Protein AF-0000000077734186 (afdb_homodimer)

Sequence (498 aa):
PVAAALTLLALVSLADAVARWREEGRIAVWLRVPILQSGFAAAAASQGFAFHHAERGSSTLTLWLGEGPSRLPGYASHQLGVAGAVLDESTGKVLVVQDRNRTINAWKFPGGLSNPGEDIGDTAVREVFEETGIKSEFKSILSVRQQHKHPGAFGKSDMYIVCRLEPSSFTISFCQQECLRCEWMDLDELARTKHATPITSNVAKLLLYGYREGFEKIDITMREFPAVYTGLFYKLYHRELPASYRNITPVAAALTLLALVSLADAVARWREEGRIAVWLRVPILQSGFAAAAASQGFAFHHAERGSSTLTLWLGEGPSRLPGYASHQLGVAGAVLDESTGKVLVVQDRNRTINAWKFPGGLSNPGEDIGDTAVREVFEETGIKSEFKSILSVRQQHKHPGAFGKSDMYIVCRLEPSSFTISFCQQECLRCEWMDLDELARTKHATPITSNVAKLLLYGYREGFEKIDITMREFPAVYTGLFYKLYHRELPASYRNIT

Structure (mmCIF, N/CA/C/O backbone):
data_AF-0000000077734186-model_v1
#
loop_
_entity.id
_entity.type
_entity.pdbx_description
1 polymer 'Nucleoside diphosphate-linked moiety X motif 6'
#
loop_
_atom_site.group_PDB
_atom_site.id
_atom_site.type_symbol
_atom_site.label_atom_id
_atom_site.label_alt_id
_atom_site.label_comp_id
_atom_site.label_asym_id
_atom_site.label_entity_id
_atom_site.label_seq_id
_atom_site.pdbx_PDB_ins_code
_atom_site.Cartn_x
_atom_site.Cartn_y
_atom_site.Cartn_z
_atom_site.occupancy
_atom_site.B_iso_or_equiv
_atom_site.auth_seq_id
_atom_site.auth_comp_id
_atom_site.auth_asym_id
_atom_site.auth_atom_id
_atom_site.pdbx_PDB_model_num
ATOM 1 N N . PRO A 1 1 ? 16.219 11.547 17 1 29.78 1 PRO A N 1
ATOM 2 C CA . PRO A 1 1 ? 15.234 12.555 16.578 1 29.78 1 PRO A CA 1
ATOM 3 C C . PRO A 1 1 ? 14.961 13.594 17.672 1 29.78 1 PRO A C 1
ATOM 5 O O . PRO A 1 1 ? 14.625 13.227 18.797 1 29.78 1 PRO A O 1
ATOM 8 N N . VAL A 1 2 ? 15.742 14.734 17.672 1 32.25 2 VAL A N 1
ATOM 9 C CA . VAL A 1 2 ? 15.617 15.82 18.641 1 32.25 2 VAL A CA 1
ATOM 10 C C . VAL A 1 2 ? 14.172 16.297 18.703 1 32.25 2 VAL A C 1
ATOM 12 O O . VAL A 1 2 ? 13.664 16.875 17.734 1 32.25 2 VAL A O 1
ATOM 15 N N . ALA A 1 3 ? 13.266 15.562 19.203 1 36.88 3 ALA A N 1
ATOM 16 C CA . ALA A 1 3 ? 12.016 16.188 19.641 1 36.88 3 ALA A CA 1
ATOM 17 C C . ALA A 1 3 ? 12.289 17.406 20.5 1 36.88 3 ALA A C 1
ATOM 19 O O . ALA A 1 3 ? 12.562 17.297 21.703 1 36.88 3 ALA A O 1
ATOM 20 N N . ALA A 1 4 ? 12.953 18.438 20.156 1 39.75 4 ALA A N 1
ATOM 21 C CA . ALA A 1 4 ? 13.117 19.609 21 1 39.75 4 ALA A CA 1
ATOM 22 C C . ALA A 1 4 ? 11.766 20.188 21.422 1 39.75 4 ALA A C 1
ATOM 24 O O . ALA A 1 4 ? 10.914 20.469 20.562 1 39.75 4 ALA A O 1
ATOM 25 N N . ALA A 1 5 ? 11.312 19.906 22.594 1 38.06 5 ALA A N 1
ATOM 26 C CA . ALA A 1 5 ? 10.156 20.422 23.312 1 38.06 5 ALA A CA 1
ATOM 27 C C . ALA A 1 5 ? 10.023 21.922 23.125 1 38.06 5 ALA A C 1
ATOM 29 O O . ALA A 1 5 ? 11.016 22.656 23.156 1 38.06 5 ALA A O 1
ATOM 30 N N . LEU A 1 6 ? 8.828 22.344 22.656 1 44.34 6 LEU A N 1
ATOM 31 C CA . LEU A 1 6 ? 8.258 23.688 22.562 1 44.34 6 LEU A CA 1
ATOM 32 C C . LEU A 1 6 ? 8.617 24.516 23.797 1 44.34 6 LEU A C 1
ATOM 34 O O . LEU A 1 6 ? 8.648 25.75 23.734 1 44.34 6 LEU A O 1
ATOM 38 N N . THR A 1 7 ? 8.688 23.828 24.859 1 39.03 7 THR A N 1
ATOM 39 C CA . THR A 1 7 ? 8.742 24.672 26.047 1 39.03 7 THR A CA 1
ATOM 40 C C . THR A 1 7 ? 9.961 25.578 26 1 39.03 7 THR A C 1
ATOM 42 O O . THR A 1 7 ? 9.883 26.75 26.406 1 39.03 7 THR A O 1
ATOM 45 N N . LEU A 1 8 ? 10.984 25 25.688 1 41.22 8 LEU A N 1
ATOM 46 C CA . LEU A 1 8 ? 12.234 25.734 25.859 1 41.22 8 LEU A CA 1
ATOM 47 C C . LEU A 1 8 ? 12.383 26.812 24.797 1 41.22 8 LEU A C 1
ATOM 49 O O . LEU A 1 8 ? 13.281 27.656 24.875 1 41.22 8 LEU A O 1
ATOM 53 N N . LEU A 1 9 ? 11.508 26.797 23.781 1 48.62 9 LEU A N 1
ATOM 54 C CA . LEU A 1 9 ? 11.656 27.781 22.719 1 48.62 9 LEU A CA 1
ATOM 55 C C . LEU A 1 9 ? 11.234 29.172 23.203 1 48.62 9 LEU A C 1
ATOM 57 O O . LEU A 1 9 ? 11.328 30.156 22.453 1 48.62 9 LEU A O 1
ATOM 61 N N . ALA A 1 10 ? 10.484 29.25 24.312 1 48.59 10 ALA A N 1
ATOM 62 C CA . ALA A 1 10 ? 9.977 30.516 24.812 1 48.59 10 ALA A CA 1
ATOM 63 C C . ALA A 1 10 ? 11.086 31.562 24.859 1 48.59 10 ALA A C 1
ATOM 65 O O . ALA A 1 10 ? 10.852 32.75 24.609 1 48.59 10 ALA A O 1
ATOM 66 N N . LEU A 1 11 ? 12.336 31.141 25.359 1 50.38 11 LEU A N 1
ATOM 67 C CA . LEU A 1 11 ? 13.281 32.219 25.656 1 50.38 11 LEU A CA 1
ATOM 68 C C . LEU A 1 11 ? 14.133 32.531 24.438 1 50.38 11 LEU A C 1
ATOM 70 O O . LEU A 1 11 ? 14.539 33.688 24.25 1 50.38 11 LEU A O 1
ATOM 74 N N . VAL A 1 12 ? 14.383 31.688 23.531 1 61.34 12 VAL A N 1
ATOM 75 C CA . VAL A 1 12 ? 15.219 31.875 22.344 1 61.34 12 VAL A CA 1
ATOM 76 C C . VAL A 1 12 ? 14.336 31.953 21.094 1 61.34 12 VAL A C 1
ATOM 78 O O . VAL A 1 12 ? 13.422 31.141 20.938 1 61.34 12 VAL A O 1
ATOM 81 N N . SER A 1 13 ? 14.477 33.156 20.438 1 84.69 13 SER A N 1
ATOM 82 C CA . SER A 1 13 ? 13.742 33.25 19.172 1 84.69 13 SER A CA 1
ATOM 83 C C . SER A 1 13 ? 13.992 32 18.312 1 84.69 13 SER A C 1
ATOM 85 O O . SER A 1 13 ? 15.039 31.359 18.438 1 84.69 13 SER A O 1
ATOM 87 N N . LEU A 1 14 ? 13.062 31.531 17.703 1 90.19 14 LEU A N 1
ATOM 88 C CA . LEU A 1 14 ? 13.195 30.391 16.797 1 90.19 14 LEU A CA 1
ATOM 89 C C . LEU A 1 14 ? 14.352 30.609 15.82 1 90.19 14 LEU A C 1
ATOM 91 O O . LEU A 1 14 ? 15.07 29.672 15.484 1 90.19 14 LEU A O 1
ATOM 95 N N . ALA A 1 15 ? 14.562 31.859 15.461 1 91.56 15 ALA A N 1
ATOM 96 C CA . ALA A 1 15 ? 15.68 32.188 14.578 1 91.56 15 ALA A CA 1
ATOM 97 C C . ALA A 1 15 ? 17.016 31.859 15.242 1 91.56 15 ALA A C 1
ATOM 99 O O . ALA A 1 15 ? 17.906 31.297 14.617 1 91.56 15 ALA A O 1
ATOM 100 N N . ASP A 1 16 ? 17.109 32.219 16.469 1 92.94 16 ASP A N 1
ATOM 101 C CA . ASP A 1 16 ? 18.328 31.953 17.219 1 92.94 16 ASP A CA 1
ATOM 102 C C . ASP A 1 16 ? 18.547 30.453 17.406 1 92.94 16 ASP A C 1
ATOM 104 O O . ASP A 1 16 ? 19.672 29.969 17.344 1 92.94 16 ASP A O 1
ATOM 108 N N . ALA A 1 17 ? 17.484 29.828 17.672 1 92.56 17 ALA A N 1
ATOM 109 C CA . ALA A 1 17 ? 17.578 28.375 17.844 1 92.56 17 ALA A CA 1
ATOM 110 C C . ALA A 1 17 ? 18.078 27.703 16.578 1 92.56 17 ALA A C 1
ATOM 112 O O . ALA A 1 17 ? 18.953 26.844 16.641 1 92.56 17 ALA A O 1
ATOM 113 N N . VAL A 1 18 ? 17.594 28.078 15.453 1 93.44 18 VAL A N 1
ATOM 114 C CA . VAL A 1 18 ? 17.969 27.5 14.172 1 93.44 18 VAL A CA 1
ATOM 115 C C . VAL A 1 18 ? 19.453 27.75 13.914 1 93.44 18 VAL A C 1
ATOM 117 O O . VAL A 1 18 ? 20.172 26.859 13.469 1 93.44 18 VAL A O 1
ATOM 120 N N . ALA A 1 19 ? 19.828 28.969 14.227 1 93.12 19 ALA A N 1
ATOM 121 C CA . ALA A 1 19 ? 21.25 29.312 14.062 1 93.12 19 ALA A CA 1
ATOM 122 C C . ALA A 1 19 ? 22.125 28.422 14.93 1 93.12 19 ALA A C 1
ATOM 124 O O . ALA A 1 19 ? 23.172 27.938 14.484 1 93.12 19 ALA A O 1
ATOM 125 N N . ARG A 1 20 ? 21.719 28.219 16.094 1 93.69 20 ARG A N 1
ATOM 126 C CA . ARG A 1 20 ? 22.469 27.375 17.016 1 93.69 20 ARG A CA 1
ATOM 127 C C . ARG A 1 20 ? 22.531 25.938 16.516 1 93.69 20 ARG A C 1
ATOM 129 O O . ARG A 1 20 ? 23.594 25.297 16.594 1 93.69 20 ARG A O 1
ATOM 136 N N . TRP A 1 21 ? 21.391 25.438 16.062 1 93.94 21 TRP A N 1
ATOM 137 C CA . TRP A 1 21 ? 21.359 24.078 15.539 1 93.94 21 TRP A CA 1
ATOM 138 C C . TRP A 1 21 ? 22.312 23.922 14.352 1 93.94 21 TRP A C 1
ATOM 140 O O . TRP A 1 21 ? 22.984 22.891 14.227 1 93.94 21 TRP A O 1
ATOM 150 N N . ARG A 1 22 ? 22.359 24.875 13.531 1 92.44 22 ARG A N 1
ATOM 151 C CA . ARG A 1 22 ? 23.266 24.875 12.398 1 92.44 22 ARG A CA 1
ATOM 152 C C . ARG A 1 22 ? 24.719 24.844 12.867 1 92.44 22 ARG A C 1
ATOM 154 O O . ARG A 1 22 ? 25.531 24.078 12.336 1 92.44 22 ARG A O 1
ATOM 161 N N . GLU A 1 23 ? 25 25.594 13.836 1 94.31 23 GLU A N 1
ATOM 162 C CA . GLU A 1 23 ? 26.359 25.656 14.375 1 94.31 23 GLU A CA 1
ATOM 163 C C . GLU A 1 23 ? 26.766 24.328 15.008 1 94.31 23 GLU A C 1
ATOM 165 O O . GLU A 1 23 ? 27.938 23.922 14.938 1 94.31 23 GLU A O 1
ATOM 170 N N . GLU A 1 24 ? 25.812 23.703 15.586 1 95.44 24 GLU A N 1
ATOM 171 C CA . GLU A 1 24 ? 26.047 22.438 16.25 1 95.44 24 GLU A CA 1
ATOM 172 C C . GLU A 1 24 ? 26.203 21.297 15.227 1 95.44 24 GLU A C 1
ATOM 174 O O . GLU A 1 24 ? 26.516 20.172 15.594 1 95.44 24 GLU A O 1
ATOM 179 N N . GLY A 1 25 ? 25.875 21.594 14.008 1 93.94 25 GLY A N 1
ATOM 180 C CA . GLY A 1 25 ? 26.062 20.625 12.945 1 93.94 25 GLY A CA 1
ATOM 181 C C . GLY A 1 25 ? 24.875 19.703 12.758 1 93.94 25 GLY A C 1
ATOM 182 O O . GLY A 1 25 ? 25.016 18.594 12.234 1 93.94 25 GLY A O 1
ATOM 183 N N . ARG A 1 26 ? 23.781 20.141 13.336 1 94.5 26 ARG A N 1
ATOM 184 C CA . ARG A 1 26 ? 22.578 19.375 13.086 1 94.5 26 ARG A CA 1
ATOM 185 C C . ARG A 1 26 ? 22.219 19.375 11.609 1 94.5 26 ARG A C 1
ATOM 187 O O . ARG A 1 26 ? 22.359 20.406 10.93 1 94.5 26 ARG A O 1
ATOM 194 N N . ILE A 1 27 ? 21.719 18.219 11.086 1 94.31 27 ILE A N 1
ATOM 195 C CA . ILE A 1 27 ? 21.453 18.109 9.656 1 94.31 27 ILE A CA 1
ATOM 196 C C . ILE A 1 27 ? 19.969 18.281 9.383 1 94.31 27 ILE A C 1
ATOM 198 O O . ILE A 1 27 ? 19.562 18.531 8.25 1 94.31 27 ILE A O 1
ATOM 202 N N . ALA A 1 28 ? 19.172 18.094 10.484 1 96.38 28 ALA A N 1
ATOM 203 C CA . ALA A 1 28 ? 17.734 18.297 10.352 1 96.38 28 ALA A CA 1
ATOM 204 C C . ALA A 1 28 ? 17.094 18.625 11.695 1 96.38 28 ALA A C 1
ATOM 206 O O . ALA A 1 28 ? 17.641 18.281 12.75 1 96.38 28 ALA A O 1
ATOM 207 N N . VAL A 1 29 ? 16 19.312 11.602 1 96.12 29 VAL A N 1
ATOM 208 C CA . VAL A 1 29 ? 15.242 19.641 12.805 1 96.12 29 VAL A CA 1
ATOM 209 C C . VAL A 1 29 ? 13.781 19.25 12.625 1 96.12 29 VAL A C 1
ATOM 211 O O . VAL A 1 29 ? 13.188 19.516 11.578 1 96.12 29 VAL A O 1
ATOM 214 N N . TRP A 1 30 ? 13.242 18.578 13.602 1 96.12 30 TRP A N 1
ATOM 215 C CA . TRP A 1 30 ? 11.836 18.188 13.648 1 96.12 30 TRP A CA 1
ATOM 216 C C . TRP A 1 30 ? 11.109 18.938 14.766 1 96.12 30 TRP A C 1
ATOM 218 O O . TRP A 1 30 ? 11.594 19.016 15.898 1 96.12 30 TRP A O 1
ATOM 228 N N . LEU A 1 31 ? 9.93 19.531 14.422 1 96 31 LEU A N 1
ATOM 229 C CA . LEU A 1 31 ? 9.117 20.234 15.398 1 96 31 LEU A CA 1
ATOM 230 C C . LEU A 1 31 ? 7.703 19.672 15.453 1 96 31 LEU A C 1
ATOM 232 O O . LEU A 1 31 ? 7.027 19.594 14.43 1 96 31 LEU A O 1
ATOM 236 N N . ARG A 1 32 ? 7.297 19.219 16.531 1 97 32 ARG A N 1
ATOM 237 C CA . ARG A 1 32 ? 5.902 18.844 16.734 1 97 32 ARG A CA 1
ATOM 238 C C . ARG A 1 32 ? 5.102 19.984 17.359 1 97 32 ARG A C 1
ATOM 240 O O . ARG A 1 32 ? 5.461 20.5 18.422 1 97 32 ARG A O 1
ATOM 247 N N . VAL A 1 33 ? 3.994 20.375 16.734 1 97 33 VAL A N 1
ATOM 248 C CA . VAL A 1 33 ? 3.223 21.547 17.141 1 97 33 VAL A CA 1
ATOM 249 C C . VAL A 1 33 ? 1.771 21.156 17.391 1 97 33 VAL A C 1
ATOM 251 O O . VAL A 1 33 ? 1.056 20.766 16.469 1 97 33 VAL A O 1
ATOM 254 N N . PRO A 1 34 ? 1.308 21.312 18.688 1 97.5 34 PRO A N 1
ATOM 255 C CA . PRO A 1 34 ? -0.12 21.078 18.922 1 97.5 34 PRO A CA 1
ATOM 256 C C . PRO A 1 34 ? -1.008 22.047 18.141 1 97.5 34 PRO A C 1
ATOM 258 O O . PRO A 1 34 ? -0.642 23.203 17.938 1 97.5 34 PRO A O 1
ATOM 261 N N . ILE A 1 35 ? -2.146 21.5 17.766 1 97.5 35 ILE A N 1
ATOM 262 C CA . ILE A 1 35 ? -2.996 22.25 16.859 1 97.5 35 ILE A CA 1
ATOM 263 C C . ILE A 1 35 ? -3.379 23.594 17.484 1 97.5 35 ILE A C 1
ATOM 265 O O . ILE A 1 35 ? -3.477 24.609 16.781 1 97.5 35 ILE A O 1
ATOM 269 N N . LEU A 1 36 ? -3.561 23.688 18.812 1 96.06 36 LEU A N 1
ATOM 270 C CA . LEU A 1 36 ? -3.938 24.922 19.484 1 96.06 36 LEU A CA 1
ATOM 271 C C . LEU A 1 36 ? -2.766 25.906 19.516 1 96.06 36 LEU A C 1
ATOM 273 O O . LEU A 1 36 ? -2.949 27.094 19.781 1 96.06 36 LEU A O 1
ATOM 277 N N . GLN A 1 37 ? -1.583 25.469 19.188 1 95.81 37 GLN A N 1
ATOM 278 C CA . GLN A 1 37 ? -0.387 26.297 19.141 1 95.81 37 GLN A CA 1
ATOM 279 C C . GLN A 1 37 ? 0.095 26.484 17.703 1 95.81 37 GLN A C 1
ATOM 281 O O . GLN A 1 37 ? 1.284 26.703 17.469 1 95.81 37 GLN A O 1
ATOM 286 N N . SER A 1 38 ? -0.775 26.391 16.766 1 95.56 38 SER A N 1
ATOM 287 C CA . SER A 1 38 ? -0.427 26.406 15.344 1 95.56 38 SER A CA 1
ATOM 288 C C . SER A 1 38 ? 0.164 27.75 14.945 1 95.56 38 SER A C 1
ATOM 290 O O . SER A 1 38 ? 0.782 27.875 13.883 1 95.56 38 SER A O 1
ATOM 292 N N . GLY A 1 39 ? -0.081 28.734 15.727 1 92.69 39 GLY A N 1
ATOM 293 C CA . GLY A 1 39 ? 0.626 29.984 15.484 1 92.69 39 GLY A CA 1
ATOM 294 C C . GLY A 1 39 ? 2.131 29.797 15.398 1 92.69 39 GLY A C 1
ATOM 295 O O . GLY A 1 39 ? 2.801 30.516 14.648 1 92.69 39 GLY A O 1
ATOM 296 N N . PHE A 1 40 ? 2.619 28.859 16.109 1 93.94 40 PHE A N 1
ATOM 297 C CA . PHE A 1 40 ? 4.043 28.562 16.109 1 93.94 40 PHE A CA 1
ATOM 298 C C . PHE A 1 40 ? 4.48 28 14.766 1 93.94 40 PHE A C 1
ATOM 300 O O . PHE A 1 40 ? 5.621 28.188 14.344 1 93.94 40 PHE A O 1
ATOM 307 N N . ALA A 1 41 ? 3.58 27.312 14.125 1 95.69 41 ALA A N 1
ATOM 308 C CA . ALA A 1 41 ? 3.896 26.75 12.805 1 95.69 41 ALA A CA 1
ATOM 309 C C . ALA A 1 41 ? 4.16 27.859 11.797 1 95.69 41 ALA A C 1
ATOM 311 O O . ALA A 1 41 ? 5.043 27.734 10.938 1 95.69 41 ALA A O 1
ATOM 312 N N . ALA A 1 42 ? 3.369 28.922 11.914 1 93.88 42 ALA A N 1
ATOM 313 C CA . ALA A 1 42 ? 3.59 30.078 11.039 1 93.88 42 ALA A CA 1
ATOM 314 C C . ALA A 1 42 ? 4.969 30.688 11.273 1 93.88 42 ALA A C 1
ATOM 316 O O . ALA A 1 42 ? 5.676 31.016 10.328 1 93.88 42 ALA A O 1
ATOM 317 N N . ALA A 1 43 ? 5.332 30.828 12.516 1 93.44 43 ALA A N 1
ATOM 318 C CA . ALA A 1 43 ? 6.645 31.359 12.875 1 93.44 43 ALA A CA 1
ATOM 319 C C . ALA A 1 43 ? 7.762 30.469 12.367 1 93.44 43 ALA A C 1
ATOM 321 O O . ALA A 1 43 ? 8.766 30.938 11.828 1 93.44 43 ALA A O 1
ATOM 322 N N . ALA A 1 44 ? 7.582 29.219 12.555 1 96.25 44 ALA A N 1
ATOM 323 C CA . ALA A 1 44 ? 8.57 28.25 12.094 1 96.25 44 ALA A CA 1
ATOM 324 C C . ALA A 1 44 ? 8.727 28.297 10.578 1 96.25 44 ALA A C 1
ATOM 326 O O . ALA A 1 44 ? 9.844 28.234 10.062 1 96.25 44 ALA A O 1
ATOM 327 N N . ALA A 1 45 ? 7.613 28.453 9.93 1 96.38 45 ALA A N 1
ATOM 328 C CA . ALA A 1 45 ? 7.633 28.531 8.469 1 96.38 45 ALA A CA 1
ATOM 329 C C . ALA A 1 45 ? 8.477 29.719 7.996 1 96.38 45 ALA A C 1
ATOM 331 O O . ALA A 1 45 ? 9.164 29.625 6.977 1 96.38 45 ALA A O 1
ATOM 332 N N . SER A 1 46 ? 8.398 30.75 8.734 1 94.44 46 SER A N 1
ATOM 333 C CA . SER A 1 46 ? 9.18 31.953 8.398 1 94.44 46 SER A CA 1
ATOM 334 C C . SER A 1 46 ? 10.672 31.688 8.523 1 94.44 46 SER A C 1
ATOM 336 O O . SER A 1 46 ? 11.492 32.438 8.008 1 94.44 46 SER A O 1
ATOM 338 N N . GLN A 1 47 ? 11.062 30.625 9.273 1 94.44 47 GLN A N 1
ATOM 339 C CA . GLN A 1 47 ? 12.469 30.25 9.414 1 94.44 47 GLN A CA 1
ATOM 340 C C . GLN A 1 47 ? 12.836 29.125 8.445 1 94.44 47 GLN A C 1
ATOM 342 O O . GLN A 1 47 ? 13.938 28.578 8.516 1 94.44 47 GLN A O 1
ATOM 347 N N . GLY A 1 48 ? 11.859 28.688 7.629 1 95.12 48 GLY A N 1
ATOM 348 C CA . GLY A 1 48 ? 12.18 27.734 6.59 1 95.12 48 GLY A CA 1
ATOM 349 C C . GLY A 1 48 ? 11.578 26.359 6.832 1 95.12 48 GLY A C 1
ATOM 350 O O . GLY A 1 48 ? 11.734 25.453 6.016 1 95.12 48 GLY A O 1
ATOM 351 N N . PHE A 1 49 ? 10.836 26.234 7.93 1 97.19 49 PHE A N 1
ATOM 352 C CA . PHE A 1 49 ? 10.188 24.953 8.195 1 97.19 49 PHE A CA 1
ATOM 353 C C . PHE A 1 49 ? 9.023 24.719 7.238 1 97.19 49 PHE A C 1
ATOM 355 O O . PHE A 1 49 ? 8.398 25.688 6.773 1 97.19 49 PHE A O 1
ATOM 362 N N . ALA A 1 50 ? 8.727 23.453 6.949 1 97.75 50 ALA A N 1
ATOM 363 C CA . ALA A 1 50 ? 7.555 23.031 6.191 1 97.75 50 ALA A CA 1
ATOM 364 C C . ALA A 1 50 ? 6.828 21.891 6.891 1 97.75 50 ALA A C 1
ATOM 366 O O . ALA A 1 50 ? 7.422 21.172 7.699 1 97.75 50 ALA A O 1
ATOM 367 N N . PHE A 1 51 ? 5.547 21.75 6.598 1 98.31 51 PHE A N 1
ATOM 368 C CA . PHE A 1 51 ? 4.832 20.609 7.145 1 98.31 51 PHE A CA 1
ATOM 369 C C . PHE A 1 51 ? 5.414 19.297 6.617 1 98.31 51 PHE A C 1
ATOM 371 O O . PHE A 1 51 ? 5.621 19.141 5.414 1 98.31 51 PHE A O 1
ATOM 378 N N . HIS A 1 52 ? 5.738 18.422 7.516 1 97.62 52 HIS A N 1
ATOM 379 C CA . HIS A 1 52 ? 5.957 17.031 7.137 1 97.62 52 HIS A CA 1
ATOM 380 C C . HIS A 1 52 ? 4.641 16.266 7.074 1 97.62 52 HIS A C 1
ATOM 382 O O . HIS A 1 52 ? 4.367 15.57 6.09 1 97.62 52 HIS A O 1
ATOM 388 N N . HIS A 1 53 ? 3.871 16.375 8.086 1 97.94 53 HIS A N 1
ATOM 389 C CA . HIS A 1 53 ? 2.539 15.789 8.172 1 97.94 53 HIS A CA 1
ATOM 390 C C . HIS A 1 53 ? 1.748 16.391 9.328 1 97.94 53 HIS A C 1
ATOM 392 O O . HIS A 1 53 ? 2.297 17.141 10.133 1 97.94 53 HIS A O 1
ATOM 398 N N . ALA A 1 54 ? 0.442 16.125 9.359 1 98.12 54 ALA A N 1
ATOM 399 C CA . ALA A 1 54 ? -0.418 16.484 10.477 1 98.12 54 ALA A CA 1
ATOM 400 C C . ALA A 1 54 ? -1.491 15.43 10.711 1 98.12 54 ALA A C 1
ATOM 402 O O . ALA A 1 54 ? -1.921 14.758 9.766 1 98.12 54 ALA A O 1
ATOM 403 N N . GLU A 1 55 ? -1.839 15.266 11.945 1 95.25 55 GLU A N 1
ATOM 404 C CA . GLU A 1 55 ? -2.887 14.32 12.32 1 95.25 55 GLU A CA 1
ATOM 405 C C . GLU A 1 55 ? -3.658 14.805 13.547 1 95.25 55 GLU A C 1
ATOM 407 O O . GLU A 1 55 ? -3.088 14.953 14.625 1 95.25 55 GLU A O 1
ATOM 412 N N . ARG A 1 56 ? -4.926 15.016 13.359 1 94.12 56 ARG A N 1
ATOM 413 C CA . ARG A 1 56 ? -5.918 15.367 14.375 1 94.12 56 ARG A CA 1
ATOM 414 C C . ARG A 1 56 ? -5.461 16.562 15.195 1 94.12 56 ARG A C 1
ATOM 416 O O . ARG A 1 56 ? -5.59 17.703 14.758 1 94.12 56 ARG A O 1
ATOM 423 N N . GLY A 1 57 ? -4.574 16.422 16.188 1 96.88 57 GLY A N 1
ATOM 424 C CA . GLY A 1 57 ? -4.344 17.484 17.156 1 96.88 57 GLY A CA 1
ATOM 425 C C . GLY A 1 57 ? -2.947 18.078 17.078 1 96.88 57 GLY A C 1
ATOM 426 O O . GLY A 1 57 ? -2.592 18.969 17.844 1 96.88 57 GLY A O 1
ATOM 427 N N . SER A 1 58 ? -2.199 17.594 16.078 1 97.88 58 SER A N 1
ATOM 428 C CA . SER A 1 58 ? -0.84 18.125 16.016 1 97.88 58 SER A CA 1
ATOM 429 C C . SER A 1 58 ? -0.278 18.031 14.594 1 97.88 58 SER A C 1
ATOM 431 O O . SER A 1 58 ? -0.811 17.312 13.75 1 97.88 58 SER A O 1
ATOM 433 N N . SER A 1 59 ? 0.635 18.828 14.383 1 98.12 59 SER A N 1
ATOM 434 C CA . SER A 1 59 ? 1.406 18.797 13.148 1 98.12 59 SER A CA 1
ATOM 435 C C . SER A 1 59 ? 2.896 18.625 13.43 1 98.12 59 SER A C 1
ATOM 437 O O . SER A 1 59 ? 3.361 18.922 14.531 1 98.12 59 SER A O 1
ATOM 439 N N . THR A 1 60 ? 3.578 18.062 12.484 1 98.06 60 THR A N 1
ATOM 440 C CA . THR A 1 60 ? 5.031 17.938 12.508 1 98.06 60 THR A CA 1
ATOM 441 C C . THR A 1 60 ? 5.664 18.734 11.375 1 98.06 60 THR A C 1
ATOM 443 O O . THR A 1 60 ? 5.281 18.578 10.211 1 98.06 60 THR A O 1
ATOM 446 N N . LEU A 1 61 ? 6.586 19.594 11.719 1 97.94 61 LEU A N 1
ATOM 447 C CA . LEU A 1 61 ? 7.34 20.391 10.758 1 97.94 61 LEU A CA 1
ATOM 448 C C . LEU A 1 61 ? 8.797 19.938 10.703 1 97.94 61 LEU A C 1
ATOM 450 O O . LEU A 1 61 ? 9.32 19.391 11.68 1 97.94 61 LEU A O 1
ATOM 454 N N . THR A 1 62 ? 9.406 20.156 9.539 1 97.62 62 THR A N 1
ATOM 455 C CA . THR A 1 62 ? 10.812 19.781 9.398 1 97.62 62 THR A CA 1
ATOM 456 C C . THR A 1 62 ? 11.602 20.906 8.734 1 97.62 62 THR A C 1
ATOM 458 O O . THR A 1 62 ? 11.039 21.719 7.992 1 97.62 62 THR A O 1
ATOM 461 N N . LEU A 1 63 ? 12.828 20.969 9.07 1 96.69 63 LEU A N 1
ATOM 462 C CA . LEU A 1 63 ? 13.812 21.844 8.453 1 96.69 63 LEU A CA 1
ATOM 463 C C . LEU A 1 63 ? 15.094 21.078 8.141 1 96.69 63 LEU A C 1
ATOM 465 O O . LEU A 1 63 ? 15.719 20.516 9.039 1 96.69 63 LEU A O 1
ATOM 469 N N . TRP A 1 64 ? 15.414 20.984 6.867 1 96.38 64 TRP A N 1
ATOM 470 C CA . TRP A 1 64 ? 16.672 20.375 6.445 1 96.38 64 TRP A CA 1
ATOM 471 C C . TRP A 1 64 ? 17.812 21.391 6.527 1 96.38 64 TRP A C 1
ATOM 473 O O . TRP A 1 64 ? 17.719 22.484 5.973 1 96.38 64 TRP A O 1
ATOM 483 N N . LEU A 1 65 ? 18.844 21.078 7.238 1 95.06 65 LEU A N 1
ATOM 484 C CA . LEU A 1 65 ? 19.969 21.984 7.457 1 95.06 65 LEU A CA 1
ATOM 485 C C . LEU A 1 65 ? 21.219 21.469 6.75 1 95.06 65 LEU A C 1
ATOM 487 O O . LEU A 1 65 ? 22.234 22.172 6.699 1 95.06 65 LEU A O 1
ATOM 491 N N . GLY A 1 66 ? 21.125 20.281 6.238 1 91.56 66 GLY A N 1
ATOM 492 C CA . GLY A 1 66 ? 22.266 19.703 5.547 1 91.56 66 GLY A CA 1
ATOM 493 C C . GLY A 1 66 ? 22.469 20.281 4.16 1 91.56 66 GLY A C 1
ATOM 494 O O . GLY A 1 66 ? 21.688 21.109 3.703 1 91.56 66 GLY A O 1
ATOM 495 N N . GLU A 1 67 ? 23.547 19.844 3.562 1 90.19 67 GLU A N 1
ATOM 496 C CA . GLU A 1 67 ? 23.859 20.297 2.207 1 90.19 67 GLU A CA 1
ATOM 497 C C . GLU A 1 67 ? 23 19.578 1.175 1 90.19 67 GLU A C 1
ATOM 499 O O . GLU A 1 67 ? 22.672 18.391 1.337 1 90.19 67 GLU A O 1
ATOM 504 N N . GLY A 1 68 ? 22.625 20.297 0.168 1 89.06 68 GLY A N 1
ATOM 505 C CA . GLY A 1 68 ? 21.891 19.672 -0.92 1 89.06 68 GLY A CA 1
ATOM 506 C C . GLY A 1 68 ? 20.422 19.469 -0.609 1 89.06 68 GLY A C 1
ATOM 507 O O . GLY A 1 68 ? 19.906 20.047 0.342 1 89.06 68 GLY A O 1
ATOM 508 N N . PRO A 1 69 ? 19.812 18.719 -1.453 1 89 69 PRO A N 1
ATOM 509 C CA . PRO A 1 69 ? 18.375 18.469 -1.247 1 89 69 PRO A CA 1
ATOM 510 C C . PRO A 1 69 ? 18.109 17.625 -0.001 1 89 69 PRO A C 1
ATOM 512 O O . PRO A 1 69 ? 18.953 16.844 0.418 1 89 69 PRO A O 1
ATOM 515 N N . SER A 1 70 ? 16.906 17.906 0.557 1 90.88 70 SER A N 1
ATOM 516 C CA . SER A 1 70 ? 16.531 17.188 1.767 1 90.88 70 SER A CA 1
ATOM 517 C C . SER A 1 70 ? 16.562 15.68 1.55 1 90.88 70 SER A C 1
ATOM 519 O O . SER A 1 70 ? 16.156 15.188 0.496 1 90.88 70 SER A O 1
ATOM 521 N N . ARG A 1 71 ? 17 14.953 2.525 1 87.19 71 ARG A N 1
ATOM 522 C CA . ARG A 1 71 ? 17.047 13.5 2.506 1 87.19 71 ARG A CA 1
ATOM 523 C C . ARG A 1 71 ? 16.109 12.906 3.555 1 87.19 71 ARG A C 1
ATOM 525 O O . ARG A 1 71 ? 16.203 11.727 3.887 1 87.19 71 ARG A O 1
ATOM 532 N N . LEU A 1 72 ? 15.227 13.781 4.047 1 91.19 72 LEU A N 1
ATOM 533 C CA . LEU A 1 72 ? 14.266 13.312 5.043 1 91.19 72 LEU A CA 1
ATOM 534 C C . LEU A 1 72 ? 13.242 12.375 4.41 1 91.19 72 LEU A C 1
ATOM 536 O O . LEU A 1 72 ? 12.789 12.609 3.287 1 91.19 72 LEU A O 1
ATOM 540 N N . PRO A 1 73 ? 12.953 11.305 5.09 1 90.62 73 PRO A N 1
ATOM 541 C CA . PRO A 1 73 ? 11.906 10.422 4.559 1 90.62 73 PRO A CA 1
ATOM 542 C C . PRO A 1 73 ? 10.547 11.109 4.469 1 90.62 73 PRO A C 1
ATOM 544 O O . PRO A 1 73 ? 10.227 11.969 5.297 1 90.62 73 PRO A O 1
ATOM 547 N N . GLY A 1 74 ? 9.828 10.742 3.49 1 92.56 74 GLY A N 1
ATOM 548 C CA . GLY A 1 74 ? 8.469 11.258 3.365 1 92.56 74 GLY A CA 1
ATOM 549 C C . GLY A 1 74 ? 7.496 10.594 4.32 1 92.56 74 GLY A C 1
ATOM 550 O O . GLY A 1 74 ? 7.891 9.773 5.148 1 92.56 74 GLY A O 1
ATOM 551 N N . TYR A 1 75 ? 6.254 11.109 4.34 1 95.25 75 TYR A N 1
ATOM 552 C CA . TYR A 1 75 ? 5.145 10.523 5.082 1 95.25 75 TYR A CA 1
ATOM 553 C C . TYR A 1 75 ? 4.434 9.461 4.254 1 95.25 75 TYR A C 1
ATOM 555 O O . TYR A 1 75 ? 4.941 9.031 3.219 1 95.25 75 TYR A O 1
ATOM 563 N N . ALA A 1 76 ? 3.32 8.922 4.75 1 96.69 76 ALA A N 1
ATOM 564 C CA . ALA A 1 76 ? 2.553 7.906 4.031 1 96.69 76 ALA A CA 1
ATOM 565 C C . ALA A 1 76 ? 2.285 8.344 2.592 1 96.69 76 ALA A C 1
ATOM 567 O O . ALA A 1 76 ? 1.99 9.508 2.334 1 96.69 76 ALA A O 1
ATOM 568 N N . SER A 1 77 ? 2.381 7.379 1.658 1 97.12 77 SER A N 1
ATOM 569 C CA . SER A 1 77 ? 2.305 7.691 0.235 1 97.12 77 SER A CA 1
ATOM 570 C C . SER A 1 77 ? 1.054 7.086 -0.397 1 97.12 77 SER A C 1
ATOM 572 O O . SER A 1 77 ? 0.667 7.465 -1.504 1 97.12 77 SER A O 1
ATOM 574 N N . HIS A 1 78 ? 0.445 6.125 0.281 1 98.06 78 HIS A N 1
ATOM 575 C CA . HIS A 1 78 ? -0.667 5.391 -0.312 1 98.06 78 HIS A CA 1
ATOM 576 C C . HIS A 1 78 ? -1.818 5.242 0.677 1 98.06 78 HIS A C 1
ATOM 578 O O . HIS A 1 78 ? -1.593 5.043 1.873 1 98.06 78 HIS A O 1
ATOM 584 N N . GLN A 1 79 ? -3 5.398 0.195 1 97.69 79 GLN A N 1
ATOM 585 C CA . GLN A 1 79 ? -4.129 4.805 0.902 1 97.69 79 GLN A CA 1
ATOM 586 C C . GLN A 1 79 ? -4.371 3.369 0.446 1 97.69 79 GLN A C 1
ATOM 588 O O . GLN A 1 79 ? -3.947 2.98 -0.644 1 97.69 79 GLN A O 1
ATOM 593 N N . LEU A 1 80 ? -5.016 2.574 1.256 1 98.12 80 LEU A N 1
ATOM 594 C CA . LEU A 1 80 ? -5.246 1.168 0.945 1 98.12 80 LEU A CA 1
ATOM 595 C C . LEU A 1 80 ? -6.73 0.825 1.051 1 98.12 80 LEU A C 1
ATOM 597 O O . LEU A 1 80 ? -7.316 0.916 2.131 1 98.12 80 LEU A O 1
ATOM 601 N N . GLY A 1 81 ? -7.324 0.495 -0.107 1 98.06 81 GLY A N 1
ATOM 602 C CA . GLY A 1 81 ? -8.625 -0.159 -0.148 1 98.06 81 GLY A CA 1
ATOM 603 C C . GLY A 1 81 ? -8.531 -1.665 -0.298 1 98.06 81 GLY A C 1
ATOM 604 O O . GLY A 1 81 ? -7.617 -2.172 -0.957 1 98.06 81 GLY A O 1
ATOM 605 N N . VAL A 1 82 ? -9.453 -2.344 0.303 1 98.81 82 VAL A N 1
ATOM 606 C CA . VAL A 1 82 ? -9.469 -3.803 0.242 1 98.81 82 VAL A CA 1
ATOM 607 C C . VAL A 1 82 ? -10.883 -4.289 -0.052 1 98.81 82 VAL A C 1
ATOM 609 O O . VAL A 1 82 ? -11.859 -3.73 0.459 1 98.81 82 VAL A O 1
ATOM 612 N N . ALA A 1 83 ? -11 -5.25 -0.889 1 98.81 83 ALA A N 1
ATOM 613 C CA . ALA A 1 83 ? -12.273 -5.898 -1.183 1 98.81 83 ALA A CA 1
ATOM 614 C C . ALA A 1 83 ? -12.195 -7.398 -0.923 1 98.81 83 ALA A C 1
ATOM 616 O O . ALA A 1 83 ? -11.109 -7.973 -0.877 1 98.81 83 ALA A O 1
ATOM 617 N N . GLY A 1 84 ? -13.359 -7.961 -0.706 1 98.94 84 GLY A N 1
ATOM 618 C CA . GLY A 1 84 ? -13.469 -9.398 -0.524 1 98.94 84 GLY A CA 1
ATOM 619 C C . GLY A 1 84 ? -14.289 -10.078 -1.605 1 98.94 84 GLY A C 1
ATOM 620 O O . GLY A 1 84 ? -15.492 -9.836 -1.727 1 98.94 84 GLY A O 1
ATOM 621 N N . ALA A 1 85 ? -13.664 -10.875 -2.402 1 98.94 85 ALA A N 1
ATOM 622 C CA . ALA A 1 85 ? -14.375 -11.797 -3.283 1 98.94 85 ALA A CA 1
ATOM 623 C C . ALA A 1 85 ? -14.82 -13.047 -2.525 1 98.94 85 ALA A C 1
ATOM 625 O O . ALA A 1 85 ? -14.039 -13.992 -2.363 1 98.94 85 ALA A O 1
ATOM 626 N N . VAL A 1 86 ? -16.031 -13.016 -2.08 1 98.94 86 VAL A N 1
ATOM 627 C CA . VAL A 1 86 ? -16.578 -14.102 -1.285 1 98.94 86 VAL A CA 1
ATOM 628 C C . VAL A 1 86 ? -17.25 -15.125 -2.203 1 98.94 86 VAL A C 1
ATOM 630 O O . VAL A 1 86 ? -18.312 -14.867 -2.764 1 98.94 86 VAL A O 1
ATOM 633 N N . LEU A 1 87 ? -16.641 -16.266 -2.295 1 98.88 87 LEU A N 1
ATOM 634 C CA . LEU A 1 87 ? -17.141 -17.297 -3.184 1 98.88 87 LEU A CA 1
ATOM 635 C C . LEU A 1 87 ? -17.734 -18.469 -2.385 1 98.88 87 LEU A C 1
ATOM 637 O O . LEU A 1 87 ? -17.047 -19.047 -1.536 1 98.88 87 LEU A O 1
ATOM 641 N N . ASP A 1 88 ? -18.969 -18.719 -2.547 1 98.69 88 ASP A N 1
ATOM 642 C CA . ASP A 1 88 ? -19.562 -19.969 -2.086 1 98.69 88 ASP A CA 1
ATOM 643 C C . ASP A 1 88 ? -19.219 -21.125 -3.033 1 98.69 88 ASP A C 1
ATOM 645 O O . ASP A 1 88 ? -19.875 -21.312 -4.051 1 98.69 88 ASP A O 1
ATOM 649 N N . GLU A 1 89 ? -18.281 -21.891 -2.633 1 97.75 89 GLU A N 1
ATOM 650 C CA . GLU A 1 89 ? -17.734 -22.922 -3.514 1 97.75 89 GLU A CA 1
ATOM 651 C C . GLU A 1 89 ? -18.766 -24.016 -3.789 1 97.75 89 GLU A C 1
ATOM 653 O O . GLU A 1 89 ? -18.688 -24.719 -4.801 1 97.75 89 GLU A O 1
ATOM 658 N N . SER A 1 90 ? -19.672 -24.188 -2.918 1 97.75 90 SER A N 1
ATOM 659 C CA . SER A 1 90 ? -20.672 -25.25 -3.076 1 97.75 90 SER A CA 1
ATOM 660 C C . SER A 1 90 ? -21.672 -24.906 -4.176 1 97.75 90 SER A C 1
ATOM 662 O O . SER A 1 90 ? -22.188 -25.797 -4.848 1 97.75 90 SER A O 1
ATOM 664 N N . THR A 1 91 ? -21.922 -23.609 -4.418 1 98.06 91 THR A N 1
ATOM 665 C CA . THR A 1 91 ? -22.938 -23.219 -5.387 1 98.06 91 THR A CA 1
ATOM 666 C C . THR A 1 91 ? -22.297 -22.562 -6.605 1 98.06 91 THR A C 1
ATOM 668 O O . THR A 1 91 ? -22.938 -22.422 -7.652 1 98.06 91 THR A O 1
ATOM 671 N N . GLY A 1 92 ? -21.062 -22.062 -6.449 1 98.38 92 GLY A N 1
ATOM 672 C CA . GLY A 1 92 ? -20.406 -21.328 -7.52 1 98.38 92 GLY A CA 1
ATOM 673 C C . GLY A 1 92 ? -20.844 -19.875 -7.609 1 98.38 92 GLY A C 1
ATOM 674 O O . GLY A 1 92 ? -20.625 -19.219 -8.625 1 98.38 92 GLY A O 1
ATOM 675 N N . LYS A 1 93 ? -21.484 -19.422 -6.582 1 98.88 93 LYS A N 1
ATOM 676 C CA . LYS A 1 93 ? -21.953 -18.031 -6.574 1 98.88 93 LYS A CA 1
ATOM 677 C C . LYS A 1 93 ? -21 -17.141 -5.777 1 98.88 93 LYS A C 1
ATOM 679 O O . LYS A 1 93 ? -20.359 -17.594 -4.824 1 98.88 93 LYS A O 1
ATOM 684 N N . VAL A 1 94 ? -20.938 -15.852 -6.145 1 98.94 94 VAL A N 1
ATOM 685 C CA . VAL A 1 94 ? -20.031 -14.883 -5.527 1 98.94 94 VAL A CA 1
ATOM 686 C C . VAL A 1 94 ? -20.828 -13.656 -5.082 1 98.94 94 VAL A C 1
ATOM 688 O O . VAL A 1 94 ? -21.781 -13.258 -5.746 1 98.94 94 VAL A O 1
ATOM 691 N N . LEU A 1 95 ? -20.406 -13.148 -3.977 1 98.88 95 LEU A N 1
ATOM 692 C CA . LEU A 1 95 ? -21.094 -12 -3.391 1 98.88 95 LEU A CA 1
ATOM 693 C C . LEU A 1 95 ? -20.688 -10.711 -4.094 1 98.88 95 LEU A C 1
ATOM 695 O O . LEU A 1 95 ? -19.5 -10.406 -4.211 1 98.88 95 LEU A O 1
ATOM 699 N N . VAL A 1 96 ? -21.688 -9.922 -4.598 1 98.62 96 VAL A N 1
ATOM 700 C CA . VAL A 1 96 ? -21.406 -8.664 -5.277 1 98.62 96 VAL A CA 1
ATOM 701 C C . VAL A 1 96 ? -22.375 -7.582 -4.781 1 98.62 96 VAL A C 1
ATOM 703 O O . VAL A 1 96 ? -23.438 -7.895 -4.238 1 98.62 96 VAL A O 1
ATOM 706 N N . VAL A 1 97 ? -21.922 -6.352 -4.938 1 97.69 97 VAL A N 1
ATOM 707 C CA . VAL A 1 97 ? -22.719 -5.215 -4.504 1 97.69 97 VAL A CA 1
ATOM 708 C C . VAL A 1 97 ? -22.719 -4.141 -5.59 1 97.69 97 VAL A C 1
ATOM 710 O O . VAL A 1 97 ? -21.875 -4.156 -6.492 1 97.69 97 VAL A O 1
ATOM 713 N N . GLN A 1 98 ? -23.672 -3.318 -5.594 1 95.62 98 GLN A N 1
ATOM 714 C CA . GLN A 1 98 ? -23.719 -2.051 -6.312 1 95.62 98 GLN A CA 1
ATOM 715 C C . GLN A 1 98 ? -23.766 -0.871 -5.344 1 95.62 98 GLN A C 1
ATOM 717 O O . GLN A 1 98 ? -24.594 -0.851 -4.426 1 95.62 98 GLN A O 1
ATOM 722 N N . ASP A 1 99 ? -22.828 0.044 -5.59 1 89.19 99 ASP A N 1
ATOM 723 C CA . ASP A 1 99 ? -22.766 1.211 -4.715 1 89.19 99 ASP A CA 1
ATOM 724 C C . ASP A 1 99 ? -23.938 2.156 -4.969 1 89.19 99 ASP A C 1
ATOM 726 O O . ASP A 1 99 ? -24.344 2.34 -6.113 1 89.19 99 ASP A O 1
ATOM 730 N N . ARG A 1 100 ? -24.359 2.826 -3.967 1 83.69 100 ARG A N 1
ATOM 731 C CA . ARG A 1 100 ? -25.438 3.789 -4.094 1 83.69 100 ARG A CA 1
ATOM 732 C C . ARG A 1 100 ? -24.938 5.113 -4.66 1 83.69 100 ARG A C 1
ATOM 734 O O . ARG A 1 100 ? -25.672 5.809 -5.367 1 83.69 100 ARG A O 1
ATOM 741 N N . ASN A 1 101 ? -23.766 5.656 -4.398 1 69.12 101 ASN A N 1
ATOM 742 C CA . ASN A 1 101 ? -23.297 7.016 -4.648 1 69.12 101 ASN A CA 1
ATOM 743 C C . ASN A 1 101 ? -22.297 7.062 -5.801 1 69.12 101 ASN A C 1
ATOM 745 O O . ASN A 1 101 ? -21.906 8.141 -6.254 1 69.12 101 ASN A O 1
ATOM 749 N N . ARG A 1 102 ? -21.719 6.148 -6.117 1 62.12 102 ARG A N 1
ATOM 750 C CA . ARG A 1 102 ? -20.562 6.285 -6.996 1 62.12 102 ARG A CA 1
ATOM 751 C C . ARG A 1 102 ? -20.922 5.93 -8.438 1 62.12 102 ARG A C 1
ATOM 753 O O . ARG A 1 102 ? -21.453 6.762 -9.172 1 62.12 102 ARG A O 1
ATOM 760 N N . THR A 1 103 ? -20.484 4.684 -8.844 1 57 103 THR A N 1
ATOM 761 C CA . THR A 1 103 ? -20.422 4.211 -10.219 1 57 103 THR A CA 1
ATOM 762 C C . THR A 1 103 ? -21.828 3.867 -10.734 1 57 103 THR A C 1
ATOM 764 O O . THR A 1 103 ? -22.719 3.527 -9.945 1 57 103 THR A O 1
ATOM 767 N N . ILE A 1 104 ? -21.922 4.16 -12.109 1 63.38 104 ILE A N 1
ATOM 768 C CA . ILE A 1 104 ? -23.016 3.658 -12.93 1 63.38 104 ILE A CA 1
ATOM 769 C C . ILE A 1 104 ? -23.344 2.217 -12.539 1 63.38 104 ILE A C 1
ATOM 771 O O . ILE A 1 104 ? -22.438 1.434 -12.234 1 63.38 104 ILE A O 1
ATOM 775 N N . ASN A 1 105 ? -24.391 1.828 -11.992 1 77.31 105 ASN A N 1
ATOM 776 C CA . ASN A 1 105 ? -25.031 0.546 -11.711 1 77.31 105 ASN A CA 1
ATOM 777 C C . ASN A 1 105 ? -24.125 -0.624 -12.094 1 77.31 105 ASN A C 1
ATOM 779 O O . ASN A 1 105 ? -24.562 -1.556 -12.773 1 77.31 105 ASN A O 1
ATOM 783 N N . ALA A 1 106 ? -22.75 -0.518 -11.625 1 92.81 106 ALA A N 1
ATOM 784 C CA . ALA A 1 106 ? -21.844 -1.617 -11.922 1 92.81 106 ALA A CA 1
ATOM 785 C C . ALA A 1 106 ? -21.594 -2.475 -10.688 1 92.81 106 ALA A C 1
ATOM 787 O O . ALA A 1 106 ? -21.453 -1.952 -9.578 1 92.81 106 ALA A O 1
ATOM 788 N N . TRP A 1 107 ? -21.469 -3.744 -10.922 1 96.69 107 TRP A N 1
ATOM 789 C CA . TRP A 1 107 ? -21.188 -4.691 -9.852 1 96.69 107 TRP A CA 1
ATOM 790 C C . TRP A 1 107 ? -19.719 -4.629 -9.43 1 96.69 107 TRP A C 1
ATOM 792 O O . TRP A 1 107 ? -18.828 -4.496 -10.266 1 96.69 107 TRP A O 1
ATOM 802 N N . LYS A 1 108 ? -19.531 -4.711 -8.195 1 97.25 108 LYS A N 1
ATOM 803 C CA . LYS A 1 108 ? -18.188 -4.809 -7.625 1 97.25 108 LYS A CA 1
ATOM 804 C C . LYS A 1 108 ? -18.172 -5.734 -6.41 1 97.25 108 LYS A C 1
ATOM 806 O O . LYS A 1 108 ? -19.219 -6.102 -5.887 1 97.25 108 LYS A O 1
ATOM 811 N N . PHE A 1 109 ? -17 -6.137 -6.012 1 98.62 109 PHE A N 1
ATOM 812 C CA . PHE A 1 109 ? -16.875 -6.844 -4.742 1 98.62 109 PHE A CA 1
ATOM 813 C C . PHE A 1 109 ? -17.031 -5.883 -3.57 1 98.62 109 PHE A C 1
ATOM 815 O O . PHE A 1 109 ? -16.625 -4.723 -3.648 1 98.62 109 PHE A O 1
ATOM 822 N N . PRO A 1 110 ? -17.734 -6.328 -2.479 1 98.56 110 PRO A N 1
ATOM 823 C CA . PRO A 1 110 ? -17.797 -5.477 -1.29 1 98.56 110 PRO A CA 1
ATOM 824 C C . PRO A 1 110 ? -16.422 -5.141 -0.729 1 98.56 110 PRO A C 1
ATOM 826 O O . PRO A 1 110 ? -15.531 -6 -0.697 1 98.56 110 PRO A O 1
ATOM 829 N N . GLY A 1 111 ? -16.172 -3.963 -0.347 1 97.69 111 GLY A N 1
ATOM 830 C CA . GLY A 1 111 ? -14.883 -3.527 0.156 1 97.69 111 GLY A CA 1
ATOM 831 C C . GLY A 1 111 ? -14.891 -2.094 0.651 1 97.69 111 GLY A C 1
ATOM 832 O O . GLY A 1 111 ? -15.938 -1.452 0.702 1 97.69 111 GLY A O 1
ATOM 833 N N . GLY A 1 112 ? -13.75 -1.598 1.069 1 96.62 112 GLY A N 1
ATOM 834 C CA . GLY A 1 112 ? -13.57 -0.252 1.59 1 96.62 112 GLY A CA 1
ATOM 835 C C . GLY A 1 112 ? -12.141 0.036 2.01 1 96.62 112 GLY A C 1
ATOM 836 O O . GLY A 1 112 ? -11.234 -0.756 1.737 1 96.62 112 GLY A O 1
ATOM 837 N N . LEU A 1 113 ? -11.961 1.131 2.619 1 96.94 113 LEU A N 1
ATOM 838 C CA . LEU A 1 113 ? -10.633 1.557 3.049 1 96.94 113 LEU A CA 1
ATOM 839 C C . LEU A 1 113 ? -10.211 0.819 4.316 1 96.94 113 LEU A C 1
ATOM 841 O O . LEU A 1 113 ? -11.039 0.549 5.188 1 96.94 113 LEU A O 1
ATOM 845 N N . SER A 1 114 ? -8.938 0.496 4.375 1 97.75 114 SER A N 1
ATOM 846 C CA . SER A 1 114 ? -8.391 -0.122 5.578 1 97.75 114 SER A CA 1
ATOM 847 C C . SER A 1 114 ? -8.344 0.869 6.738 1 97.75 114 SER A C 1
ATOM 849 O O . SER A 1 114 ? -8.047 2.051 6.539 1 97.75 11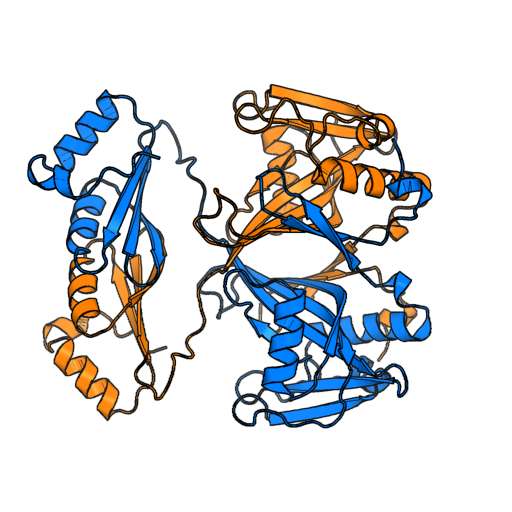4 SER A O 1
ATOM 851 N N . ASN A 1 115 ? -8.633 0.413 7.973 1 95.62 115 ASN A N 1
ATOM 852 C CA . ASN A 1 115 ? -8.391 1.205 9.172 1 95.62 115 ASN A CA 1
ATOM 853 C C . ASN A 1 115 ? -6.91 1.229 9.547 1 95.62 115 ASN A C 1
ATOM 855 O O . ASN A 1 115 ? -6.152 0.343 9.148 1 95.62 115 ASN A O 1
ATOM 859 N N . PRO A 1 116 ? -6.512 2.301 10.273 1 93.19 116 PRO A N 1
ATOM 860 C CA . PRO A 1 116 ? -5.117 2.322 10.727 1 93.19 116 PRO A CA 1
ATOM 861 C C . PRO A 1 116 ? -4.727 1.053 11.484 1 93.19 116 PRO A C 1
ATOM 863 O O . PRO A 1 116 ? -5.414 0.646 12.422 1 93.19 116 PRO A O 1
ATOM 866 N N . GLY A 1 117 ? -3.598 0.42 11.023 1 95.56 117 GLY A N 1
ATOM 867 C CA . GLY A 1 117 ? -3.066 -0.743 11.719 1 95.56 117 GLY A CA 1
ATOM 868 C C . GLY A 1 117 ? -3.836 -2.016 11.422 1 95.56 117 GLY A C 1
ATOM 869 O O . GLY A 1 117 ? -3.645 -3.033 12.094 1 95.56 117 GLY A O 1
ATOM 870 N N . GLU A 1 118 ? -4.691 -1.991 10.469 1 97.56 118 GLU A N 1
ATOM 871 C CA . GLU A 1 118 ? -5.516 -3.15 10.141 1 97.56 118 GLU A CA 1
ATOM 872 C C . GLU A 1 118 ? -4.844 -4.035 9.102 1 97.56 118 GLU A C 1
ATOM 874 O O . GLU A 1 118 ? -4.324 -3.535 8.102 1 97.56 118 GLU A O 1
ATOM 879 N N . ASP A 1 119 ? -4.863 -5.359 9.336 1 98 119 ASP A N 1
ATOM 880 C CA . ASP A 1 119 ? -4.355 -6.297 8.336 1 98 119 ASP A CA 1
ATOM 881 C C . ASP A 1 119 ? -5.262 -6.344 7.113 1 98 119 ASP A C 1
ATOM 883 O O . ASP A 1 119 ? -6.48 -6.207 7.23 1 98 119 ASP A O 1
ATOM 887 N N . ILE A 1 120 ? -4.664 -6.605 5.953 1 98.69 120 ILE A N 1
ATOM 888 C CA . ILE A 1 120 ? -5.379 -6.66 4.68 1 98.69 120 ILE A CA 1
ATOM 889 C C . ILE A 1 120 ? -6.555 -7.625 4.793 1 98.69 120 ILE A C 1
ATOM 891 O O . ILE A 1 120 ? -7.688 -7.277 4.449 1 98.69 120 ILE A O 1
ATOM 895 N N . GLY A 1 121 ? -6.285 -8.828 5.293 1 98.75 121 GLY A N 1
ATOM 896 C CA . GLY A 1 121 ? -7.344 -9.812 5.43 1 98.75 121 GLY A CA 1
ATOM 897 C C . GLY A 1 121 ? -8.461 -9.367 6.352 1 98.75 121 GLY A C 1
ATOM 898 O O . GLY A 1 121 ? -9.641 -9.578 6.059 1 98.75 121 GLY A O 1
ATOM 899 N N . ASP A 1 122 ? -8.109 -8.75 7.461 1 98.69 122 ASP A N 1
ATOM 900 C CA . ASP A 1 122 ? -9.094 -8.258 8.422 1 98.69 122 ASP A CA 1
ATOM 901 C C . ASP A 1 122 ? -9.961 -7.16 7.809 1 98.69 122 ASP A C 1
ATOM 903 O O . ASP A 1 122 ? -11.164 -7.086 8.078 1 98.69 122 ASP A O 1
ATOM 907 N N . THR A 1 123 ? -9.336 -6.312 7.043 1 98.75 123 THR A N 1
ATOM 908 C CA . THR A 1 123 ? -10.094 -5.266 6.363 1 98.75 123 THR A CA 1
ATOM 909 C C . THR A 1 123 ? -11.156 -5.875 5.449 1 98.75 123 THR A C 1
ATOM 911 O O . THR A 1 123 ? -12.312 -5.457 5.477 1 98.75 123 THR A O 1
ATOM 914 N N . ALA A 1 124 ? -10.758 -6.875 4.637 1 98.88 124 ALA A N 1
ATOM 915 C CA . ALA A 1 124 ? -11.688 -7.516 3.711 1 98.88 124 ALA A CA 1
ATOM 916 C C . ALA A 1 124 ? -12.867 -8.133 4.457 1 98.88 124 ALA A C 1
ATOM 918 O O . ALA A 1 124 ? -14.031 -7.887 4.109 1 98.88 124 ALA A O 1
ATOM 919 N N . VAL A 1 125 ? -12.531 -8.852 5.484 1 98.94 125 VAL A N 1
ATOM 920 C CA . VAL A 1 125 ? -13.547 -9.555 6.254 1 98.94 125 VAL A CA 1
ATOM 921 C C . VAL A 1 125 ? -14.492 -8.539 6.906 1 98.94 125 VAL A C 1
ATOM 923 O O . VAL A 1 125 ? -15.711 -8.703 6.859 1 98.94 125 VAL A O 1
ATOM 926 N N . ARG A 1 126 ? -13.953 -7.5 7.504 1 98.75 126 ARG A N 1
ATOM 927 C CA . ARG A 1 126 ? -14.758 -6.48 8.172 1 98.75 126 ARG A CA 1
ATOM 928 C C . ARG A 1 126 ? -15.68 -5.777 7.176 1 98.75 126 ARG A C 1
ATOM 930 O O . ARG A 1 126 ? -16.875 -5.625 7.434 1 98.75 126 ARG A O 1
ATOM 937 N N . GLU A 1 127 ? -15.164 -5.336 6.051 1 98.44 127 GLU A N 1
ATOM 938 C CA . GLU A 1 127 ? -15.938 -4.59 5.059 1 98.44 127 GLU A CA 1
ATOM 939 C C . GLU A 1 127 ? -17.062 -5.449 4.477 1 98.44 127 GLU A C 1
ATOM 941 O O . GLU A 1 127 ? -18.172 -4.953 4.238 1 98.44 127 GLU A O 1
ATOM 946 N N . VAL A 1 128 ? -16.766 -6.727 4.223 1 98.81 128 VAL A N 1
ATOM 947 C CA . VAL A 1 128 ? -17.781 -7.633 3.717 1 98.81 128 VAL A CA 1
ATOM 948 C C . VAL A 1 128 ? -18.922 -7.738 4.727 1 98.81 128 VAL A C 1
ATOM 950 O O . VAL A 1 128 ? -20.094 -7.625 4.359 1 98.81 128 VAL A O 1
ATOM 953 N N . PHE A 1 129 ? -18.562 -7.883 5.93 1 98.81 129 PHE A N 1
ATOM 954 C CA . PHE A 1 129 ? -19.578 -7.992 6.961 1 98.81 129 PHE A CA 1
ATOM 955 C C . PHE A 1 129 ? -20.375 -6.691 7.082 1 98.81 129 PHE A C 1
ATOM 957 O O . PHE A 1 129 ? -21.609 -6.711 7.129 1 98.81 129 PHE A O 1
ATOM 964 N N . GLU A 1 130 ? -19.688 -5.578 7.164 1 97.69 130 GLU A N 1
ATOM 965 C CA . GLU A 1 130 ? -20.328 -4.273 7.328 1 97.69 130 GLU A CA 1
ATOM 966 C C . GLU A 1 130 ? -21.281 -3.982 6.18 1 97.69 130 GLU A C 1
ATOM 968 O O . GLU A 1 130 ? -22.391 -3.475 6.398 1 97.69 130 GLU A O 1
ATOM 973 N N . GLU A 1 131 ? -20.891 -4.32 4.941 1 97.56 131 GLU A N 1
ATOM 974 C CA . GLU A 1 131 ? -21.672 -3.924 3.77 1 97.56 131 GLU A CA 1
ATOM 975 C C . GLU A 1 131 ? -22.766 -4.945 3.461 1 97.56 131 GLU A C 1
ATOM 977 O O . GLU A 1 131 ? -23.797 -4.598 2.896 1 97.56 131 GLU A O 1
ATOM 982 N N . THR A 1 132 ? -22.578 -6.223 3.832 1 98.56 132 THR A N 1
ATOM 983 C CA . THR A 1 132 ? -23.469 -7.242 3.281 1 98.56 132 THR A CA 1
ATOM 984 C C . THR A 1 132 ? -24.062 -8.086 4.395 1 98.56 132 THR A C 1
ATOM 986 O O . THR A 1 132 ? -25.031 -8.812 4.172 1 98.56 132 THR A O 1
ATOM 989 N N . GLY A 1 133 ? -23.484 -8.078 5.617 1 98.5 133 GLY A N 1
ATOM 990 C CA . GLY A 1 133 ? -23.906 -8.922 6.727 1 98.5 133 GLY A CA 1
ATOM 991 C C . GLY A 1 133 ? -23.312 -10.312 6.672 1 98.5 133 GLY A C 1
ATOM 992 O O . GLY A 1 133 ? -23.562 -11.133 7.566 1 98.5 133 GLY A O 1
ATOM 993 N N . ILE A 1 134 ? -22.531 -10.656 5.703 1 98.81 134 ILE A N 1
ATOM 994 C CA . ILE A 1 134 ? -22 -12 5.504 1 98.81 134 ILE A CA 1
ATOM 995 C C . ILE A 1 134 ? -20.734 -12.188 6.32 1 98.81 134 ILE A C 1
ATOM 997 O O . ILE A 1 134 ? -19.812 -11.367 6.246 1 98.81 134 ILE A O 1
ATOM 1001 N N . LYS A 1 135 ? -20.688 -13.172 7.109 1 98.81 135 LYS A N 1
ATOM 1002 C CA . LYS A 1 135 ? -19.469 -13.586 7.797 1 98.81 135 LYS A CA 1
ATOM 1003 C C . LYS A 1 135 ? -18.562 -14.422 6.883 1 98.81 135 LYS A C 1
ATOM 1005 O O . LYS A 1 135 ? -19.062 -15.258 6.125 1 98.81 135 LYS A O 1
ATOM 1010 N N . SER A 1 136 ? -17.281 -14.164 6.922 1 98.88 136 SER A N 1
ATOM 1011 C CA . SER A 1 136 ? -16.344 -14.844 6.031 1 98.88 136 SER A CA 1
ATOM 1012 C C . SER A 1 136 ? -14.953 -14.938 6.66 1 98.88 136 SER A C 1
ATOM 1014 O O . SER A 1 136 ? -14.703 -14.352 7.715 1 98.88 136 SER A O 1
ATOM 1016 N N . GLU A 1 137 ? -14.125 -15.719 6.023 1 98.81 137 GLU A N 1
ATOM 1017 C CA . GLU A 1 137 ? -12.742 -15.898 6.461 1 98.81 137 GLU A CA 1
ATOM 1018 C C . GLU A 1 137 ? -11.766 -15.648 5.316 1 98.81 137 GLU A C 1
ATOM 1020 O O . GLU A 1 137 ? -12.016 -16.031 4.176 1 98.81 137 GLU A O 1
ATOM 1025 N N . PHE A 1 138 ? -10.664 -15.031 5.676 1 98.88 138 PHE A N 1
ATOM 1026 C CA . PHE A 1 138 ? -9.617 -14.719 4.711 1 98.88 138 PHE A CA 1
ATOM 1027 C C . PHE A 1 138 ? -8.906 -15.984 4.25 1 98.88 138 PHE A C 1
ATOM 1029 O O . PHE A 1 138 ? -8.555 -16.844 5.066 1 98.88 138 PHE A O 1
ATOM 1036 N N . LYS A 1 139 ? -8.641 -16.094 2.92 1 98.75 139 LYS A N 1
ATOM 1037 C CA . LYS A 1 139 ? -7.91 -17.234 2.381 1 98.75 139 LYS A CA 1
ATOM 1038 C C . LYS A 1 139 ? -6.625 -16.797 1.69 1 98.75 139 LYS A C 1
ATOM 1040 O O . LYS A 1 139 ? -5.566 -17.391 1.878 1 98.75 139 LYS A O 1
ATOM 1045 N N . SER A 1 140 ? -6.715 -15.75 0.859 1 98.81 140 SER A N 1
ATOM 1046 C CA . SER A 1 140 ? -5.57 -15.305 0.071 1 98.81 140 SER A CA 1
ATOM 1047 C C . SER A 1 140 ? -5.82 -13.938 -0.544 1 98.81 140 SER A C 1
ATOM 1049 O O . SER A 1 140 ? -6.922 -13.391 -0.44 1 98.81 140 SER A O 1
ATOM 1051 N N . ILE A 1 141 ? -4.758 -13.352 -1.11 1 98.81 141 ILE A N 1
ATOM 1052 C CA . ILE A 1 141 ? -4.883 -12.203 -2.004 1 98.81 141 ILE A CA 1
ATOM 1053 C C . ILE A 1 141 ? -5 -12.688 -3.449 1 98.81 141 ILE A C 1
ATOM 1055 O O . ILE A 1 141 ? -4.316 -13.633 -3.854 1 98.81 141 ILE A O 1
ATOM 1059 N N . LEU A 1 142 ? -5.891 -12.039 -4.168 1 98.88 142 LEU A N 1
ATOM 1060 C CA . LEU A 1 142 ? -6.074 -12.375 -5.574 1 98.88 142 LEU A CA 1
ATOM 1061 C C . LEU A 1 142 ? -5.371 -11.367 -6.473 1 98.88 142 LEU A C 1
ATOM 1063 O O . LEU A 1 142 ? -4.789 -11.742 -7.496 1 98.88 142 LEU A O 1
ATOM 1067 N N . SER A 1 143 ? -5.418 -10.125 -6.066 1 98.81 143 SER A N 1
ATOM 1068 C CA . SER A 1 143 ? -4.879 -9.094 -6.945 1 98.81 143 SER A CA 1
ATOM 1069 C C . SER A 1 143 ? -4.52 -7.832 -6.168 1 98.81 143 SER A C 1
ATOM 1071 O O . SER A 1 143 ? -5.031 -7.613 -5.066 1 98.81 143 SER A O 1
ATOM 1073 N N . VAL A 1 144 ? -3.613 -7.09 -6.672 1 98.75 144 VAL A N 1
ATOM 1074 C CA . VAL A 1 144 ? -3.213 -5.766 -6.211 1 98.75 144 VAL A CA 1
ATOM 1075 C C . VAL A 1 144 ? -3.309 -4.766 -7.359 1 98.75 144 VAL A C 1
ATOM 1077 O O . VAL A 1 144 ? -2.758 -4.996 -8.438 1 98.75 144 VAL A O 1
ATOM 1080 N N . ARG A 1 145 ? -4.023 -3.684 -7.18 1 98.31 145 ARG A N 1
ATOM 1081 C CA . ARG A 1 145 ? -4.109 -2.611 -8.164 1 98.31 145 ARG A CA 1
ATOM 1082 C C . ARG A 1 145 ? -3.494 -1.323 -7.625 1 98.31 145 ARG A C 1
ATOM 1084 O O . ARG A 1 145 ? -3.744 -0.938 -6.484 1 98.31 145 ARG A O 1
ATOM 1091 N N . GLN A 1 146 ? -2.617 -0.717 -8.352 1 98.06 146 GLN A N 1
ATOM 1092 C CA . GLN A 1 146 ? -2.084 0.606 -8.047 1 98.06 146 GLN A CA 1
ATOM 1093 C C . GLN A 1 146 ? -2.633 1.656 -9.008 1 98.06 146 GLN A C 1
ATOM 1095 O O . GLN A 1 146 ? -2.715 1.418 -10.219 1 98.06 146 GLN A O 1
ATOM 1100 N N . GLN A 1 147 ? -3.072 2.729 -8.492 1 96.38 147 GLN A N 1
ATOM 1101 C CA . GLN A 1 147 ? -3.52 3.887 -9.258 1 96.38 147 GLN A CA 1
ATOM 1102 C C . GLN A 1 147 ? -3.018 5.188 -8.641 1 96.38 147 GLN A C 1
ATOM 1104 O O . GLN A 1 147 ? -3.023 5.34 -7.414 1 96.38 147 GLN A O 1
ATOM 1109 N N . HIS A 1 148 ? -2.566 6.078 -9.477 1 95.69 148 HIS A N 1
ATOM 1110 C CA . HIS A 1 148 ? -2.164 7.406 -9.023 1 95.69 148 HIS A CA 1
ATOM 1111 C C . HIS A 1 148 ? -3.223 8.445 -9.367 1 95.69 148 HIS A C 1
ATOM 1113 O O . HIS A 1 148 ? -4.035 8.242 -10.273 1 95.69 148 HIS A O 1
ATOM 1119 N N . LYS A 1 149 ? -3.295 9.609 -8.547 1 91.56 149 LYS A N 1
ATOM 1120 C CA . LYS A 1 149 ? -4.176 10.75 -8.773 1 91.56 149 LYS A CA 1
ATOM 1121 C C . LYS A 1 149 ? -5.645 10.344 -8.648 1 91.56 149 LYS A C 1
ATOM 1123 O O . LYS A 1 149 ? -6.492 10.828 -9.398 1 91.56 149 LYS A O 1
ATOM 1128 N N . HIS A 1 150 ? -5.883 9.336 -7.859 1 89.25 150 HIS A N 1
ATOM 1129 C CA . HIS A 1 150 ? -7.262 9.008 -7.516 1 89.25 150 HIS A CA 1
ATOM 1130 C C . HIS A 1 150 ? -7.938 10.18 -6.801 1 89.25 150 HIS A C 1
ATOM 1132 O O . HIS A 1 150 ? -7.414 10.695 -5.812 1 89.25 150 HIS A O 1
ATOM 1138 N N . PRO A 1 15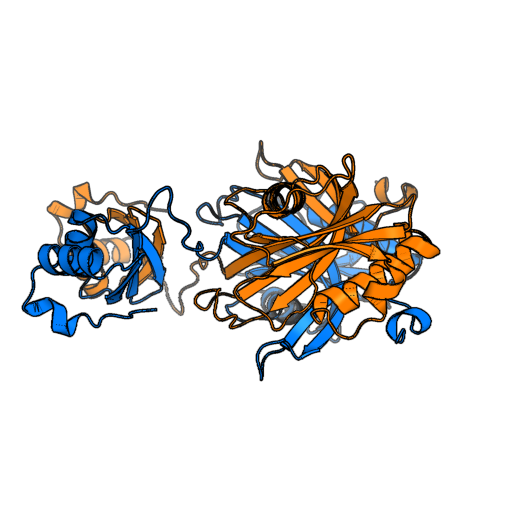1 ? -9.039 10.688 -7.27 1 83.38 151 PRO A N 1
ATOM 1139 C CA . PRO A 1 151 ? -9.672 11.867 -6.68 1 83.38 151 PRO A CA 1
ATOM 1140 C C . PRO A 1 151 ? -9.938 11.711 -5.184 1 83.38 151 PRO A C 1
ATOM 1142 O O . PRO A 1 151 ? -9.867 12.688 -4.434 1 83.38 151 PRO A O 1
ATOM 1145 N N . GLY A 1 152 ? -10.148 10.547 -4.656 1 86.81 152 GLY A N 1
ATOM 1146 C CA . GLY A 1 152 ? -10.445 10.32 -3.25 1 86.81 152 GLY A CA 1
ATOM 1147 C C . GLY A 1 152 ? -9.211 10.031 -2.418 1 86.81 152 GLY A C 1
ATOM 1148 O O . GLY A 1 152 ? -9.312 9.75 -1.224 1 86.81 152 GLY A O 1
ATOM 1149 N N . ALA A 1 153 ? -8.039 10.312 -2.979 1 91.69 153 ALA A N 1
ATOM 1150 C CA . ALA A 1 153 ? -6.824 9.938 -2.264 1 91.69 153 ALA A CA 1
ATOM 1151 C C . ALA A 1 153 ? -6 11.172 -1.901 1 91.69 153 ALA A C 1
ATOM 1153 O O . ALA A 1 153 ? -4.836 11.055 -1.507 1 91.69 153 ALA A O 1
ATOM 1154 N N . PHE A 1 154 ? -6.551 12.414 -2.146 1 93.88 154 PHE A N 1
ATOM 1155 C CA . PHE A 1 154 ? -5.973 13.68 -1.697 1 93.88 154 PHE A CA 1
ATOM 1156 C C . PHE A 1 154 ? -4.543 13.828 -2.203 1 93.88 154 PHE A C 1
ATOM 1158 O O . PHE A 1 154 ? -3.646 14.203 -1.444 1 93.88 154 PHE A O 1
ATOM 1165 N N . GLY A 1 155 ? -4.332 13.391 -3.406 1 93.5 155 GLY A N 1
ATOM 1166 C CA . GLY A 1 155 ? -3.035 13.562 -4.047 1 93.5 155 GLY A CA 1
ATOM 1167 C C . GLY A 1 155 ? -2.1 12.391 -3.816 1 93.5 155 GLY A C 1
ATOM 1168 O O . GLY A 1 155 ? -1.006 12.344 -4.383 1 93.5 155 GLY A O 1
ATOM 1169 N N . LYS A 1 156 ? -2.484 11.477 -2.977 1 96.75 156 LYS A N 1
ATOM 1170 C CA . LYS A 1 156 ? -1.693 10.273 -2.711 1 96.75 156 LYS A CA 1
ATOM 1171 C C . LYS A 1 156 ? -2.078 9.141 -3.656 1 96.75 156 LYS A C 1
ATOM 1173 O O . LYS A 1 156 ? -3.041 9.258 -4.418 1 96.75 156 LYS A O 1
ATOM 1178 N N . SER A 1 157 ? -1.266 8.156 -3.693 1 97.5 157 SER A N 1
ATOM 1179 C CA . SER A 1 157 ? -1.566 6.988 -4.516 1 97.5 157 SER A CA 1
ATOM 1180 C C . SER A 1 157 ? -2.555 6.059 -3.82 1 97.5 157 SER A C 1
ATOM 1182 O O . SER A 1 157 ? -2.736 6.137 -2.604 1 97.5 157 SER A O 1
ATOM 1184 N N . ASP A 1 158 ? -3.205 5.273 -4.664 1 97 158 ASP A N 1
ATOM 1185 C CA . ASP A 1 158 ? -4.238 4.355 -4.191 1 97 158 ASP A CA 1
ATOM 1186 C C . ASP A 1 158 ? -3.877 2.91 -4.52 1 97 158 ASP A C 1
ATOM 1188 O O . ASP A 1 158 ? -3.537 2.594 -5.66 1 97 158 ASP A O 1
ATOM 1192 N N . MET A 1 159 ? -3.848 2.08 -3.498 1 98.12 159 MET A N 1
ATOM 1193 C CA . MET A 1 159 ? -3.756 0.633 -3.67 1 98.12 159 MET A CA 1
ATOM 1194 C C . MET A 1 159 ? -5.098 -0.035 -3.377 1 98.12 159 MET A C 1
ATOM 1196 O O . MET A 1 159 ? -5.793 0.346 -2.434 1 98.12 159 MET A O 1
ATOM 1200 N N . TYR A 1 160 ? -5.445 -0.92 -4.207 1 98.25 160 TYR A N 1
ATOM 1201 C CA . TYR A 1 160 ? -6.676 -1.688 -4.047 1 98.25 160 TYR A CA 1
ATOM 1202 C C . TYR A 1 160 ? -6.395 -3.186 -4.109 1 98.25 160 TYR A C 1
ATOM 1204 O O . TYR A 1 160 ? -5.973 -3.701 -5.148 1 98.25 160 TYR A O 1
ATOM 1212 N N . ILE A 1 161 ? -6.605 -3.916 -2.955 1 98.88 161 ILE A N 1
ATOM 1213 C CA . ILE A 1 161 ? -6.305 -5.344 -2.877 1 98.88 161 ILE A CA 1
ATOM 1214 C C . ILE A 1 161 ? -7.602 -6.141 -2.799 1 98.88 161 ILE A C 1
ATOM 1216 O O . ILE A 1 161 ? -8.477 -5.836 -1.988 1 98.88 161 ILE A O 1
ATOM 1220 N N . VAL A 1 162 ? -7.746 -7.109 -3.693 1 98.94 162 VAL A N 1
ATOM 1221 C CA . VAL A 1 162 ? -8.891 -8.016 -3.629 1 98.94 162 VAL A CA 1
ATOM 1222 C C . VAL A 1 162 ? -8.469 -9.336 -2.982 1 98.94 162 VAL A C 1
ATOM 1224 O O . VAL A 1 162 ? -7.504 -9.961 -3.418 1 98.94 162 VAL A O 1
ATOM 1227 N N . CYS A 1 163 ? -9.195 -9.727 -1.964 1 98.94 163 CYS A N 1
ATOM 1228 C CA . CYS A 1 163 ? -8.938 -10.969 -1.239 1 98.94 163 CYS A CA 1
ATOM 1229 C C . CYS A 1 163 ? -9.93 -12.055 -1.639 1 98.94 163 CYS A C 1
ATOM 1231 O O . CYS A 1 163 ? -11.078 -11.758 -1.963 1 98.94 163 CYS A O 1
ATOM 1233 N N . ARG A 1 164 ? -9.461 -13.273 -1.622 1 98.94 164 ARG A N 1
ATOM 1234 C CA . ARG A 1 164 ? -10.383 -14.406 -1.661 1 98.94 164 ARG A CA 1
ATOM 1235 C C . ARG A 1 164 ? -10.883 -14.758 -0.263 1 98.94 164 ARG A C 1
ATOM 1237 O O . ARG A 1 164 ? -10.086 -14.961 0.655 1 98.94 164 ARG A O 1
ATOM 1244 N N . LEU A 1 165 ? -12.164 -14.758 -0.104 1 98.94 165 LEU A N 1
ATOM 1245 C CA . LEU A 1 165 ? -12.773 -15.094 1.181 1 98.94 165 LEU A CA 1
ATOM 1246 C C . LEU A 1 165 ? -13.703 -16.297 1.05 1 98.94 165 LEU A C 1
ATOM 1248 O O . LEU A 1 165 ? -14.289 -16.516 -0.012 1 98.94 165 LEU A O 1
ATOM 1252 N N . GLU A 1 166 ? -13.797 -17.031 2.111 1 98.88 166 GLU A N 1
ATOM 1253 C CA . GLU A 1 166 ? -14.734 -18.141 2.236 1 98.88 166 GLU A CA 1
ATOM 1254 C C . GLU A 1 166 ? -15.875 -17.781 3.195 1 98.88 166 GLU A C 1
ATOM 1256 O O . GLU A 1 166 ? -15.633 -17.438 4.355 1 98.88 166 GLU A O 1
ATOM 1261 N N . PRO A 1 167 ? -17.109 -17.891 2.727 1 98.81 167 PRO A N 1
ATOM 1262 C CA . PRO A 1 167 ? -18.234 -17.547 3.594 1 98.81 167 PRO A CA 1
ATOM 1263 C C . PRO A 1 167 ? -18.547 -18.609 4.641 1 98.81 167 PRO A C 1
ATOM 1265 O O . PRO A 1 167 ? -18.359 -19.797 4.383 1 98.81 167 PRO A O 1
ATOM 1268 N N . SER A 1 168 ? -19.016 -18.141 5.785 1 98.62 168 SER A N 1
ATOM 1269 C CA . SER A 1 168 ? -19.547 -19.031 6.812 1 98.62 168 SER A CA 1
ATOM 1270 C C . SER A 1 168 ? -21.016 -18.734 7.109 1 98.62 168 SER A C 1
ATOM 1272 O O . SER A 1 168 ? -21.641 -19.422 7.918 1 98.62 168 SER A O 1
ATOM 1274 N N . SER A 1 169 ? -21.547 -17.703 6.559 1 98.5 169 SER A N 1
ATOM 1275 C CA . SER A 1 169 ? -22.969 -17.391 6.535 1 98.5 169 SER A CA 1
ATOM 1276 C C . SER A 1 169 ? -23.422 -16.984 5.137 1 98.5 169 SER A C 1
ATOM 1278 O O . SER A 1 169 ? -22.609 -16.625 4.293 1 98.5 169 SER A O 1
ATOM 1280 N N . PHE A 1 170 ? -24.797 -17.016 4.93 1 98.12 170 PHE A N 1
ATOM 1281 C CA . PHE A 1 170 ? -25.188 -16.906 3.531 1 98.12 170 PHE A CA 1
ATOM 1282 C C . PHE A 1 170 ? -26.391 -15.977 3.387 1 98.12 170 PHE A C 1
ATOM 1284 O O . PHE A 1 170 ? -26.797 -15.641 2.271 1 98.12 170 PHE A O 1
ATOM 1291 N N . THR A 1 171 ? -26.938 -15.523 4.457 1 98.19 171 THR A N 1
ATOM 1292 C CA . THR A 1 171 ? -28.078 -14.617 4.406 1 98.19 171 THR A CA 1
ATOM 1293 C C . THR A 1 171 ? -27.609 -13.164 4.305 1 98.19 171 THR A C 1
ATOM 1295 O O . THR A 1 171 ? -26.969 -12.648 5.219 1 98.19 171 THR A O 1
ATOM 1298 N N . ILE A 1 172 ? -28.031 -12.5 3.332 1 98.19 172 ILE A N 1
ATOM 1299 C CA . ILE A 1 172 ? -27.609 -11.125 3.07 1 98.19 172 ILE A CA 1
ATOM 1300 C C . ILE A 1 172 ? -28.438 -10.164 3.93 1 98.19 172 ILE A C 1
ATOM 1302 O O . ILE A 1 172 ? -29.656 -10.273 4 1 98.19 172 ILE A O 1
ATOM 1306 N N . SER A 1 173 ? -27.891 -9.32 4.566 1 97.25 173 SER A N 1
ATOM 1307 C CA . SER A 1 173 ? -28.406 -8.125 5.223 1 97.25 173 SER A CA 1
ATOM 1308 C C . SER A 1 173 ? -27.531 -6.91 4.949 1 97.25 173 SER A C 1
ATOM 1310 O O . SER A 1 173 ? -26.688 -6.551 5.77 1 97.25 173 SER A O 1
ATOM 1312 N N . PHE A 1 174 ? -27.812 -6.277 3.793 1 93.44 174 PHE A N 1
ATOM 1313 C CA . PHE A 1 174 ? -26.828 -5.301 3.334 1 93.44 174 PHE A CA 1
ATOM 1314 C C . PHE A 1 174 ? -27.188 -3.902 3.824 1 93.44 174 PHE A C 1
ATOM 1316 O O . PHE A 1 174 ? -28.359 -3.613 4.105 1 93.44 174 PHE A O 1
ATOM 1323 N N . CYS A 1 175 ? -26.281 -3.09 3.979 1 91.5 175 CYS A N 1
ATOM 1324 C CA . CYS A 1 175 ? -26.406 -1.71 4.434 1 91.5 175 CYS A CA 1
ATOM 1325 C C . CYS A 1 175 ? -27.016 -0.834 3.352 1 91.5 175 CYS A C 1
ATOM 1327 O O . CYS A 1 175 ? -26.344 -0.468 2.383 1 91.5 175 CYS A O 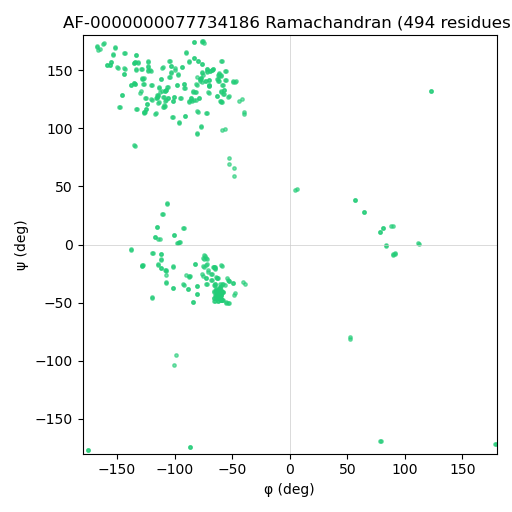1
ATOM 1329 N N . GLN A 1 176 ? -28.094 -0.361 3.521 1 90 176 GLN A N 1
ATOM 1330 C CA . GLN A 1 176 ? -28.859 0.378 2.516 1 90 176 GLN A CA 1
ATOM 1331 C C . GLN A 1 176 ? -28.281 1.781 2.322 1 90 176 GLN A C 1
ATOM 1333 O O . GLN A 1 176 ? -28.562 2.434 1.313 1 90 176 GLN A O 1
ATOM 1338 N N . GLN A 1 177 ? -27.547 2.225 3.229 1 85.31 177 GLN A N 1
ATOM 1339 C CA . GLN A 1 177 ? -26.953 3.547 3.105 1 85.31 177 GLN A CA 1
ATOM 1340 C C . GLN A 1 177 ? -25.781 3.527 2.125 1 85.31 177 GLN A C 1
ATOM 1342 O O . GLN A 1 177 ? -25.5 4.531 1.468 1 85.31 177 GLN A O 1
ATOM 1347 N N . GLU A 1 178 ? -25.172 2.35 1.982 1 87.81 178 GLU A N 1
ATOM 1348 C CA . GLU A 1 178 ? -23.953 2.252 1.181 1 87.81 178 GLU A CA 1
ATOM 1349 C C . GLU A 1 178 ? -24.219 1.536 -0.141 1 87.81 178 GLU A C 1
ATOM 1351 O O . GLU A 1 178 ? -23.562 1.819 -1.148 1 87.81 178 GLU A O 1
ATOM 1356 N N . CYS A 1 179 ? -25.172 0.59 -0.039 1 91.94 179 CYS A N 1
ATOM 1357 C CA . CYS A 1 179 ? -25.344 -0.289 -1.188 1 91.94 179 CYS A CA 1
ATOM 1358 C C . CYS A 1 179 ? -26.766 -0.179 -1.736 1 91.94 179 CYS A C 1
ATOM 1360 O O . CYS A 1 179 ? -27.734 -0.144 -0.971 1 91.94 179 CYS A O 1
ATOM 1362 N N . LEU A 1 180 ? -26.828 -0.131 -3.027 1 93.12 180 LEU A N 1
ATOM 1363 C CA . LEU A 1 180 ? -28.109 -0.158 -3.721 1 93.12 180 LEU A CA 1
ATOM 1364 C C . LEU A 1 180 ? -28.641 -1.584 -3.828 1 93.12 180 LEU A C 1
ATOM 1366 O O . LEU A 1 180 ? -29.844 -1.816 -3.684 1 93.12 180 LEU A O 1
ATOM 1370 N N . ARG A 1 181 ? -27.719 -2.482 -4.152 1 95.12 181 ARG A N 1
ATOM 1371 C CA . ARG A 1 181 ? -28.031 -3.895 -4.32 1 95.12 181 ARG A CA 1
ATOM 1372 C C . ARG A 1 181 ? -26.906 -4.777 -3.797 1 95.12 181 ARG A C 1
ATOM 1374 O O . ARG A 1 181 ? -25.75 -4.352 -3.742 1 95.12 181 ARG A O 1
ATOM 1381 N N . CYS A 1 182 ? -27.266 -5.883 -3.391 1 97.19 182 CYS A N 1
ATOM 1382 C CA . CYS A 1 182 ? -26.359 -6.938 -2.965 1 97.19 182 CYS A CA 1
ATOM 1383 C C . CYS A 1 182 ? -26.906 -8.312 -3.312 1 97.19 182 CYS A C 1
ATOM 1385 O O . CYS A 1 182 ? -28.062 -8.625 -2.994 1 97.19 182 CYS A O 1
ATOM 1387 N N . GLU A 1 183 ? -26.094 -9.133 -3.98 1 97.56 183 GLU A N 1
ATOM 1388 C CA . GLU A 1 183 ? -26.609 -10.422 -4.426 1 97.56 183 GLU A CA 1
ATOM 1389 C C . GLU A 1 183 ? -25.5 -11.477 -4.461 1 97.56 183 GLU A C 1
ATOM 1391 O O . GLU A 1 183 ? -24.312 -11.141 -4.539 1 97.56 183 GLU A O 1
ATOM 1396 N N . TRP A 1 184 ? -26.016 -12.703 -4.258 1 98.75 184 TRP A N 1
ATOM 1397 C CA . TRP A 1 184 ? -25.219 -13.828 -4.711 1 98.75 184 TRP A CA 1
ATOM 1398 C C . TRP A 1 184 ? -25.359 -14.039 -6.215 1 98.75 184 TRP A C 1
ATOM 1400 O O . TRP A 1 184 ? -26.453 -14.359 -6.699 1 98.75 184 TRP A O 1
ATOM 1410 N N . MET A 1 185 ? -24.312 -13.836 -6.922 1 98.69 185 MET A N 1
ATOM 1411 C CA . MET A 1 185 ? -24.328 -13.945 -8.375 1 98.69 185 MET A CA 1
ATOM 1412 C C . MET A 1 185 ? -23.516 -15.141 -8.844 1 98.69 185 MET A C 1
ATOM 1414 O O . MET A 1 185 ? -22.469 -15.445 -8.273 1 98.69 185 MET A O 1
ATOM 1418 N N . ASP A 1 186 ? -24.016 -15.805 -9.898 1 98.81 186 ASP A N 1
ATOM 1419 C CA . ASP A 1 186 ? -23.203 -16.859 -10.5 1 98.81 186 ASP A CA 1
ATOM 1420 C C . ASP A 1 186 ? -21.859 -16.312 -10.961 1 98.81 186 ASP A C 1
ATOM 1422 O O . ASP A 1 186 ? -21.797 -15.289 -11.648 1 98.81 186 ASP A O 1
ATOM 1426 N N . LEU A 1 187 ? -20.812 -16.984 -10.555 1 98.69 187 LEU A N 1
ATOM 1427 C CA . LEU A 1 187 ? -19.469 -16.516 -10.867 1 98.69 187 LEU A CA 1
ATOM 1428 C C . LEU A 1 187 ? -19.266 -16.422 -12.375 1 98.69 187 LEU A C 1
ATOM 1430 O O . LEU A 1 187 ? -18.656 -15.469 -12.867 1 98.69 187 LEU A O 1
ATOM 1434 N N . ASP A 1 188 ? -19.781 -17.391 -13.102 1 98.25 188 ASP A N 1
ATOM 1435 C CA . ASP A 1 188 ? -19.703 -17.359 -14.555 1 98.25 188 ASP A CA 1
ATOM 1436 C C . ASP A 1 188 ? -20.406 -16.141 -15.133 1 98.25 188 ASP A C 1
ATOM 1438 O O . ASP A 1 188 ? -19.906 -15.508 -16.062 1 98.25 188 ASP A O 1
ATOM 1442 N N . GLU A 1 189 ? -21.5 -15.836 -14.594 1 98.25 189 GLU A N 1
ATOM 1443 C CA . GLU A 1 189 ? -22.25 -14.656 -15.023 1 98.25 189 GLU A CA 1
ATOM 1444 C C . GLU A 1 189 ? -21.469 -13.375 -14.758 1 98.25 189 GLU A C 1
ATOM 1446 O O . GLU A 1 189 ? -21.391 -12.5 -15.625 1 98.25 189 GLU A O 1
ATOM 1451 N N . LEU A 1 190 ? -20.875 -13.281 -13.586 1 98.31 190 LEU A N 1
ATOM 1452 C CA . LEU A 1 190 ? -20.094 -12.094 -13.258 1 98.31 190 LEU A CA 1
ATOM 1453 C C . LEU A 1 190 ? -18.906 -11.945 -14.203 1 98.31 190 LEU A C 1
ATOM 1455 O O . LEU A 1 190 ? -18.578 -10.836 -14.625 1 98.31 190 LEU A O 1
ATOM 1459 N N . ALA A 1 191 ? -18.281 -13.039 -14.539 1 98 191 ALA A N 1
ATOM 1460 C CA . ALA A 1 191 ? -17.109 -13.016 -15.398 1 98 191 ALA A CA 1
ATOM 1461 C C . ALA A 1 191 ? -17.469 -12.555 -16.812 1 98 191 ALA A C 1
ATOM 1463 O O . ALA A 1 191 ? -16.609 -12.039 -17.531 1 98 191 ALA A O 1
ATOM 1464 N N . ARG A 1 192 ? -18.703 -12.641 -17.125 1 97.31 192 ARG A N 1
ATOM 1465 C CA . ARG A 1 192 ? -19.125 -12.375 -18.5 1 97.31 192 ARG A CA 1
ATOM 1466 C C . ARG A 1 192 ? -19.859 -11.047 -18.609 1 97.31 192 ARG A C 1
ATOM 1468 O O . ARG A 1 192 ? -19.922 -10.453 -19.688 1 97.31 192 ARG A O 1
ATOM 1475 N N . THR A 1 193 ? -20.375 -10.617 -17.594 1 95.5 193 THR A N 1
ATOM 1476 C CA . THR A 1 193 ? -21.266 -9.461 -17.641 1 95.5 193 THR A CA 1
ATOM 1477 C C . THR A 1 193 ? -20.484 -8.203 -18.031 1 95.5 193 THR A C 1
ATOM 1479 O O . THR A 1 193 ? -19.312 -8.07 -17.688 1 95.5 193 THR A O 1
ATOM 1482 N N . LYS A 1 194 ? -21.141 -7.316 -18.641 1 92.56 194 LYS A N 1
ATOM 1483 C CA . LYS A 1 194 ? -20.562 -6.02 -18.969 1 92.56 194 LYS A CA 1
ATOM 1484 C C . LYS A 1 194 ? -20.906 -4.973 -17.922 1 92.56 194 LYS A C 1
ATOM 1486 O O . LYS A 1 194 ? -20.484 -3.818 -18.016 1 92.56 194 LYS A O 1
ATOM 1491 N N . HIS A 1 195 ? -21.594 -5.367 -16.906 1 93.75 195 HIS A N 1
ATOM 1492 C CA . HIS A 1 195 ? -22.078 -4.453 -15.883 1 93.75 195 HIS A CA 1
ATOM 1493 C C . HIS A 1 195 ? -21.281 -4.59 -14.594 1 93.75 195 HIS A C 1
ATOM 1495 O O . HIS A 1 195 ? -21.844 -4.629 -13.5 1 93.75 195 HIS A O 1
ATOM 1501 N N . ALA A 1 196 ? -20 -4.836 -14.688 1 94.75 196 ALA A N 1
ATOM 1502 C CA . ALA A 1 196 ? -19.062 -4.871 -13.555 1 94.75 196 ALA A CA 1
ATOM 1503 C C . ALA A 1 196 ? -17.922 -3.891 -13.758 1 94.75 196 ALA A C 1
ATOM 1505 O O . ALA A 1 196 ? -17.578 -3.539 -14.891 1 94.75 196 ALA A O 1
ATOM 1506 N N . THR A 1 197 ? -17.391 -3.365 -12.695 1 93.75 197 THR A N 1
ATOM 1507 C CA . THR A 1 197 ? -16.219 -2.51 -12.82 1 93.75 197 THR A CA 1
ATOM 1508 C C . THR A 1 197 ? -15.062 -3.268 -13.477 1 93.75 197 THR A C 1
ATOM 1510 O O . THR A 1 197 ? -15.008 -4.5 -13.414 1 93.75 197 THR A O 1
ATOM 1513 N N . PRO A 1 198 ? -14.117 -2.594 -14.062 1 93.31 198 PRO A N 1
ATOM 1514 C CA . PRO A 1 198 ? -13 -3.268 -14.734 1 93.31 198 PRO A CA 1
ATOM 1515 C C . PRO A 1 198 ? -12.219 -4.191 -13.805 1 93.31 198 PRO A C 1
ATOM 1517 O O . PRO A 1 198 ? -11.844 -5.297 -14.195 1 93.31 198 PRO A O 1
ATOM 1520 N N . ILE A 1 199 ? -11.969 -3.799 -12.609 1 95.62 199 ILE A N 1
ATOM 1521 C CA . ILE A 1 199 ? -11.234 -4.621 -11.656 1 95.62 199 ILE A CA 1
ATOM 1522 C C . ILE A 1 199 ? -12.047 -5.867 -11.32 1 95.62 199 ILE A C 1
ATOM 1524 O O . ILE A 1 199 ? -11.516 -6.98 -11.312 1 95.62 199 ILE A O 1
ATOM 1528 N N . THR A 1 200 ? -13.312 -5.645 -11.062 1 97.12 200 THR A N 1
ATOM 1529 C CA . THR A 1 200 ? -14.18 -6.77 -10.734 1 97.12 200 THR A CA 1
ATOM 1530 C C . THR A 1 200 ? -14.227 -7.773 -11.875 1 97.12 200 THR A C 1
ATOM 1532 O O . THR A 1 200 ? -14.156 -8.984 -11.656 1 97.12 200 THR A O 1
ATOM 1535 N N . SER A 1 201 ? -14.336 -7.277 -13.047 1 96.44 201 SER A N 1
ATOM 1536 C CA . SER A 1 201 ? -14.383 -8.141 -14.219 1 96.44 201 SER A CA 1
ATOM 1537 C C . SER A 1 201 ? -13.109 -8.984 -14.336 1 96.44 201 SER A C 1
ATOM 1539 O O . SER A 1 201 ? -13.18 -10.195 -14.523 1 96.44 201 SER A O 1
ATOM 1541 N N . ASN A 1 202 ? -11.984 -8.383 -14.188 1 96.94 202 ASN A N 1
ATOM 1542 C CA . ASN A 1 202 ? -10.719 -9.094 -14.289 1 96.94 202 ASN A CA 1
ATOM 1543 C C . ASN A 1 202 ? -10.562 -10.125 -13.172 1 96.94 202 ASN A C 1
ATOM 1545 O O . ASN A 1 202 ? -10.18 -11.266 -13.43 1 96.94 202 ASN A O 1
ATOM 1549 N N . VAL A 1 203 ? -10.906 -9.727 -11.992 1 98.31 203 VAL A N 1
ATOM 1550 C CA . VAL A 1 203 ? -10.719 -10.602 -10.844 1 98.31 203 VAL A CA 1
ATOM 1551 C C . VAL A 1 203 ? -11.734 -11.742 -10.883 1 98.31 203 VAL A C 1
ATOM 1553 O O . VAL A 1 203 ? -11.438 -12.867 -10.477 1 98.31 203 VAL A O 1
ATOM 1556 N N . ALA A 1 204 ? -12.945 -11.438 -11.398 1 98.75 204 ALA A N 1
ATOM 1557 C CA . ALA A 1 204 ? -13.938 -12.492 -11.562 1 98.75 204 ALA A CA 1
ATOM 1558 C C . ALA A 1 204 ? -13.422 -13.594 -12.492 1 98.75 204 ALA A C 1
ATOM 1560 O O . ALA A 1 204 ? -13.609 -14.781 -12.219 1 98.75 204 ALA A O 1
ATOM 1561 N N . LYS A 1 205 ? -12.812 -13.219 -13.57 1 98.62 205 LYS A N 1
ATOM 1562 C CA . LYS A 1 205 ? -12.227 -14.188 -14.492 1 98.62 205 LYS A CA 1
ATOM 1563 C C . LYS A 1 205 ? -11.117 -14.992 -13.82 1 98.62 205 LYS A C 1
ATOM 1565 O O . LYS A 1 205 ? -11.016 -16.203 -14.008 1 98.62 205 LYS A O 1
ATOM 1570 N N . LEU A 1 206 ? -10.297 -14.297 -13.062 1 98.62 206 LEU A N 1
ATOM 1571 C CA . LEU A 1 206 ? -9.25 -14.969 -12.305 1 98.62 206 LEU A CA 1
ATOM 1572 C C . LEU A 1 206 ? -9.844 -15.961 -11.312 1 98.62 206 LEU A C 1
ATOM 1574 O O . LEU A 1 206 ? -9.383 -17.109 -11.227 1 98.62 206 LEU A O 1
ATOM 1578 N N . LEU A 1 207 ? -10.844 -15.5 -10.586 1 98.75 207 LEU A N 1
ATOM 1579 C CA . LEU A 1 207 ? -11.516 -16.328 -9.602 1 98.75 207 LEU A CA 1
ATOM 1580 C C . LEU A 1 207 ? -12.164 -17.547 -10.258 1 98.75 207 LEU A C 1
ATOM 1582 O O . LEU A 1 207 ? -12.117 -18.656 -9.719 1 98.75 207 LEU A O 1
ATOM 1586 N N . LEU A 1 208 ? -12.727 -17.297 -11.422 1 98.75 208 LEU A N 1
ATOM 1587 C CA . LEU A 1 208 ? -13.32 -18.406 -12.18 1 98.75 208 LEU A CA 1
ATOM 1588 C C . LEU A 1 208 ? -12.266 -19.438 -12.547 1 98.75 208 LEU A C 1
ATOM 1590 O O . LEU A 1 208 ? -12.508 -20.641 -12.43 1 98.75 208 LEU A O 1
ATOM 1594 N N . TYR A 1 209 ? -11.172 -19 -13 1 98.62 209 TYR A N 1
ATOM 1595 C CA . TYR A 1 209 ? -10.055 -19.891 -13.297 1 98.62 209 TYR A CA 1
ATOM 1596 C C . TYR A 1 209 ? -9.68 -20.719 -12.078 1 98.62 209 TYR A C 1
ATOM 1598 O O . TYR A 1 209 ? -9.562 -21.938 -12.164 1 98.62 209 TYR A O 1
ATOM 1606 N N . GLY A 1 210 ? -9.516 -20.047 -10.961 1 98.56 210 GLY A N 1
ATOM 1607 C CA . GLY A 1 210 ? -9.203 -20.766 -9.734 1 98.56 210 GLY A CA 1
ATOM 1608 C C . GLY A 1 210 ? -10.273 -21.766 -9.328 1 98.56 210 GLY A C 1
ATOM 1609 O O . GLY A 1 210 ? -9.969 -22.875 -8.906 1 98.56 210 GLY A O 1
ATOM 1610 N N . TYR A 1 211 ? -11.492 -21.328 -9.461 1 98.62 211 TYR A N 1
ATOM 1611 C CA . TYR A 1 211 ? -12.633 -22.156 -9.094 1 98.62 211 TYR A CA 1
ATOM 1612 C C . TYR A 1 211 ? -12.672 -23.438 -9.93 1 98.62 211 TYR A C 1
ATOM 1614 O O . TYR A 1 211 ? -12.953 -24.516 -9.414 1 98.62 211 TYR A O 1
ATOM 1622 N N . ARG A 1 212 ? -12.328 -23.359 -11.18 1 98.25 212 ARG A N 1
ATOM 1623 C CA . ARG A 1 212 ? -12.438 -24.469 -12.109 1 98.25 212 ARG A CA 1
ATOM 1624 C C . ARG A 1 212 ? -11.18 -25.328 -12.094 1 98.25 212 ARG A C 1
ATOM 1626 O O . ARG A 1 212 ? -11.25 -26.547 -12.219 1 98.25 212 ARG A O 1
ATOM 1633 N N . GLU A 1 213 ? -10.016 -24.719 -11.977 1 98.06 213 GLU A N 1
ATOM 1634 C CA . GLU A 1 213 ? -8.766 -25.422 -12.195 1 98.06 213 GLU A CA 1
ATOM 1635 C C . GLU A 1 213 ? -7.977 -25.578 -10.898 1 98.06 213 GLU A C 1
ATOM 1637 O O . GLU A 1 213 ? -6.996 -26.312 -10.836 1 98.06 213 GLU A O 1
ATOM 1642 N N . GLY A 1 214 ? -8.336 -24.891 -9.883 1 98.19 214 GLY A N 1
ATOM 1643 C CA . GLY A 1 214 ? -7.656 -24.953 -8.602 1 98.19 214 GLY A CA 1
ATOM 1644 C C . GLY A 1 214 ? -7.148 -23.609 -8.125 1 98.19 214 GLY A C 1
ATOM 1645 O O . GLY A 1 214 ? -6.438 -22.906 -8.852 1 98.19 214 GLY A O 1
ATOM 1646 N N . PHE A 1 215 ? -7.438 -23.297 -6.844 1 98.44 215 PHE A N 1
ATOM 1647 C CA . PHE A 1 215 ? -7.094 -21.984 -6.305 1 98.44 215 PHE A CA 1
ATOM 1648 C C . PHE A 1 215 ? -5.59 -21.844 -6.125 1 98.44 215 PHE A C 1
ATOM 1650 O O . PHE A 1 215 ? -5.066 -20.734 -6.031 1 98.44 215 PHE A O 1
ATOM 1657 N N . GLU A 1 216 ? -4.84 -22.953 -6.016 1 96.88 216 GLU A N 1
ATOM 1658 C CA . GLU A 1 216 ? -3.383 -22.906 -5.91 1 96.88 216 GLU A CA 1
ATOM 1659 C C . GLU A 1 216 ? -2.758 -22.234 -7.125 1 96.88 216 GLU A C 1
ATOM 1661 O O . GLU A 1 216 ? -1.612 -21.781 -7.07 1 96.88 216 GLU A O 1
ATOM 1666 N N . LYS A 1 217 ? -3.523 -22.141 -8.195 1 97.25 217 LYS A N 1
ATOM 1667 C CA . LYS A 1 217 ? -3.016 -21.547 -9.422 1 97.25 217 LYS A CA 1
ATOM 1668 C C . LYS A 1 217 ? -3.113 -20.016 -9.375 1 97.25 217 LYS A C 1
ATOM 1670 O O . LYS A 1 217 ? -2.457 -19.328 -10.148 1 97.25 217 LYS A O 1
ATOM 1675 N N . ILE A 1 218 ? -3.926 -19.5 -8.438 1 98.25 218 ILE A N 1
ATOM 1676 C CA . ILE A 1 218 ? -4.172 -18.062 -8.531 1 98.25 218 ILE A CA 1
ATOM 1677 C C . ILE A 1 218 ? -3.889 -17.422 -7.176 1 98.25 218 ILE A C 1
ATOM 1679 O O . ILE A 1 218 ? -3.654 -16.203 -7.102 1 98.25 218 ILE A O 1
ATOM 1683 N N . ASP A 1 219 ? -3.852 -18.172 -6.062 1 98.69 219 ASP A N 1
ATOM 1684 C CA . ASP A 1 219 ? -3.758 -17.625 -4.707 1 98.69 219 ASP A CA 1
ATOM 1685 C C . ASP A 1 219 ? -2.377 -17.031 -4.449 1 98.69 219 ASP A C 1
ATOM 1687 O O . ASP A 1 219 ? -1.358 -17.656 -4.766 1 98.69 219 ASP A O 1
ATOM 1691 N N . ILE A 1 220 ? -2.346 -15.883 -3.961 1 98.62 220 ILE A N 1
ATOM 1692 C CA . ILE A 1 220 ? -1.169 -15.312 -3.309 1 98.62 220 ILE A CA 1
ATOM 1693 C C . ILE A 1 220 ? -1.281 -15.5 -1.797 1 98.62 220 ILE A C 1
ATOM 1695 O O . ILE A 1 220 ? -2.021 -14.766 -1.132 1 98.62 220 ILE A O 1
ATOM 1699 N N . THR A 1 221 ? -0.547 -16.406 -1.292 1 97.69 221 THR A N 1
ATOM 1700 C CA . THR A 1 221 ? -0.748 -16.891 0.069 1 97.69 221 THR A CA 1
ATOM 1701 C C . THR A 1 221 ? -0.06 -15.984 1.077 1 97.69 221 THR A C 1
ATOM 1703 O O . THR A 1 221 ? 0.804 -15.18 0.71 1 97.69 221 THR A O 1
ATOM 1706 N N . MET A 1 222 ? -0.509 -16.109 2.295 1 97.12 222 MET A N 1
ATOM 1707 C CA . MET A 1 222 ? 0.011 -15.281 3.379 1 97.12 222 MET A CA 1
ATOM 1708 C C . MET A 1 222 ? 0.77 -16.125 4.395 1 97.12 222 MET A C 1
ATOM 1710 O O . MET A 1 222 ? 0.323 -17.219 4.758 1 97.12 222 MET A O 1
ATOM 1714 N N . ARG A 1 223 ? 1.897 -15.641 4.785 1 95.12 223 ARG A N 1
ATOM 1715 C CA . ARG A 1 223 ? 2.627 -16.203 5.922 1 95.12 223 ARG A CA 1
ATOM 1716 C C . ARG A 1 223 ? 2.963 -15.109 6.938 1 95.12 223 ARG A C 1
ATOM 1718 O O . ARG A 1 223 ? 3.328 -13.992 6.566 1 95.12 223 ARG A O 1
ATOM 1725 N N . GLU A 1 224 ? 2.789 -15.492 8.195 1 94.38 224 GLU A N 1
ATOM 1726 C CA . GLU A 1 224 ? 3.152 -14.586 9.281 1 94.38 224 GLU A CA 1
ATOM 1727 C C . GLU A 1 224 ? 4.402 -15.07 10.008 1 94.38 224 GLU A C 1
ATOM 1729 O O . GLU A 1 224 ? 4.539 -16.266 10.289 1 94.38 224 GLU A O 1
ATOM 1734 N N . PHE A 1 225 ? 5.371 -14.188 10.234 1 91.44 225 PHE A N 1
ATOM 1735 C CA . PHE A 1 225 ? 6.559 -14.539 11.008 1 91.44 225 PHE A CA 1
ATOM 1736 C C . PHE A 1 225 ? 7.152 -13.297 11.664 1 91.44 225 PHE A C 1
ATOM 1738 O O . PHE A 1 225 ? 6.781 -12.172 11.336 1 91.44 225 PHE A O 1
ATOM 1745 N N . PRO A 1 226 ? 7.996 -13.477 12.633 1 88.31 226 PRO A N 1
ATOM 1746 C CA . PRO A 1 226 ? 8.531 -12.344 13.391 1 88.31 226 PRO A CA 1
ATOM 1747 C C . PRO A 1 226 ? 9.32 -11.367 12.523 1 88.31 226 PRO A C 1
ATOM 1749 O O . PRO A 1 226 ? 10.047 -11.789 11.625 1 88.31 226 PRO A O 1
ATOM 1752 N N . ALA A 1 227 ? 9.117 -10.109 12.844 1 87.94 227 ALA A N 1
ATOM 1753 C CA . ALA A 1 227 ? 9.875 -9.055 12.18 1 87.94 227 ALA A CA 1
ATOM 1754 C C . ALA A 1 227 ? 11.234 -8.859 12.836 1 87.94 227 ALA A C 1
ATOM 1756 O O . ALA A 1 227 ? 11.562 -9.547 13.812 1 87.94 227 ALA A O 1
ATOM 1757 N N . VAL A 1 228 ? 11.992 -7.977 12.141 1 80.12 228 VAL A N 1
ATOM 1758 C CA . VAL A 1 228 ? 13.312 -7.664 12.664 1 80.12 228 VAL A CA 1
ATOM 1759 C C . VAL A 1 228 ? 13.188 -6.949 14.008 1 80.12 228 VAL A C 1
ATOM 1761 O O . VAL A 1 228 ? 13.969 -7.195 14.93 1 80.12 228 VAL A O 1
ATOM 1764 N N . TYR A 1 229 ? 12.133 -6.156 14.094 1 78.81 229 TYR A N 1
ATOM 1765 C CA . TYR A 1 229 ? 11.883 -5.461 15.352 1 78.81 229 TYR A CA 1
ATOM 1766 C C . TYR A 1 229 ? 11.125 -6.355 16.328 1 78.81 229 TYR A C 1
ATOM 1768 O O . TYR A 1 229 ? 10.102 -6.941 15.969 1 78.81 229 TYR A O 1
ATOM 1776 N N . THR A 1 230 ? 11.609 -6.395 17.469 1 80.31 230 THR A N 1
ATOM 1777 C CA . THR A 1 230 ? 11.078 -7.305 18.484 1 80.31 230 THR A CA 1
ATOM 1778 C C . THR A 1 230 ? 9.602 -7.016 18.766 1 80.31 230 THR A C 1
ATOM 1780 O O . THR A 1 230 ? 9.211 -5.859 18.922 1 80.31 230 THR A O 1
ATOM 1783 N N . GLY A 1 231 ? 8.812 -8.055 18.766 1 83.25 231 GLY A N 1
ATOM 1784 C CA . GLY A 1 231 ? 7.406 -7.945 19.125 1 83.25 231 GLY A CA 1
ATOM 1785 C C . GLY A 1 231 ? 6.516 -7.641 17.922 1 83.25 231 GLY A C 1
ATOM 1786 O O . GLY A 1 231 ? 5.289 -7.621 18.047 1 83.25 231 GLY A O 1
ATOM 1787 N N . LEU A 1 232 ? 7.152 -7.367 16.859 1 87 232 LEU A N 1
ATOM 1788 C CA . LEU A 1 232 ? 6.391 -7.074 15.656 1 87 232 LEU A CA 1
ATOM 1789 C C . LEU A 1 232 ? 6.422 -8.258 14.695 1 87 232 LEU A C 1
ATOM 1791 O O . LEU A 1 232 ? 7.293 -9.125 14.797 1 87 232 LEU A O 1
ATOM 1795 N N . PHE A 1 233 ? 5.398 -8.289 13.781 1 90.62 233 PHE A N 1
ATOM 1796 C CA . PHE A 1 233 ? 5.285 -9.391 12.844 1 90.62 233 PHE A CA 1
ATOM 1797 C C . PHE A 1 233 ? 5.133 -8.875 11.414 1 90.62 233 PHE A C 1
ATOM 1799 O O . PHE A 1 233 ? 4.594 -7.785 11.203 1 90.62 233 PHE A O 1
ATOM 1806 N N . TYR A 1 234 ? 5.617 -9.711 10.539 1 93.12 234 TYR A N 1
ATOM 1807 C CA . TYR A 1 234 ? 5.391 -9.5 9.109 1 93.12 234 TYR A CA 1
ATOM 1808 C C . TYR A 1 234 ? 4.223 -10.352 8.617 1 93.12 234 TYR A C 1
ATOM 1810 O O . TYR A 1 234 ? 4.062 -11.5 9.031 1 93.12 234 TYR A O 1
ATOM 1818 N N . LYS A 1 235 ? 3.426 -9.773 7.824 1 96.81 235 LYS A N 1
ATOM 1819 C CA . LYS A 1 235 ? 2.586 -10.547 6.91 1 96.81 235 LYS A CA 1
ATOM 1820 C C . LYS A 1 235 ? 3.154 -10.531 5.492 1 96.81 235 LYS A C 1
ATOM 1822 O O . LYS A 1 235 ? 3.184 -9.484 4.84 1 96.81 235 LYS A O 1
ATOM 1827 N N . LEU A 1 236 ? 3.625 -11.648 5.117 1 98 236 LEU A N 1
ATOM 1828 C CA . LEU A 1 236 ? 4.27 -11.781 3.814 1 98 236 LEU A CA 1
ATOM 1829 C C . LEU A 1 236 ? 3.369 -12.531 2.836 1 98 236 LEU A C 1
ATOM 1831 O O . LEU A 1 236 ? 2.889 -13.625 3.143 1 98 236 LEU A O 1
ATOM 1835 N N . TYR A 1 237 ? 3.127 -11.898 1.678 1 98.75 237 TYR A N 1
ATOM 1836 C CA . TYR A 1 237 ? 2.264 -12.461 0.647 1 98.75 237 TYR A CA 1
ATOM 1837 C C . TYR A 1 237 ? 3.061 -12.805 -0.605 1 98.75 237 TYR A C 1
ATOM 1839 O O . TYR A 1 237 ? 3.734 -11.945 -1.177 1 98.75 237 TYR A O 1
ATOM 1847 N N . HIS A 1 238 ? 3.037 -14.008 -1.035 1 98.38 238 HIS A N 1
ATOM 1848 C CA . HIS A 1 238 ? 3.629 -14.469 -2.285 1 98.38 238 HIS A CA 1
ATOM 1849 C C . HIS A 1 238 ? 3.055 -15.82 -2.699 1 98.38 238 HIS A C 1
ATOM 1851 O O . HIS A 1 238 ? 2.223 -16.391 -1.989 1 98.38 238 HIS A O 1
ATOM 1857 N N . ARG A 1 239 ? 3.416 -16.266 -3.895 1 97.81 239 ARG A N 1
ATOM 1858 C CA . ARG A 1 239 ? 2.979 -17.578 -4.359 1 97.81 239 ARG A CA 1
ATOM 1859 C C . ARG A 1 239 ? 3.463 -18.672 -3.422 1 97.81 239 ARG A C 1
ATOM 1861 O O . ARG A 1 239 ? 4.562 -18.594 -2.869 1 97.81 239 ARG A O 1
ATOM 1868 N N . GLU A 1 240 ? 2.611 -19.656 -3.314 1 95.62 240 GLU A N 1
ATOM 1869 C CA . GLU A 1 240 ? 2.965 -20.75 -2.42 1 95.62 240 GLU A CA 1
ATOM 1870 C C . GLU A 1 240 ? 4.305 -21.375 -2.811 1 95.62 240 GLU A C 1
ATOM 1872 O O . GLU A 1 240 ? 4.555 -21.641 -3.988 1 95.62 240 GLU A O 1
ATOM 1877 N N . LEU A 1 241 ? 5.102 -21.547 -1.856 1 95.94 241 LEU A N 1
ATOM 1878 C CA . LEU A 1 241 ? 6.418 -22.156 -2.018 1 95.94 241 LEU A CA 1
ATOM 1879 C C . LEU A 1 241 ? 6.398 -23.625 -1.568 1 95.94 241 LEU A C 1
ATOM 1881 O O . LEU A 1 241 ? 6.02 -23.922 -0.434 1 95.94 241 LEU A O 1
ATOM 1885 N N . PRO A 1 242 ? 6.781 -24.531 -2.48 1 95.69 242 PRO A N 1
ATOM 1886 C CA . PRO A 1 242 ? 6.855 -25.938 -2.061 1 95.69 242 PRO A CA 1
ATOM 1887 C C . PRO A 1 242 ? 7.754 -26.141 -0.844 1 95.69 242 PRO A C 1
ATOM 1889 O O . PRO A 1 242 ? 8.758 -25.453 -0.691 1 95.69 242 PRO A O 1
ATOM 1892 N N . ALA A 1 243 ? 7.441 -27.109 -0.059 1 93.94 243 ALA A N 1
ATOM 1893 C CA . ALA A 1 243 ? 8.156 -27.391 1.182 1 93.94 243 ALA A CA 1
ATOM 1894 C C . ALA A 1 243 ? 9.641 -27.641 0.914 1 93.94 243 ALA A C 1
ATOM 1896 O O . ALA A 1 243 ? 10.492 -27.281 1.731 1 93.94 243 ALA A O 1
ATOM 1897 N N . SER A 1 244 ? 9.984 -28.234 -0.21 1 94.31 244 SER A N 1
ATOM 1898 C CA . SER A 1 244 ? 11.367 -28.547 -0.557 1 94.31 244 SER A CA 1
ATOM 1899 C C . SER A 1 244 ? 12.211 -27.281 -0.69 1 94.31 244 SER A C 1
ATOM 1901 O O . SER A 1 244 ? 13.414 -27.312 -0.438 1 94.31 244 SER A O 1
ATOM 1903 N N . TYR A 1 245 ? 11.578 -26.188 -1.069 1 95.25 245 TYR A N 1
ATOM 1904 C CA . TYR A 1 245 ? 12.281 -24.922 -1.195 1 95.25 245 TYR A CA 1
ATOM 1905 C C . TYR A 1 245 ? 12.195 -24.109 0.095 1 95.25 245 TYR A C 1
ATOM 1907 O O . TYR A 1 245 ? 13.148 -23.438 0.483 1 95.25 245 TYR A O 1
ATOM 1915 N N . ARG A 1 246 ? 11.102 -24.219 0.786 1 92.81 246 ARG A N 1
ATOM 1916 C CA . ARG A 1 246 ? 10.883 -23.484 2.029 1 92.81 246 ARG A CA 1
ATOM 1917 C C . ARG A 1 246 ? 11.875 -23.906 3.102 1 92.81 246 ARG A C 1
ATOM 1919 O O . ARG A 1 246 ? 12.281 -23.094 3.938 1 92.81 246 ARG A O 1
ATOM 1926 N N . ASN A 1 247 ? 12.336 -25.109 3.037 1 90.12 247 ASN A N 1
ATOM 1927 C CA . ASN A 1 247 ? 13.18 -25.688 4.086 1 90.12 247 ASN A CA 1
ATOM 1928 C C . ASN A 1 247 ? 14.656 -25.656 3.697 1 90.12 247 ASN A C 1
ATOM 1930 O O . ASN A 1 247 ? 15.484 -26.297 4.352 1 90.12 247 ASN A O 1
ATOM 1934 N N . ILE A 1 248 ? 14.891 -25.016 2.65 1 89.19 248 ILE A N 1
ATOM 1935 C CA . ILE A 1 248 ? 16.281 -24.906 2.23 1 89.19 248 ILE A CA 1
ATOM 1936 C C . ILE A 1 248 ? 17.094 -24.219 3.326 1 89.19 248 ILE A C 1
ATOM 1938 O O . ILE A 1 248 ? 16.672 -23.188 3.873 1 89.19 248 ILE A O 1
ATOM 1942 N N . THR A 1 249 ? 18.156 -24.891 3.818 1 82 249 THR A N 1
ATOM 1943 C CA . THR A 1 249 ? 19.109 -24.375 4.793 1 82 249 THR A CA 1
ATOM 1944 C C . THR A 1 249 ? 20.531 -24.516 4.273 1 82 249 THR A C 1
ATOM 1946 O O . THR A 1 249 ? 20.828 -25.391 3.463 1 82 249 THR A O 1
ATOM 1949 N N . PRO B 1 1 ? -17.188 19.141 -2.125 1 31.28 1 PRO B N 1
ATOM 1950 C CA . PRO B 1 1 ? -16.25 19.547 -1.078 1 31.28 1 PRO B CA 1
ATOM 1951 C C . PRO B 1 1 ? -16.078 21.062 -0.997 1 31.28 1 PRO B C 1
ATOM 1953 O O . PRO B 1 1 ? -15.75 21.703 -2 1 31.28 1 PRO B O 1
ATOM 1956 N N . VAL B 1 2 ? -16.969 21.75 -0.202 1 33.28 2 VAL B N 1
ATOM 1957 C CA . VAL B 1 2 ? -16.953 23.203 -0.031 1 33.28 2 VAL B CA 1
ATOM 1958 C C . VAL B 1 2 ? -15.547 23.656 0.38 1 33.28 2 VAL B C 1
ATOM 1960 O O . VAL B 1 2 ? -15.07 23.312 1.466 1 33.28 2 VAL B O 1
ATOM 1963 N N . ALA B 1 3 ? -14.555 23.688 -0.474 1 39.44 3 ALA B N 1
ATOM 1964 C CA . ALA B 1 3 ? -13.383 24.5 -0.219 1 39.44 3 ALA B CA 1
ATOM 1965 C C . ALA B 1 3 ? -13.781 25.922 0.195 1 39.44 3 ALA B C 1
ATOM 1967 O O . ALA B 1 3 ? -14.141 26.734 -0.651 1 39.44 3 ALA B O 1
ATOM 1968 N N . ALA B 1 4 ? -14.398 26.266 1.259 1 41.97 4 ALA B N 1
ATOM 1969 C CA . ALA B 1 4 ? -14.648 27.656 1.637 1 41.97 4 ALA B CA 1
ATOM 1970 C C . ALA B 1 4 ? -13.336 28.422 1.766 1 41.97 4 ALA B C 1
ATOM 1972 O O . ALA B 1 4 ? -12.445 28.031 2.521 1 41.97 4 ALA B O 1
ATOM 1973 N N . ALA B 1 5 ? -12.938 29.156 0.799 1 39.88 5 ALA B N 1
ATOM 1974 C CA . ALA B 1 5 ? -11.836 30.109 0.749 1 39.88 5 ALA B CA 1
ATOM 1975 C C . ALA B 1 5 ? -11.805 30.984 2.002 1 39.88 5 ALA B C 1
ATOM 1977 O O . ALA B 1 5 ? -12.852 31.453 2.463 1 39.88 5 ALA B O 1
ATOM 1978 N N . LEU B 1 6 ? -10.648 30.984 2.713 1 44.16 6 LEU B N 1
ATOM 1979 C CA . LEU B 1 6 ? -10.234 31.812 3.844 1 44.16 6 LEU B CA 1
ATOM 1980 C C . LEU B 1 6 ? -10.656 33.25 3.639 1 44.16 6 LEU B C 1
ATOM 1982 O O . LEU B 1 6 ? -10.75 34.031 4.602 1 44.16 6 LEU B O 1
ATOM 1986 N N . THR B 1 7 ? -10.664 33.625 2.41 1 39 7 THR B N 1
ATOM 1987 C CA . THR B 1 7 ? -10.773 35.062 2.287 1 39 7 THR B CA 1
ATOM 1988 C C . THR B 1 7 ? -12.031 35.594 2.979 1 39 7 THR B C 1
ATOM 1990 O O . THR B 1 7 ? -12.016 36.656 3.611 1 39 7 THR B O 1
ATOM 1993 N N . LEU B 1 8 ? -13.016 34.969 2.697 1 41.22 8 LEU B N 1
ATOM 1994 C CA . LEU B 1 8 ? -14.312 35.531 3.082 1 41.22 8 LEU B CA 1
ATOM 1995 C C . LEU B 1 8 ? -14.547 35.375 4.582 1 41.22 8 LEU B C 1
ATOM 1997 O O . LEU B 1 8 ? -15.531 35.875 5.113 1 41.22 8 LEU B O 1
ATOM 2001 N N . LEU B 1 9 ? -13.672 34.625 5.238 1 48.5 9 LEU B N 1
ATOM 2002 C CA . LEU B 1 9 ? -13.914 34.406 6.66 1 48.5 9 LEU B CA 1
ATOM 2003 C C . LEU B 1 9 ? -13.641 35.688 7.457 1 48.5 9 LEU B C 1
ATOM 2005 O O . LEU B 1 9 ? -13.805 35.688 8.68 1 48.5 9 LEU B O 1
ATOM 2009 N N . ALA B 1 10 ? -12.922 36.656 6.875 1 48.28 10 ALA B N 1
ATOM 2010 C CA . ALA B 1 10 ? -12.57 37.875 7.594 1 48.28 10 ALA B CA 1
ATOM 2011 C C . ALA B 1 10 ? -13.789 38.469 8.305 1 48.28 10 ALA B C 1
ATOM 2013 O O . ALA B 1 10 ? -13.672 39 9.406 1 48.28 10 ALA B O 1
ATOM 2014 N N . LEU B 1 11 ? -14.984 38.469 7.582 1 50.25 11 LEU B N 1
ATOM 2015 C CA . LEU B 1 11 ? -16.047 39.281 8.18 1 50.25 11 LEU B CA 1
ATOM 2016 C C . LEU B 1 11 ? -16.859 38.469 9.18 1 50.25 11 LEU B C 1
ATOM 2018 O O . LEU B 1 11 ? -17.359 39.031 10.164 1 50.25 11 LEU B O 1
ATOM 2022 N N . VAL B 1 12 ? -17 37.219 9.086 1 60.91 12 VAL B N 1
ATOM 2023 C CA . VAL B 1 12 ? -17.781 36.375 9.969 1 60.91 12 VAL B CA 1
ATOM 2024 C C . VAL B 1 12 ? -16.859 35.5 10.82 1 60.91 12 VAL B C 1
ATOM 2026 O O . VAL B 1 12 ? -15.891 34.938 10.312 1 60.91 12 VAL B O 1
ATOM 2029 N N . SER B 1 13 ? -17.047 35.75 12.195 1 84.38 13 SER B N 1
ATOM 2030 C CA . SER B 1 13 ? -16.281 34.844 13.062 1 84.38 13 SER B CA 1
ATOM 2031 C C . SER B 1 13 ? -16.406 33.406 12.633 1 84.38 13 SER B C 1
ATOM 2033 O O . SER B 1 13 ? -17.406 33 12.023 1 84.38 13 SER B O 1
ATOM 2035 N N . LEU B 1 14 ? -15.445 32.688 12.68 1 90.06 14 LEU B N 1
ATOM 2036 C CA . LEU B 1 14 ? -15.461 31.266 12.367 1 90.06 14 LEU B CA 1
ATOM 2037 C C . LEU B 1 14 ? -16.594 30.562 13.102 1 90.06 14 LEU B C 1
ATOM 2039 O O . LEU B 1 14 ? -17.234 29.656 12.555 1 90.06 14 LEU B O 1
ATOM 2043 N N . ALA B 1 15 ? -16.875 31.062 14.281 1 91.44 15 ALA B N 1
ATOM 2044 C CA . ALA B 1 15 ? -17.984 30.5 15.055 1 91.44 15 ALA B CA 1
ATOM 2045 C C . ALA B 1 15 ? -19.312 30.719 14.344 1 91.44 15 ALA B C 1
ATOM 2047 O O . ALA B 1 15 ? -20.141 29.812 14.258 1 91.44 15 ALA B O 1
ATOM 2048 N N . ASP B 1 16 ? -19.469 31.891 13.852 1 92.75 16 ASP B N 1
ATOM 2049 C CA . ASP B 1 16 ? -20.688 32.219 13.125 1 92.75 16 ASP B CA 1
ATOM 2050 C C . ASP B 1 16 ? -20.812 31.422 11.836 1 92.75 16 ASP B C 1
ATOM 2052 O O . ASP B 1 16 ? -21.891 30.984 11.461 1 92.75 16 ASP B O 1
ATOM 2056 N N . ALA B 1 17 ? -19.734 31.297 11.227 1 92.44 17 ALA B N 1
ATOM 2057 C CA . ALA B 1 17 ? -19.719 30.531 9.984 1 92.44 17 ALA B CA 1
ATOM 2058 C C . ALA B 1 17 ? -20.125 29.078 10.234 1 92.44 17 ALA B C 1
ATOM 2060 O O . ALA B 1 17 ? -20.938 28.531 9.5 1 92.44 17 ALA B O 1
ATOM 2061 N N . VAL B 1 18 ? -19.625 28.469 11.25 1 93.44 18 VAL B N 1
ATOM 2062 C CA . VAL B 1 18 ? -19.922 27.094 11.594 1 93.44 18 VAL B CA 1
ATOM 2063 C C . VAL B 1 18 ? -21.422 26.938 11.906 1 93.44 18 VAL B C 1
ATOM 2065 O O . VAL B 1 18 ? -22.062 25.984 11.461 1 93.44 18 VAL B O 1
ATOM 2068 N N . ALA B 1 19 ? -21.891 27.922 12.641 1 93.06 19 ALA B N 1
ATOM 2069 C CA . ALA B 1 19 ? -23.328 27.922 12.961 1 93.06 19 ALA B CA 1
ATOM 2070 C C . ALA B 1 19 ? -24.172 27.969 11.688 1 93.06 19 ALA B C 1
ATOM 2072 O O . ALA B 1 19 ? -25.156 27.25 11.562 1 93.06 19 ALA B O 1
ATOM 2073 N N . ARG B 1 20 ? -23.766 28.781 10.812 1 93.69 20 ARG B N 1
ATOM 2074 C CA . ARG B 1 20 ? -24.484 28.922 9.547 1 93.69 20 ARG B CA 1
ATOM 2075 C C . ARG B 1 20 ? -24.438 27.625 8.742 1 93.69 20 ARG B C 1
ATOM 2077 O O . ARG B 1 20 ? -25.438 27.219 8.164 1 93.69 20 ARG B O 1
ATOM 2084 N N . TRP B 1 21 ? -23.266 27.031 8.688 1 93.94 21 TRP B N 1
ATOM 2085 C CA . TRP B 1 21 ? -23.109 25.781 7.953 1 93.94 21 TRP B CA 1
ATOM 2086 C C . TRP B 1 21 ? -24 24.688 8.547 1 93.94 21 TRP B C 1
ATOM 2088 O O . TRP B 1 21 ? -24.609 23.906 7.812 1 93.94 21 TRP B O 1
ATOM 2098 N N . ARG B 1 22 ? -24.094 24.656 9.812 1 92.44 22 ARG B N 1
ATOM 2099 C CA . ARG B 1 22 ? -24.969 23.703 10.484 1 92.44 22 ARG B CA 1
ATOM 2100 C C . ARG B 1 22 ? -26.422 23.953 10.109 1 92.44 22 ARG B C 1
ATOM 2102 O O . ARG B 1 22 ? -27.156 23 9.828 1 92.44 22 ARG B O 1
ATOM 2109 N N . GLU B 1 23 ? -26.797 25.141 10.07 1 94.31 23 GLU B N 1
ATOM 2110 C CA . GLU B 1 23 ? -28.172 25.516 9.734 1 94.31 23 GLU B CA 1
ATOM 2111 C C . GLU B 1 23 ? -28.5 25.141 8.289 1 94.31 23 GLU B C 1
ATOM 2113 O O . GLU B 1 23 ? -29.625 24.766 7.984 1 94.31 23 GLU B O 1
ATOM 2118 N N . GLU B 1 24 ? -27.531 25.281 7.488 1 95.38 24 GLU B N 1
ATOM 2119 C CA . GLU B 1 24 ? -27.688 24.984 6.066 1 95.38 24 GLU B CA 1
ATOM 2120 C C . GLU B 1 24 ? -27.734 23.469 5.82 1 95.38 24 GLU B C 1
ATOM 2122 O O . GLU B 1 24 ? -27.969 23.031 4.699 1 95.38 24 GLU B O 1
ATOM 2127 N N . GLY B 1 25 ? -27.375 22.734 6.828 1 93.94 25 GLY B N 1
ATOM 2128 C CA . GLY B 1 25 ? -27.469 21.281 6.727 1 93.94 25 GLY B CA 1
ATOM 2129 C C . GLY B 1 25 ? -26.219 20.641 6.18 1 93.94 25 GLY B C 1
ATOM 2130 O O . GLY B 1 25 ? -26.25 19.531 5.641 1 93.94 25 GLY B O 1
ATOM 2131 N N . ARG B 1 26 ? -25.172 21.438 6.211 1 94.56 26 ARG B N 1
ATOM 2132 C CA . ARG B 1 26 ? -23.906 20.844 5.809 1 94.56 26 ARG B CA 1
ATOM 2133 C C . ARG B 1 26 ? -23.5 19.734 6.758 1 94.56 26 ARG B C 1
ATOM 2135 O O . ARG B 1 26 ? -23.688 19.828 7.973 1 94.56 26 ARG B O 1
ATOM 2142 N N . ILE B 1 27 ? -22.891 18.641 6.195 1 94.31 27 ILE B N 1
ATOM 2143 C CA . ILE B 1 27 ? -22.578 17.484 7.02 1 94.31 27 ILE B CA 1
ATOM 2144 C C . ILE B 1 27 ? -21.094 17.5 7.383 1 94.31 27 ILE B C 1
ATOM 2146 O O . ILE B 1 27 ? -20.672 16.797 8.312 1 94.31 27 ILE B O 1
ATOM 2150 N N . ALA B 1 28 ? -20.344 18.281 6.57 1 96.38 28 ALA B N 1
ATOM 2151 C CA . ALA B 1 28 ? -18.906 18.406 6.855 1 96.38 28 ALA B CA 1
ATOM 2152 C C . ALA B 1 28 ? -18.344 19.703 6.285 1 96.38 28 ALA B C 1
ATOM 2154 O O . ALA B 1 28 ? -18.906 20.266 5.34 1 96.38 28 ALA B O 1
ATOM 2155 N N . VAL B 1 29 ? -17.297 20.125 6.906 1 96.12 29 VAL B N 1
ATOM 2156 C CA . VAL B 1 29 ? 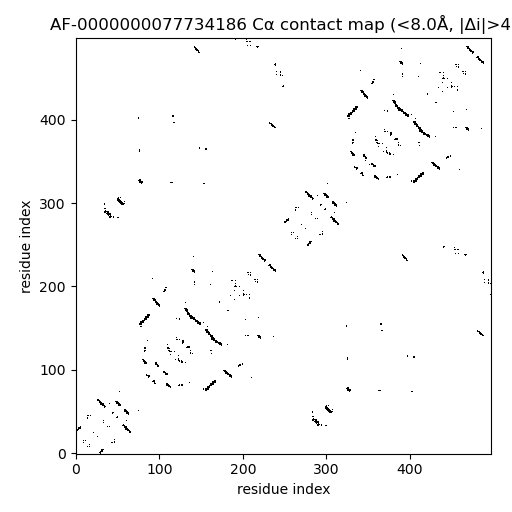-16.609 21.328 6.438 1 96.12 29 VAL B CA 1
ATOM 2157 C C . VAL B 1 29 ? -15.117 21.047 6.297 1 96.12 29 VAL B C 1
ATOM 2159 O O . VAL B 1 29 ? -14.508 20.422 7.18 1 96.12 29 VAL B O 1
ATOM 2162 N N . TRP B 1 30 ? -14.578 21.406 5.172 1 96.12 30 TRP B N 1
ATOM 2163 C CA . TRP B 1 30 ? -13.148 21.312 4.895 1 96.12 30 TRP B CA 1
ATOM 2164 C C . TRP B 1 30 ? -12.508 22.688 4.801 1 96.12 30 TRP B C 1
ATOM 2166 O O . TRP B 1 30 ? -13.039 23.578 4.129 1 96.12 30 TRP B O 1
ATOM 2176 N N . LEU B 1 31 ? -11.359 22.875 5.512 1 96 31 LEU B N 1
ATOM 2177 C CA . LEU B 1 31 ? -10.625 24.125 5.473 1 96 31 LEU B CA 1
ATOM 2178 C C . LEU B 1 31 ? -9.18 23.906 5.047 1 96 31 LEU B C 1
ATOM 2180 O O . LEU B 1 31 ? -8.469 23.109 5.648 1 96 31 LEU B O 1
ATOM 2184 N N . ARG B 1 32 ? -8.781 24.5 4.035 1 97 32 ARG B N 1
ATOM 2185 C CA . ARG B 1 32 ? -7.375 24.516 3.656 1 97 32 ARG B CA 1
ATOM 2186 C C . ARG B 1 32 ? -6.68 25.766 4.18 1 97 32 ARG B C 1
ATOM 2188 O O . ARG B 1 32 ? -7.105 26.875 3.895 1 97 32 ARG B O 1
ATOM 2195 N N . VAL B 1 33 ? -5.57 25.609 4.922 1 97 33 VAL B N 1
ATOM 2196 C CA . VAL B 1 33 ? -4.898 26.703 5.598 1 97 33 VAL B CA 1
ATOM 2197 C C . VAL B 1 33 ? -3.432 26.75 5.18 1 97 33 VAL B C 1
ATOM 2199 O O . VAL B 1 33 ? -2.66 25.844 5.492 1 97 33 VAL B O 1
ATOM 2202 N N . PRO B 1 34 ? -3.027 27.891 4.512 1 97.5 34 PRO B N 1
ATOM 2203 C CA . PRO B 1 34 ? -1.596 28.031 4.234 1 97.5 34 PRO B CA 1
ATOM 2204 C C . PRO B 1 34 ? -0.752 28.078 5.508 1 97.5 34 PRO B C 1
ATOM 2206 O O . PRO B 1 34 ? -1.192 28.625 6.523 1 97.5 34 PRO B O 1
ATOM 2209 N N . ILE B 1 35 ? 0.436 27.547 5.355 1 97.5 35 ILE B N 1
ATOM 2210 C CA . ILE B 1 35 ? 1.259 27.359 6.547 1 97.5 35 ILE B CA 1
ATOM 2211 C C . ILE B 1 35 ? 1.526 28.703 7.203 1 97.5 35 ILE B C 1
ATOM 2213 O O . ILE B 1 35 ? 1.576 28.812 8.43 1 97.5 35 ILE B O 1
ATOM 2217 N N . LEU B 1 36 ? 1.665 29.812 6.449 1 96.12 36 LEU B N 1
ATOM 2218 C CA . LEU B 1 36 ? 1.931 31.141 7.008 1 96.12 36 LEU B CA 1
ATOM 2219 C C . LEU B 1 36 ? 0.694 31.688 7.707 1 96.12 36 LEU B C 1
ATOM 2221 O O . LEU B 1 36 ? 0.786 32.656 8.469 1 96.12 36 LEU B O 1
ATOM 2225 N N . GLN B 1 37 ? -0.451 31.078 7.523 1 95.81 37 GLN B N 1
ATOM 2226 C CA . GLN B 1 37 ? -1.699 31.469 8.164 1 95.81 37 GLN B CA 1
ATOM 2227 C C . GLN B 1 37 ? -2.141 30.438 9.195 1 95.81 37 GLN B C 1
ATOM 2229 O O . GLN B 1 37 ? -3.332 30.312 9.484 1 95.81 37 GLN B O 1
ATOM 2234 N N . SER B 1 38 ? -1.237 29.719 9.75 1 95.62 38 SER B N 1
ATOM 2235 C CA . SER B 1 38 ? -1.537 28.609 10.641 1 95.62 38 SER B CA 1
ATOM 2236 C C . SER B 1 38 ? -2.203 29.094 11.93 1 95.62 38 SER B C 1
ATOM 2238 O O . SER B 1 38 ? -2.795 28.297 12.664 1 95.62 38 SER B O 1
ATOM 2240 N N . GLY B 1 39 ? -2.051 30.328 12.195 1 92.56 39 GLY B N 1
ATOM 2241 C CA . GLY B 1 39 ? -2.834 30.875 13.297 1 92.56 39 GLY B CA 1
ATOM 2242 C C . GLY B 1 39 ? -4.32 30.594 13.164 1 92.56 39 GLY B C 1
ATOM 2243 O O . GLY B 1 39 ? -5.012 30.422 14.164 1 92.56 39 GLY B O 1
ATOM 2244 N N . PHE B 1 40 ? -4.762 30.531 11.969 1 93.94 40 PHE B N 1
ATOM 2245 C CA . PHE B 1 40 ? -6.164 30.25 11.688 1 93.94 40 PHE B CA 1
ATOM 2246 C C . PHE B 1 40 ? -6.516 28.812 12.078 1 93.94 40 PHE B C 1
ATOM 2248 O O . PHE B 1 40 ? -7.652 28.531 12.461 1 93.94 40 PHE B O 1
ATOM 2255 N N . ALA B 1 41 ? -5.555 27.938 11.977 1 95.69 41 ALA B N 1
ATOM 2256 C CA . ALA B 1 41 ? -5.789 26.547 12.367 1 95.69 41 ALA B CA 1
ATOM 2257 C C . ALA B 1 41 ? -6.094 26.438 13.859 1 95.69 41 ALA B C 1
ATOM 2259 O O . ALA B 1 41 ? -6.938 25.641 14.266 1 95.69 41 ALA B O 1
ATOM 2260 N N . ALA B 1 42 ? -5.379 27.25 14.617 1 93.88 42 ALA B N 1
ATOM 2261 C CA . ALA B 1 42 ? -5.652 27.281 16.047 1 93.88 42 ALA B CA 1
ATOM 2262 C C . ALA B 1 42 ? -7.074 27.75 16.328 1 93.88 42 ALA B C 1
ATOM 2264 O O . ALA B 1 42 ? -7.773 27.172 17.172 1 93.88 42 ALA B O 1
ATOM 2265 N N . ALA B 1 43 ? -7.496 28.781 15.664 1 93.38 43 ALA B N 1
ATOM 2266 C CA . ALA B 1 43 ? -8.852 29.297 15.812 1 93.38 43 ALA B CA 1
ATOM 2267 C C . ALA B 1 43 ? -9.891 28.266 15.383 1 93.38 43 ALA B C 1
ATOM 2269 O O . ALA B 1 43 ? -10.898 28.078 16.062 1 93.38 43 ALA B O 1
ATOM 2270 N N . ALA B 1 44 ? -9.633 27.641 14.297 1 96.19 44 ALA B N 1
ATOM 2271 C CA . ALA B 1 44 ? -10.531 26.609 13.805 1 96.19 44 ALA B CA 1
ATOM 2272 C C . ALA B 1 44 ? -10.648 25.453 14.797 1 96.19 44 ALA B C 1
ATOM 2274 O O . ALA B 1 44 ? -11.734 24.922 15.031 1 96.19 44 ALA B O 1
ATOM 2275 N N . ALA B 1 45 ? -9.508 25.125 15.359 1 96.38 45 ALA B N 1
ATOM 2276 C CA . ALA B 1 45 ? -9.484 24.031 16.344 1 96.38 45 ALA B CA 1
ATOM 2277 C C . ALA B 1 45 ? -10.391 24.344 17.531 1 96.38 45 ALA B C 1
ATOM 2279 O O . ALA B 1 45 ? -11.031 23.453 18.078 1 96.38 45 ALA B O 1
ATOM 2280 N N . SER B 1 46 ? -10.414 25.578 17.875 1 94.31 46 SER B N 1
ATOM 2281 C CA . SER B 1 46 ? -11.258 26.016 18.984 1 94.31 46 SER B CA 1
ATOM 2282 C C . SER B 1 46 ? -12.742 25.828 18.656 1 94.31 46 SER B C 1
ATOM 2284 O O . SER B 1 46 ? -13.586 25.859 19.547 1 94.31 46 SER B O 1
ATOM 2286 N N . GLN B 1 47 ? -13.094 25.734 17.344 1 94.38 47 GLN B N 1
ATOM 2287 C CA . GLN B 1 47 ? -14.469 25.5 16.922 1 94.38 47 GLN B CA 1
ATOM 2288 C C . GLN B 1 47 ? -14.719 24.016 16.641 1 94.38 47 GLN B C 1
ATOM 2290 O O . GLN B 1 47 ? -15.781 23.641 16.141 1 94.38 47 GLN B O 1
ATOM 2295 N N . GLY B 1 48 ? -13.688 23.188 16.844 1 95.06 48 GLY B N 1
ATOM 2296 C CA . GLY B 1 48 ? -13.906 21.75 16.75 1 95.06 48 GLY B CA 1
ATOM 2297 C C . GLY B 1 48 ? -13.211 21.125 15.555 1 95.06 48 GLY B C 1
ATOM 2298 O O . GLY B 1 48 ? -13.273 19.922 15.359 1 95.06 48 GLY B O 1
ATOM 2299 N N . PHE B 1 49 ? -12.516 21.953 14.781 1 97.19 49 PHE B N 1
ATOM 2300 C CA . PHE B 1 49 ? -11.789 21.406 13.641 1 97.19 49 PHE B CA 1
ATOM 2301 C C . PHE B 1 49 ? -10.578 20.609 14.109 1 97.19 49 PHE B C 1
ATOM 2303 O O . PHE B 1 49 ? -10.008 20.875 15.164 1 97.19 49 PHE B O 1
ATOM 2310 N N . ALA B 1 50 ? -10.18 19.594 13.305 1 97.75 50 ALA B N 1
ATOM 2311 C CA . ALA B 1 50 ? -8.961 18.828 13.492 1 97.75 50 ALA B CA 1
ATOM 2312 C C . ALA B 1 50 ? -8.18 18.703 12.188 1 97.75 50 ALA B C 1
ATOM 2314 O O . ALA B 1 50 ? -8.75 18.844 11.102 1 97.75 50 ALA B O 1
ATOM 2315 N N . PHE B 1 51 ? -6.887 18.469 12.305 1 98.31 51 PHE B N 1
ATOM 2316 C CA . PHE B 1 51 ? -6.109 18.234 11.094 1 98.31 51 PHE B CA 1
ATOM 2317 C C . PHE B 1 51 ? -6.586 16.969 10.391 1 98.31 51 PHE B C 1
ATOM 2319 O O . PHE B 1 51 ? -6.742 15.922 11.023 1 98.31 51 PHE B O 1
ATOM 2326 N N . HIS B 1 52 ? -6.871 17.094 9.133 1 97.62 52 HIS B N 1
ATOM 2327 C CA . HIS B 1 52 ? -6.977 15.914 8.281 1 97.62 52 HIS B CA 1
ATOM 2328 C C . HIS B 1 52 ? -5.609 15.477 7.773 1 97.62 52 HIS B C 1
ATOM 2330 O O . HIS B 1 52 ? -5.258 14.297 7.859 1 97.62 52 HIS B O 1
ATOM 2336 N N . HIS B 1 53 ? -4.895 16.391 7.266 1 97.94 53 HIS B N 1
ATOM 2337 C CA . HIS B 1 53 ? -3.527 16.188 6.801 1 97.94 53 HIS B CA 1
ATOM 2338 C C . HIS B 1 53 ? -2.818 17.516 6.562 1 97.94 53 HIS B C 1
ATOM 2340 O O . HIS B 1 53 ? -3.445 18.578 6.621 1 97.94 53 HIS B O 1
ATOM 2346 N N . ALA B 1 54 ? -1.492 17.469 6.391 1 98.12 54 ALA B N 1
ATOM 2347 C CA . ALA B 1 54 ? -0.697 18.625 5.996 1 98.12 54 ALA B CA 1
ATOM 2348 C C . ALA B 1 54 ? 0.44 18.219 5.062 1 98.12 54 ALA B C 1
ATOM 2350 O O . ALA B 1 54 ? 0.95 17.094 5.148 1 98.12 54 ALA B O 1
ATOM 2351 N N . GLU B 1 55 ? 0.756 19.109 4.168 1 95.31 55 GLU B N 1
ATOM 2352 C CA . GLU B 1 55 ? 1.852 18.875 3.232 1 95.31 55 GLU B CA 1
ATOM 2353 C C . GLU B 1 55 ? 2.543 20.188 2.863 1 95.31 55 GLU B C 1
ATOM 2355 O O . GLU B 1 55 ? 1.924 21.078 2.277 1 95.31 55 GLU B O 1
ATOM 2360 N N . ARG B 1 56 ? 3.805 20.266 3.193 1 94.25 56 ARG B N 1
ATOM 2361 C CA . ARG B 1 56 ? 4.73 21.344 2.855 1 94.25 56 ARG B CA 1
ATOM 2362 C C . ARG B 1 56 ? 4.156 22.703 3.254 1 94.25 56 ARG B C 1
ATOM 2364 O O . ARG B 1 56 ? 4.199 23.078 4.426 1 94.25 56 ARG B O 1
ATOM 2371 N N . GLY B 1 57 ? 3.268 23.328 2.477 1 96.81 57 GLY B N 1
ATOM 2372 C CA . GLY B 1 57 ? 2.926 24.719 2.693 1 96.81 57 GLY B CA 1
ATOM 2373 C C . GLY B 1 57 ? 1.495 24.922 3.156 1 96.81 57 GLY B C 1
ATOM 2374 O O . GLY B 1 57 ? 1.052 26.047 3.348 1 96.81 57 GLY B O 1
ATOM 2375 N N . SER B 1 58 ? 0.823 23.781 3.389 1 97.88 58 SER B N 1
ATOM 2376 C CA . SER B 1 58 ? -0.569 23.969 3.787 1 97.88 58 SER B CA 1
ATOM 2377 C C . SER B 1 58 ? -1.075 22.781 4.598 1 97.88 58 SER B C 1
ATOM 2379 O O . SER B 1 58 ? -0.466 21.703 4.582 1 97.88 58 SER B O 1
ATOM 2381 N N . SER B 1 59 ? -2.039 23.047 5.32 1 98.12 59 SER B N 1
ATOM 2382 C CA . SER B 1 59 ? -2.764 22.016 6.051 1 98.12 59 SER B CA 1
ATOM 2383 C C . SER B 1 59 ? -4.246 22.016 5.695 1 98.12 59 SER B C 1
ATOM 2385 O O . SER B 1 59 ? -4.77 23.031 5.211 1 98.12 59 SER B O 1
ATOM 2387 N N . THR B 1 60 ? -4.863 20.891 5.824 1 98.06 60 THR B N 1
ATOM 2388 C CA . THR B 1 60 ? -6.301 20.734 5.656 1 98.06 60 THR B CA 1
ATOM 2389 C C . THR B 1 60 ? -6.953 20.297 6.969 1 98.06 60 THR B C 1
ATOM 2391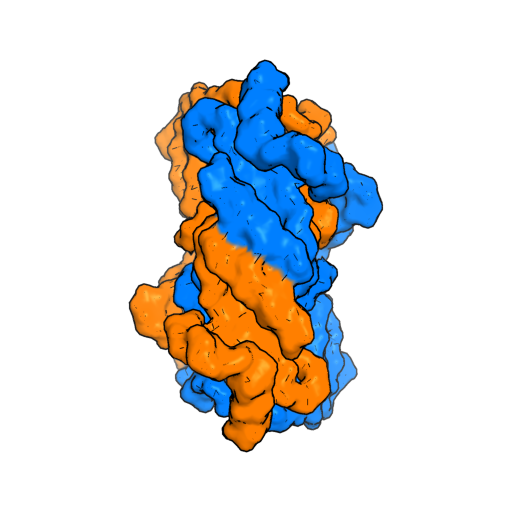 O O . THR B 1 60 ? -6.523 19.328 7.594 1 98.06 60 THR B O 1
ATOM 2394 N N . LEU B 1 61 ? -7.941 21.031 7.379 1 97.94 61 LEU B N 1
ATOM 2395 C CA . LEU B 1 61 ? -8.719 20.734 8.578 1 97.94 61 LEU B CA 1
ATOM 2396 C C . LEU B 1 61 ? -10.133 20.312 8.211 1 97.94 61 LEU B C 1
ATOM 2398 O O . LEU B 1 61 ? -10.648 20.688 7.16 1 97.94 61 LEU B O 1
ATOM 2402 N N . THR B 1 62 ? -10.719 19.5 9.086 1 97.62 62 THR B N 1
ATOM 2403 C CA . THR B 1 62 ? -12.094 19.062 8.844 1 97.62 62 THR B CA 1
ATOM 2404 C C . THR B 1 62 ? -12.93 19.188 10.109 1 97.62 62 THR B C 1
ATOM 2406 O O . THR B 1 62 ? -12.398 19.156 11.227 1 97.62 62 THR B O 1
ATOM 2409 N N . LEU B 1 63 ? -14.164 19.422 9.906 1 96.75 63 LEU B N 1
ATOM 2410 C CA . LEU B 1 63 ? -15.188 19.406 10.945 1 96.75 63 LEU B CA 1
ATOM 2411 C C . LEU B 1 63 ? -16.406 18.609 10.5 1 96.75 63 LEU B C 1
ATOM 2413 O O . LEU B 1 63 ? -17.016 18.906 9.469 1 96.75 63 LEU B O 1
ATOM 2417 N N . TRP B 1 64 ? -16.672 17.531 11.211 1 96.38 64 TRP B N 1
ATOM 2418 C CA . TRP B 1 64 ? -17.875 16.734 10.969 1 96.38 64 TRP B CA 1
ATOM 2419 C C . TRP B 1 64 ? -19.094 17.359 11.664 1 96.38 64 TRP B C 1
ATOM 2421 O O . TRP B 1 64 ? -19.047 17.625 12.867 1 96.38 64 TRP B O 1
ATOM 2431 N N . LEU B 1 65 ? -20.125 17.641 10.938 1 95.06 65 LEU B N 1
ATOM 2432 C CA . LEU B 1 65 ? -21.297 18.297 11.469 1 95.06 65 LEU B CA 1
ATOM 2433 C C . LEU B 1 65 ? -22.5 17.344 11.477 1 95.06 65 LEU B C 1
ATOM 2435 O O . LEU B 1 65 ? -23.547 17.672 12.031 1 95.06 65 LEU B O 1
ATOM 2439 N N . GLY B 1 66 ? -22.297 16.219 10.867 1 91.5 66 GLY B N 1
ATOM 2440 C CA . GLY B 1 66 ? -23.375 15.234 10.82 1 91.5 66 GLY B CA 1
ATOM 2441 C C . GLY B 1 66 ? -23.578 14.5 12.125 1 91.5 66 GLY B C 1
ATOM 2442 O O . GLY B 1 66 ? -22.844 14.719 13.086 1 91.5 66 GLY B O 1
ATOM 2443 N N . GLU B 1 67 ? -24.578 13.695 12.133 1 90.19 67 GLU B N 1
ATOM 2444 C CA . GLU B 1 67 ? -24.891 12.891 13.312 1 90.19 67 GLU B CA 1
ATOM 2445 C C . GLU B 1 67 ? -23.938 11.703 13.43 1 90.19 67 GLU B C 1
ATOM 2447 O O . GLU B 1 67 ? -23.547 11.117 12.414 1 90.19 67 GLU B O 1
ATOM 2452 N N . GLY B 1 68 ? -23.594 11.383 14.641 1 89 68 GLY B N 1
ATOM 2453 C CA . GLY B 1 68 ? -22.781 10.195 14.859 1 89 68 GLY B CA 1
ATOM 2454 C C . GLY B 1 68 ? -21.312 10.422 14.555 1 89 68 GLY B C 1
ATOM 2455 O O . GLY B 1 68 ? -20.859 11.562 14.438 1 89 68 GLY B O 1
ATOM 2456 N N . PRO B 1 69 ? -20.609 9.336 14.523 1 88.94 69 PRO B N 1
ATOM 2457 C CA . PRO B 1 69 ? -19.172 9.445 14.242 1 88.94 69 PRO B CA 1
ATOM 2458 C C . PRO B 1 69 ? -18.891 9.906 12.82 1 88.94 69 PRO B C 1
ATOM 2460 O O . PRO B 1 69 ? -19.703 9.68 11.914 1 88.94 69 PRO B O 1
ATOM 2463 N N . SER B 1 70 ? -17.75 10.602 12.719 1 90.94 70 SER B N 1
ATOM 2464 C CA . SER B 1 70 ? -17.359 11.117 11.414 1 90.94 70 SER B CA 1
ATOM 2465 C C . SER B 1 70 ? -17.281 10.008 10.375 1 90.94 70 SER B C 1
ATOM 2467 O O . SER B 1 70 ? -16.797 8.914 10.664 1 90.94 70 SER B O 1
ATOM 2469 N N . ARG B 1 71 ? -17.688 10.289 9.188 1 87.25 71 ARG B N 1
ATOM 2470 C CA . ARG B 1 71 ? -17.625 9.359 8.062 1 87.25 71 ARG B CA 1
ATOM 2471 C C . ARG B 1 71 ? -16.688 9.867 6.98 1 87.25 71 ARG B C 1
ATOM 2473 O O . ARG B 1 71 ? -16.703 9.375 5.852 1 87.25 71 ARG B O 1
ATOM 2480 N N . LEU B 1 72 ? -15.883 10.859 7.375 1 91.25 72 LEU B N 1
ATOM 2481 C CA . LEU B 1 72 ? -14.93 11.398 6.418 1 91.25 72 LEU B CA 1
ATOM 2482 C C . LEU B 1 72 ? -13.82 10.391 6.125 1 91.25 72 LEU B C 1
ATOM 2484 O O . LEU B 1 72 ? -13.352 9.695 7.031 1 91.25 72 LEU B O 1
ATOM 2488 N N . PRO B 1 73 ? -13.484 10.258 4.883 1 90.62 73 PRO B N 1
ATOM 2489 C CA . PRO B 1 73 ? -12.367 9.367 4.566 1 90.62 73 PRO B CA 1
ATOM 2490 C C . PRO B 1 73 ? -11.055 9.82 5.203 1 90.62 73 PRO B C 1
ATOM 2492 O O . PRO B 1 73 ? -10.82 11.016 5.355 1 90.62 73 PRO B O 1
ATOM 2495 N N . GLY B 1 74 ? -10.289 8.883 5.586 1 92.62 74 GLY B N 1
ATOM 2496 C CA . GLY B 1 74 ? -8.969 9.195 6.105 1 92.62 74 GLY B CA 1
ATOM 2497 C C . GLY B 1 74 ? -7.98 9.594 5.027 1 92.62 74 GLY B C 1
ATOM 2498 O O . GLY B 1 74 ? -8.336 9.672 3.85 1 92.62 74 GLY B O 1
ATOM 2499 N N . TYR B 1 75 ? -6.781 10.023 5.449 1 95.25 75 TYR B N 1
ATOM 2500 C CA . TYR B 1 75 ? -5.66 10.312 4.566 1 95.25 75 TYR B CA 1
ATOM 2501 C C . TYR B 1 75 ? -4.852 9.047 4.281 1 95.25 75 TYR B C 1
ATOM 2503 O O . TYR B 1 75 ? -5.297 7.938 4.578 1 95.25 75 TYR B O 1
ATOM 2511 N N . ALA B 1 76 ? -3.717 9.164 3.584 1 96.75 76 ALA B N 1
ATOM 2512 C CA . ALA B 1 76 ? -2.861 8.023 3.271 1 96.75 76 ALA B CA 1
ATOM 2513 C C . ALA B 1 76 ? -2.578 7.195 4.52 1 96.75 76 ALA B C 1
ATOM 2515 O O . ALA B 1 76 ? -2.352 7.742 5.602 1 96.75 76 ALA B O 1
ATOM 2516 N N . SER B 1 77 ? -2.57 5.863 4.352 1 97.12 77 SER B N 1
ATOM 2517 C CA . SER B 1 77 ? -2.469 4.953 5.492 1 97.12 77 SER B CA 1
ATOM 2518 C C . SER B 1 77 ? -1.158 4.176 5.461 1 97.12 77 SER B C 1
ATOM 2520 O O . SER B 1 77 ? -0.763 3.578 6.465 1 97.12 77 SER B O 1
ATOM 2522 N N . HIS B 1 78 ? -0.509 4.152 4.305 1 98.12 78 HIS B N 1
ATOM 2523 C CA . HIS B 1 78 ? 0.672 3.311 4.145 1 98.12 78 HIS B CA 1
ATOM 2524 C C . HIS B 1 78 ? 1.795 4.07 3.445 1 98.12 78 HIS B C 1
ATOM 2526 O O . HIS B 1 78 ? 1.542 4.863 2.537 1 98.12 78 HIS B O 1
ATOM 2532 N N . GLN B 1 79 ? 2.986 3.875 3.912 1 97.69 79 GLN B N 1
ATOM 2533 C CA . GLN B 1 79 ? 4.129 4.137 3.041 1 97.69 79 GLN B CA 1
ATOM 2534 C C . GLN B 1 79 ? 4.484 2.902 2.217 1 97.69 79 GLN B C 1
ATOM 2536 O O . GLN B 1 79 ? 4.137 1.779 2.588 1 97.69 79 GLN B O 1
ATOM 2541 N N . LEU B 1 80 ? 5.148 3.08 1.108 1 98.12 80 LEU B N 1
ATOM 2542 C CA . LEU B 1 80 ? 5.484 1.977 0.215 1 98.12 80 LEU B CA 1
ATOM 2543 C C . LEU B 1 80 ? 6.984 1.945 -0.071 1 98.12 80 LEU B C 1
ATOM 2545 O O . LEU B 1 80 ? 7.527 2.883 -0.662 1 98.12 80 LEU B O 1
ATOM 2549 N N . GLY B 1 81 ? 7.648 0.885 0.407 1 98.06 81 GLY B N 1
ATOM 2550 C CA . GLY B 1 81 ? 8.984 0.533 -0.035 1 98.06 81 GLY B CA 1
ATOM 2551 C C . GLY B 1 81 ? 9 -0.534 -1.114 1 98.06 81 GLY B C 1
ATOM 2552 O O . GLY B 1 81 ? 8.148 -1.425 -1.123 1 98.06 81 GLY B O 1
ATOM 2553 N N . VAL B 1 82 ? 9.938 -0.438 -1.99 1 98.81 82 VAL B N 1
ATOM 2554 C CA . VAL B 1 82 ? 10.062 -1.398 -3.082 1 98.81 82 VAL B CA 1
ATOM 2555 C C . VAL B 1 82 ? 11.516 -1.835 -3.229 1 98.81 82 VAL B C 1
ATOM 2557 O O . VAL B 1 82 ? 12.43 -1.021 -3.09 1 98.81 82 VAL B O 1
ATOM 2560 N N . ALA B 1 83 ? 11.719 -3.076 -3.447 1 98.81 83 ALA B N 1
ATOM 2561 C CA . ALA B 1 83 ? 13.047 -3.623 -3.723 1 98.81 83 ALA B CA 1
ATOM 2562 C C . ALA B 1 83 ? 13.07 -4.367 -5.055 1 98.81 83 ALA B C 1
ATOM 2564 O O . ALA B 1 83 ? 12.016 -4.762 -5.57 1 98.81 83 ALA B O 1
ATOM 2565 N N . GLY B 1 84 ? 14.258 -4.48 -5.59 1 98.94 84 GLY B N 1
ATOM 2566 C CA . GLY B 1 84 ? 14.461 -5.227 -6.82 1 98.94 84 GLY B CA 1
ATOM 2567 C C . GLY B 1 84 ? 15.359 -6.434 -6.645 1 98.94 84 GLY B C 1
ATOM 2568 O O . GLY B 1 84 ? 16.547 -6.293 -6.344 1 98.94 84 GLY B O 1
ATOM 2569 N N . ALA B 1 85 ? 14.812 -7.586 -6.785 1 98.94 85 ALA B N 1
ATOM 2570 C CA . ALA B 1 85 ? 15.609 -8.797 -6.926 1 98.94 85 ALA B CA 1
ATOM 2571 C C . ALA B 1 85 ? 16.109 -8.961 -8.359 1 98.94 85 ALA B C 1
ATOM 2573 O O . ALA B 1 85 ? 15.391 -9.477 -9.219 1 98.94 85 ALA B O 1
ATOM 2574 N N . VAL B 1 86 ? 17.312 -8.516 -8.578 1 98.94 86 VAL B N 1
ATOM 2575 C CA . VAL B 1 86 ? 17.906 -8.539 -9.906 1 98.94 86 VAL B CA 1
ATOM 2576 C C . VAL B 1 86 ? 18.672 -9.852 -10.102 1 98.94 86 VAL B C 1
ATOM 2578 O O . VAL B 1 86 ? 19.734 -10.055 -9.523 1 98.94 86 VAL B O 1
ATOM 2581 N N . LEU B 1 87 ? 18.141 -10.672 -10.945 1 98.88 87 LEU B N 1
ATOM 2582 C CA . LEU B 1 87 ? 18.734 -11.977 -11.18 1 98.88 87 LEU B CA 1
ATOM 2583 C C . LEU B 1 87 ? 19.375 -12.047 -12.562 1 98.88 87 LEU B C 1
ATOM 2585 O O . LEU B 1 87 ? 18.703 -11.797 -13.57 1 98.88 87 LEU B O 1
ATOM 2589 N N . ASP B 1 88 ? 20.625 -12.25 -12.625 1 98.62 88 ASP B N 1
ATOM 2590 C CA . ASP B 1 88 ? 21.281 -12.641 -13.867 1 98.62 88 ASP B CA 1
ATOM 2591 C C . ASP B 1 88 ? 21.047 -14.117 -14.172 1 98.62 88 ASP B C 1
ATOM 2593 O O . ASP B 1 88 ? 21.766 -14.984 -13.656 1 98.62 88 ASP B O 1
ATOM 2597 N N . GLU B 1 89 ? 20.156 -14.344 -15.062 1 97.75 89 GLU B N 1
ATOM 2598 C CA . GLU B 1 89 ? 19.719 -15.711 -15.328 1 97.75 89 GLU B CA 1
ATOM 2599 C C . GLU B 1 89 ? 20.828 -16.531 -15.969 1 97.75 89 GLU B C 1
ATOM 2601 O O . GLU B 1 89 ? 20.828 -17.766 -15.875 1 97.75 89 GLU B O 1
ATOM 2606 N N . SER B 1 90 ? 21.719 -15.906 -16.625 1 97.75 90 SER B N 1
ATOM 2607 C CA . SER B 1 90 ? 22.781 -16.625 -17.312 1 97.75 90 SER B CA 1
ATOM 2608 C C . SER B 1 90 ? 23.797 -17.203 -16.312 1 97.75 90 SER B C 1
ATOM 2610 O O . SER B 1 90 ? 24.391 -18.234 -16.578 1 97.75 90 SER B O 1
ATOM 2612 N N . THR B 1 91 ? 23.969 -16.562 -15.156 1 98 91 THR B N 1
ATOM 2613 C CA . THR B 1 91 ? 24.984 -17 -14.203 1 98 91 THR B CA 1
ATOM 2614 C C . THR B 1 91 ? 24.344 -17.578 -12.945 1 98 91 THR B C 1
ATOM 2616 O O . THR B 1 91 ? 25 -18.266 -12.164 1 98 91 THR B O 1
ATOM 2619 N N . GLY B 1 92 ? 23.078 -17.234 -12.711 1 98.38 92 GLY B N 1
ATOM 2620 C CA . GLY B 1 92 ? 22.406 -17.656 -11.492 1 98.38 92 GLY B CA 1
ATOM 2621 C C . GLY B 1 92 ? 22.734 -16.781 -10.297 1 98.38 92 GLY B C 1
ATOM 2622 O O . GLY B 1 92 ? 22.516 -17.188 -9.148 1 98.38 92 GLY B O 1
ATOM 2623 N N . LYS B 1 93 ? 23.312 -15.648 -10.555 1 98.88 93 LYS B N 1
ATOM 2624 C CA . LYS B 1 93 ? 23.688 -14.742 -9.469 1 98.88 93 LYS B CA 1
ATOM 2625 C C . LYS B 1 93 ? 22.656 -13.633 -9.305 1 98.88 93 LYS B C 1
ATOM 2627 O O . LYS B 1 93 ? 22.016 -13.219 -10.281 1 98.88 93 LYS B O 1
ATOM 2632 N N . VAL B 1 94 ? 22.5 -13.133 -8.07 1 98.94 94 VAL B N 1
ATOM 2633 C CA . VAL B 1 94 ? 21.531 -12.102 -7.738 1 98.94 94 VAL B CA 1
ATOM 2634 C C . VAL B 1 94 ? 22.219 -10.938 -7.031 1 98.94 94 VAL B C 1
ATOM 2636 O O . VAL B 1 94 ? 23.172 -11.141 -6.277 1 98.94 94 VAL B O 1
ATOM 2639 N N . LEU B 1 95 ? 21.734 -9.781 -7.352 1 98.88 95 LEU B N 1
ATOM 2640 C CA . LEU B 1 95 ? 22.328 -8.562 -6.805 1 98.88 95 LEU B CA 1
ATOM 2641 C C . LEU B 1 95 ? 21.859 -8.336 -5.371 1 98.88 95 LEU B C 1
ATOM 2643 O O . LEU B 1 95 ? 20.656 -8.32 -5.102 1 98.88 95 LEU B O 1
ATOM 2647 N N . VAL B 1 96 ? 22.812 -8.164 -4.406 1 98.62 96 VAL B N 1
ATOM 2648 C CA . VAL B 1 96 ? 22.469 -7.922 -3.008 1 98.62 96 VAL B CA 1
ATOM 2649 C C . VAL B 1 96 ? 23.344 -6.797 -2.449 1 98.62 96 VAL B C 1
ATOM 2651 O O . VAL B 1 96 ? 24.406 -6.496 -2.996 1 98.62 96 VAL B O 1
ATOM 2654 N N . VAL B 1 97 ? 22.812 -6.184 -1.41 1 97.69 97 VAL B N 1
ATOM 2655 C CA . VAL B 1 97 ? 23.516 -5.082 -0.77 1 97.69 97 VAL B CA 1
ATOM 2656 C C . VAL B 1 97 ? 23.484 -5.258 0.747 1 97.69 97 VAL B C 1
ATOM 2658 O O . VAL B 1 97 ? 22.672 -6.027 1.271 1 97.69 97 VAL B O 1
ATOM 2661 N N . GLN B 1 98 ? 24.375 -4.676 1.422 1 95.56 98 GLN B N 1
ATOM 2662 C CA . GLN B 1 98 ? 24.359 -4.445 2.863 1 95.56 98 GLN B CA 1
ATOM 2663 C C . GLN B 1 98 ? 24.297 -2.951 3.178 1 95.56 98 GLN B C 1
ATOM 2665 O O . GLN B 1 98 ? 25.078 -2.166 2.643 1 95.56 98 GLN B O 1
ATOM 2670 N N . ASP B 1 99 ? 23.297 -2.639 4.008 1 89.19 99 ASP B N 1
ATOM 2671 C CA . ASP B 1 99 ? 23.125 -1.234 4.367 1 89.19 99 ASP B CA 1
ATOM 2672 C C . ASP B 1 99 ? 24.234 -0.762 5.301 1 89.19 99 ASP B C 1
ATOM 2674 O O . ASP B 1 99 ? 24.688 -1.51 6.176 1 89.19 99 ASP B O 1
ATOM 2678 N N . ARG B 1 100 ? 24.578 0.455 5.211 1 83.75 100 ARG B N 1
ATOM 2679 C CA . ARG B 1 100 ? 25.609 1.033 6.078 1 83.75 100 ARG B CA 1
ATOM 2680 C C . ARG B 1 100 ? 25.031 1.381 7.445 1 83.75 100 ARG B C 1
ATOM 2682 O O . ARG B 1 100 ? 25.734 1.31 8.453 1 83.75 100 ARG B O 1
ATOM 2689 N N . ASN B 1 101 ? 23.797 1.835 7.656 1 69 101 ASN B N 1
ATOM 2690 C CA . ASN B 1 101 ? 23.25 2.451 8.859 1 69 101 ASN B CA 1
ATOM 2691 C C . ASN B 1 101 ? 22.297 1.508 9.586 1 69 101 ASN B C 1
ATOM 2693 O O . ASN B 1 101 ? 21.891 1.774 10.719 1 69 101 ASN B O 1
ATOM 2697 N N . ARG B 1 102 ? 21.734 0.695 9.07 1 61.88 102 ARG B N 1
ATOM 2698 C CA . ARG B 1 102 ? 20.594 0.038 9.695 1 61.88 102 ARG B CA 1
ATOM 2699 C C . ARG B 1 102 ? 21 -1.29 10.328 1 61.88 102 ARG B C 1
ATOM 2701 O O . ARG B 1 102 ? 21.062 -1.411 11.547 1 61.88 102 ARG B O 1
ATOM 2708 N N . THR B 1 103 ? 20.797 -2.404 9.516 1 56.94 103 THR B N 1
ATOM 2709 C CA . THR B 1 103 ? 20.812 -3.791 9.969 1 56.94 103 THR B CA 1
ATOM 2710 C C . THR B 1 103 ? 22.25 -4.297 10.109 1 56.94 103 THR B C 1
ATOM 2712 O O . THR B 1 103 ? 23.141 -3.818 9.43 1 56.94 103 THR B O 1
ATOM 2715 N N . ILE B 1 104 ? 22.328 -5.176 11.211 1 63.56 104 ILE B N 1
ATOM 2716 C CA . ILE B 1 104 ? 23.484 -6.051 11.398 1 63.56 104 ILE B CA 1
ATOM 2717 C C . ILE B 1 104 ? 23.922 -6.613 10.047 1 63.56 104 ILE B C 1
ATOM 2719 O O . ILE B 1 104 ? 23.078 -6.859 9.172 1 63.56 104 ILE B O 1
ATOM 2723 N N . ASN B 1 105 ? 24.969 -6.391 9.461 1 78 105 ASN B N 1
ATOM 2724 C CA . ASN B 1 105 ? 25.688 -6.945 8.32 1 78 105 ASN B CA 1
ATOM 2725 C C . ASN B 1 105 ? 24.875 -8.031 7.617 1 78 105 ASN B C 1
ATOM 2727 O O . ASN B 1 105 ? 25.391 -9.117 7.332 1 78 105 ASN B O 1
ATOM 2731 N N . ALA B 1 106 ? 23.484 -7.68 7.359 1 92.88 106 ALA B N 1
ATOM 2732 C CA . ALA B 1 106 ? 22.656 -8.664 6.664 1 92.88 106 ALA B CA 1
ATOM 2733 C C . ALA B 1 106 ? 22.422 -8.25 5.215 1 92.88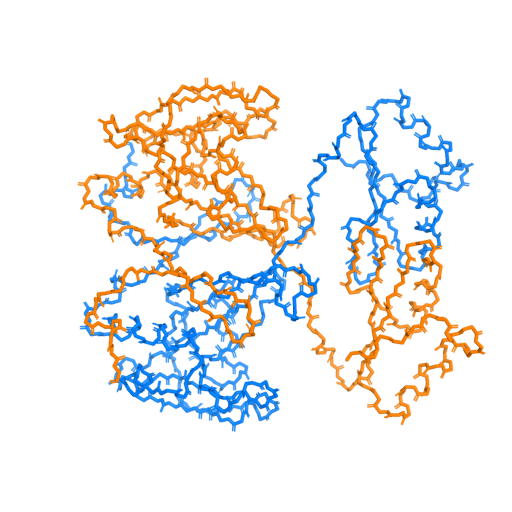 106 ALA B C 1
ATOM 2735 O O . ALA B 1 106 ? 22.219 -7.07 4.918 1 92.88 106 ALA B O 1
ATOM 2736 N N . TRP B 1 107 ? 22.375 -9.242 4.367 1 96.69 107 TRP B N 1
ATOM 2737 C CA . TRP B 1 107 ? 22.141 -9.016 2.947 1 96.69 107 TRP B CA 1
ATOM 2738 C C . TRP B 1 107 ? 20.656 -8.742 2.68 1 96.69 107 TRP B C 1
ATOM 2740 O O . TRP B 1 107 ? 19.797 -9.367 3.285 1 96.69 107 TRP B O 1
ATOM 2750 N N . LYS B 1 108 ? 20.438 -7.852 1.825 1 97.25 108 LYS B N 1
ATOM 2751 C CA . LYS B 1 108 ? 19.078 -7.559 1.349 1 97.25 108 LYS B CA 1
ATOM 2752 C C . LYS B 1 108 ? 19.094 -7.191 -0.132 1 97.25 108 LYS B C 1
ATOM 2754 O O . LYS B 1 108 ? 20.156 -6.941 -0.71 1 97.25 108 LYS B O 1
ATOM 2759 N N . PHE B 1 109 ? 17.938 -7.219 -0.728 1 98.62 109 PHE B N 1
ATOM 2760 C CA . PHE B 1 109 ? 17.812 -6.68 -2.076 1 98.62 109 PHE B CA 1
ATOM 2761 C C . PHE B 1 109 ? 17.875 -5.156 -2.059 1 98.62 109 PHE B C 1
ATOM 2763 O O . PHE B 1 109 ? 17.391 -4.523 -1.116 1 98.62 109 PHE B O 1
ATOM 2770 N N . PRO B 1 110 ? 18.562 -4.535 -3.07 1 98.56 110 PRO B N 1
ATOM 2771 C CA . PRO B 1 110 ? 18.531 -3.074 -3.146 1 98.56 110 PRO B CA 1
ATOM 2772 C C . PRO B 1 110 ? 17.109 -2.523 -3.283 1 98.56 110 PRO B C 1
ATOM 2774 O O . PRO B 1 110 ? 16.281 -3.096 -4.004 1 98.56 110 PRO B O 1
ATOM 2777 N N . GLY B 1 111 ? 16.766 -1.508 -2.617 1 97.69 111 GLY B N 1
ATOM 2778 C CA . GLY B 1 111 ? 15.438 -0.932 -2.633 1 97.69 111 GLY B CA 1
ATOM 2779 C C . GLY B 1 111 ? 15.328 0.351 -1.831 1 97.69 111 GLY B C 1
ATOM 2780 O O . GLY B 1 111 ? 16.328 0.866 -1.337 1 97.69 111 GLY B O 1
ATOM 2781 N N . GLY B 1 112 ? 14.148 0.902 -1.738 1 96.56 112 GLY B N 1
ATOM 2782 C CA . GLY B 1 112 ? 13.859 2.137 -1.025 1 96.56 112 GLY B CA 1
ATOM 2783 C C . GLY B 1 112 ? 12.406 2.553 -1.115 1 96.56 112 GLY B C 1
ATOM 2784 O O . GLY B 1 112 ? 11.562 1.788 -1.592 1 96.56 112 GLY B O 1
ATOM 2785 N N . LEU B 1 113 ? 12.141 3.701 -0.655 1 96.94 113 LEU B N 1
ATOM 2786 C CA . LEU B 1 113 ? 10.773 4.215 -0.637 1 96.94 113 LEU B CA 1
ATOM 2787 C C . LEU B 1 113 ? 10.359 4.707 -2.02 1 96.94 113 LEU B C 1
ATOM 2789 O O . LEU B 1 113 ? 11.172 5.273 -2.752 1 96.94 113 LEU B O 1
ATOM 2793 N N . SER B 1 114 ? 9.102 4.461 -2.35 1 97.75 114 SER B N 1
ATOM 2794 C CA . SER B 1 114 ? 8.555 4.977 -3.602 1 97.75 114 SER B CA 1
ATOM 2795 C C . SER B 1 114 ? 8.391 6.492 -3.555 1 97.75 114 SER B C 1
ATOM 2797 O O . SER B 1 114 ? 8.023 7.051 -2.52 1 97.75 114 SER B O 1
ATOM 2799 N N . ASN B 1 115 ? 8.672 7.195 -4.676 1 95.62 115 ASN B N 1
ATOM 2800 C CA . ASN B 1 115 ? 8.344 8.609 -4.82 1 95.62 115 ASN B CA 1
ATOM 2801 C C . ASN B 1 115 ? 6.855 8.812 -5.086 1 95.62 115 ASN B C 1
ATOM 2803 O O . ASN B 1 115 ? 6.176 7.902 -5.559 1 95.62 115 ASN B O 1
ATOM 2807 N N . PRO B 1 116 ? 6.367 10.023 -4.723 1 93.06 116 PRO B N 1
ATOM 2808 C CA . PRO B 1 116 ? 4.965 10.297 -5.039 1 93.06 116 PRO B CA 1
ATOM 2809 C C . PRO B 1 116 ? 4.637 10.07 -6.512 1 93.06 116 PRO B C 1
ATOM 2811 O O . PRO B 1 116 ? 5.32 10.602 -7.391 1 93.06 116 PRO B O 1
ATOM 2814 N N . GLY B 1 117 ? 3.574 9.234 -6.766 1 95.44 117 GLY B N 1
ATOM 2815 C CA . GLY B 1 117 ? 3.105 9.016 -8.125 1 95.44 117 GLY B CA 1
ATOM 2816 C C . GLY B 1 117 ? 3.969 8.039 -8.906 1 95.44 117 GLY B C 1
ATOM 2817 O O . GLY B 1 117 ? 3.824 7.914 -10.117 1 95.44 117 GLY B O 1
ATOM 2818 N N . GLU B 1 118 ? 4.844 7.367 -8.25 1 97.5 118 GLU B N 1
ATOM 2819 C CA . GLU B 1 118 ? 5.758 6.445 -8.922 1 97.5 118 GLU B CA 1
ATOM 2820 C C . GLU B 1 118 ? 5.18 5.031 -8.969 1 97.5 118 GLU B C 1
ATOM 2822 O O . GLU B 1 118 ? 4.66 4.535 -7.965 1 97.5 118 GLU B O 1
ATOM 2827 N N . ASP B 1 119 ? 5.27 4.387 -10.141 1 98 119 ASP B N 1
ATOM 2828 C CA . ASP B 1 119 ? 4.855 2.992 -10.258 1 98 119 ASP B CA 1
ATOM 2829 C C . ASP B 1 119 ? 5.805 2.07 -9.5 1 98 119 ASP B C 1
ATOM 2831 O O . ASP B 1 119 ? 7.012 2.326 -9.438 1 98 119 ASP B O 1
ATOM 2835 N N . ILE B 1 120 ? 5.273 0.965 -8.992 1 98.69 120 ILE B N 1
ATOM 2836 C CA . ILE B 1 120 ? 6.031 -0.012 -8.219 1 98.69 120 ILE B CA 1
ATOM 2837 C C . ILE B 1 120 ? 7.266 -0.447 -9 1 98.69 120 ILE B C 1
ATOM 2839 O O . ILE B 1 120 ? 8.383 -0.417 -8.477 1 98.69 120 ILE B O 1
ATOM 2843 N N . GLY B 1 121 ? 7.062 -0.832 -10.258 1 98.75 121 GLY B N 1
ATOM 2844 C CA . GLY B 1 121 ? 8.18 -1.271 -11.086 1 98.75 121 GLY B CA 1
ATOM 2845 C C . GLY B 1 121 ? 9.234 -0.198 -11.281 1 98.75 121 GLY B C 1
ATOM 2846 O O . GLY B 1 121 ? 10.43 -0.481 -11.219 1 98.75 121 GLY B O 1
ATOM 2847 N N . ASP B 1 122 ? 8.805 1.029 -11.508 1 98.69 122 ASP B N 1
ATOM 2848 C CA . ASP B 1 122 ? 9.727 2.146 -11.695 1 98.69 122 ASP B CA 1
ATOM 2849 C C . ASP B 1 122 ? 10.531 2.416 -10.43 1 98.69 122 ASP B C 1
ATOM 2851 O O . ASP B 1 122 ? 11.719 2.758 -10.5 1 98.69 122 ASP B O 1
ATOM 2855 N N . THR B 1 123 ? 9.875 2.311 -9.312 1 98.75 123 THR B N 1
ATOM 2856 C CA . THR B 1 123 ? 10.578 2.484 -8.039 1 98.75 123 THR B CA 1
ATOM 2857 C C . THR B 1 123 ? 11.711 1.468 -7.906 1 98.75 123 THR B C 1
ATOM 2859 O O . THR B 1 123 ? 12.836 1.827 -7.562 1 98.75 123 THR B O 1
ATOM 2862 N N . ALA B 1 124 ? 11.414 0.182 -8.195 1 98.88 124 ALA B N 1
ATOM 2863 C CA . ALA B 1 124 ? 12.414 -0.875 -8.078 1 98.88 124 ALA B CA 1
ATOM 2864 C C . ALA B 1 124 ? 13.609 -0.601 -8.992 1 98.88 124 ALA B C 1
ATOM 2866 O O . ALA B 1 124 ? 14.758 -0.644 -8.547 1 98.88 124 ALA B O 1
ATOM 2867 N N . VAL B 1 125 ? 13.281 -0.277 -10.195 1 98.94 125 VAL B N 1
ATOM 2868 C CA . VAL B 1 125 ? 14.32 -0.045 -11.195 1 98.94 125 VAL B CA 1
ATOM 2869 C C . VAL B 1 125 ? 15.172 1.156 -10.789 1 98.94 125 VAL B C 1
ATOM 2871 O O . VAL B 1 125 ? 16.406 1.103 -10.852 1 98.94 125 VAL B O 1
ATOM 2874 N N . ARG B 1 126 ? 14.539 2.23 -10.367 1 98.75 126 ARG B N 1
ATOM 2875 C CA . ARG B 1 126 ? 15.258 3.438 -9.969 1 98.75 126 ARG B CA 1
ATOM 2876 C C . ARG B 1 126 ? 16.156 3.17 -8.773 1 98.75 126 ARG B C 1
ATOM 2878 O O . ARG B 1 126 ? 17.328 3.547 -8.773 1 98.75 126 ARG B O 1
ATOM 2885 N N . GLU B 1 127 ? 15.656 2.539 -7.734 1 98.44 127 GLU B N 1
ATOM 2886 C CA . GLU B 1 127 ? 16.406 2.285 -6.508 1 98.44 127 GLU B CA 1
ATOM 2887 C C . GLU B 1 127 ? 17.609 1.375 -6.77 1 98.44 127 GLU B C 1
ATOM 2889 O O . GLU B 1 127 ? 18.672 1.573 -6.199 1 98.44 127 GLU B O 1
ATOM 2894 N N . VAL B 1 128 ? 17.406 0.357 -7.617 1 98.81 128 VAL B N 1
ATOM 2895 C CA . VAL B 1 128 ? 18.5 -0.533 -7.973 1 98.81 128 VAL B CA 1
ATOM 2896 C C . VAL B 1 128 ? 19.609 0.264 -8.648 1 98.81 128 VAL B C 1
ATOM 2898 O O . VAL B 1 128 ? 20.781 0.13 -8.289 1 98.81 128 VAL B O 1
ATOM 2901 N N . PHE B 1 129 ? 19.219 1.088 -9.531 1 98.81 129 PHE B N 1
ATOM 2902 C CA . PHE B 1 129 ? 20.219 1.892 -10.227 1 98.81 129 PHE B CA 1
ATOM 2903 C C . PHE B 1 129 ? 20.906 2.848 -9.266 1 98.81 129 PHE B C 1
ATOM 2905 O O . PHE B 1 129 ? 22.141 2.959 -9.273 1 98.81 129 PHE B O 1
ATOM 2912 N N . GLU B 1 130 ? 20.141 3.566 -8.469 1 97.69 130 GLU B N 1
ATOM 2913 C CA . GLU B 1 130 ? 20.688 4.551 -7.535 1 97.69 130 GLU B CA 1
ATOM 2914 C C . GLU B 1 130 ? 21.656 3.9 -6.555 1 97.69 130 GLU B C 1
ATOM 2916 O O . GLU B 1 130 ? 22.719 4.461 -6.258 1 97.69 130 GLU B O 1
ATOM 2921 N N . GLU B 1 131 ? 21.328 2.695 -6.055 1 97.56 131 GLU B N 1
ATOM 2922 C CA . GLU B 1 131 ? 22.109 2.084 -4.984 1 97.56 131 GLU B CA 1
ATOM 2923 C C . GLU B 1 131 ? 23.281 1.28 -5.547 1 97.56 131 GLU B C 1
ATOM 2925 O O . GLU B 1 131 ? 24.312 1.129 -4.887 1 97.56 131 GLU B O 1
ATOM 2930 N N . THR B 1 132 ? 23.172 0.756 -6.781 1 98.56 132 THR B N 1
ATOM 2931 C CA . THR B 1 132 ? 24.141 -0.247 -7.195 1 98.56 132 THR B CA 1
ATOM 2932 C C . THR B 1 132 ? 24.781 0.132 -8.539 1 98.56 132 THR B C 1
ATOM 2934 O O . THR B 1 132 ? 25.797 -0.428 -8.93 1 98.56 132 THR B O 1
ATOM 2937 N N . GLY B 1 133 ? 24.156 1.056 -9.305 1 98.5 133 GLY B N 1
ATOM 2938 C CA . GLY B 1 133 ? 24.609 1.419 -10.641 1 98.5 133 GLY B CA 1
ATOM 2939 C C . GLY B 1 133 ? 24.109 0.467 -11.711 1 98.5 133 GLY B C 1
ATOM 2940 O O . GLY B 1 133 ? 24.375 0.671 -12.898 1 98.5 133 GLY B O 1
ATOM 2941 N N . ILE B 1 134 ? 23.375 -0.552 -11.398 1 98.81 134 ILE B N 1
ATOM 2942 C CA . ILE B 1 134 ? 22.953 -1.585 -12.336 1 98.81 134 ILE B CA 1
ATOM 2943 C C . ILE B 1 134 ? 21.672 -1.147 -13.039 1 98.81 134 ILE B C 1
ATOM 2945 O O . ILE B 1 134 ? 20.703 -0.75 -12.383 1 98.81 134 ILE B O 1
ATOM 2949 N N . LYS B 1 135 ? 21.672 -1.156 -14.305 1 98.81 135 LYS B N 1
ATOM 2950 C CA . LYS B 1 135 ? 20.453 -0.958 -15.102 1 98.81 135 LYS B CA 1
ATOM 2951 C C . LYS B 1 135 ? 19.656 -2.25 -15.211 1 98.81 135 LYS B C 1
ATOM 2953 O O . LYS B 1 135 ? 20.219 -3.332 -15.375 1 98.81 135 LYS B O 1
ATOM 2958 N N . SER B 1 136 ? 18.328 -2.145 -15.078 1 98.88 136 SER B N 1
ATOM 2959 C CA . SER B 1 136 ? 17.469 -3.324 -15.086 1 98.88 136 SER B CA 1
ATOM 2960 C C . SER B 1 136 ? 16.078 -2.988 -15.594 1 98.88 136 SER B C 1
ATOM 2962 O O . SER B 1 136 ? 15.75 -1.818 -15.812 1 98.88 136 SER B O 1
ATOM 2964 N N . GLU B 1 137 ? 15.32 -4.035 -15.82 1 98.75 137 GLU B N 1
ATOM 2965 C CA . GLU B 1 137 ? 13.945 -3.898 -16.281 1 98.75 137 GLU B CA 1
ATOM 2966 C C . GLU B 1 137 ? 12.984 -4.695 -15.398 1 98.75 137 GLU B C 1
ATOM 2968 O O . GLU B 1 137 ? 13.297 -5.812 -14.984 1 98.75 137 GLU B O 1
ATOM 2973 N N . PHE B 1 138 ? 11.844 -4.109 -15.188 1 98.81 138 PHE B N 1
ATOM 2974 C CA . PHE B 1 138 ? 10.805 -4.734 -14.367 1 98.81 138 PHE B CA 1
ATOM 2975 C C . PHE B 1 138 ? 10.203 -5.934 -15.086 1 98.81 138 PHE B C 1
ATOM 2977 O O . PHE B 1 138 ? 9.867 -5.855 -16.266 1 98.81 138 PHE B O 1
ATOM 2984 N N . LYS B 1 139 ? 9.984 -7.062 -14.352 1 98.75 139 LYS B N 1
ATOM 2985 C CA . LYS B 1 139 ? 9.352 -8.242 -14.922 1 98.75 139 LYS B CA 1
ATOM 2986 C C . LYS B 1 139 ? 8.062 -8.594 -14.18 1 98.75 139 LYS B C 1
ATOM 2988 O O . LYS B 1 139 ? 7.043 -8.906 -14.805 1 98.75 139 LYS B O 1
ATOM 2993 N N . SER B 1 140 ? 8.102 -8.57 -12.859 1 98.81 140 SER B N 1
ATOM 2994 C CA . SER B 1 140 ? 6.953 -8.984 -12.055 1 98.81 140 SER B CA 1
ATOM 2995 C C . SER B 1 140 ? 7.129 -8.586 -10.594 1 98.81 140 SER B C 1
ATOM 2997 O O . SER B 1 140 ? 8.188 -8.094 -10.203 1 98.81 140 SER B O 1
ATOM 2999 N N . ILE B 1 141 ? 6.059 -8.742 -9.82 1 98.81 141 ILE B N 1
ATOM 3000 C CA . ILE B 1 141 ? 6.133 -8.711 -8.367 1 98.81 141 ILE B CA 1
ATOM 3001 C C . ILE B 1 141 ? 6.332 -10.125 -7.832 1 98.81 141 ILE B C 1
ATOM 3003 O O . ILE B 1 141 ? 5.734 -11.078 -8.336 1 98.81 141 ILE B O 1
ATOM 3007 N N . LEU B 1 142 ? 7.199 -10.211 -6.848 1 98.88 142 LEU B N 1
ATOM 3008 C CA . LEU B 1 142 ? 7.449 -11.508 -6.223 1 98.88 142 LEU B CA 1
ATOM 3009 C C . LEU B 1 142 ? 6.707 -11.625 -4.898 1 98.88 142 LEU B C 1
ATOM 3011 O O . LEU B 1 142 ? 6.184 -12.695 -4.566 1 98.88 142 LEU B O 1
ATOM 3015 N N . SER B 1 143 ? 6.652 -10.531 -4.184 1 98.81 143 SER B N 1
ATOM 3016 C CA . SER B 1 143 ? 6.07 -10.609 -2.85 1 98.81 143 SER B CA 1
ATOM 3017 C C . SER B 1 143 ? 5.605 -9.234 -2.371 1 98.81 143 SER B C 1
ATOM 3019 O O . SER B 1 143 ? 6.066 -8.211 -2.871 1 98.81 143 SER B O 1
ATOM 3021 N N . VAL B 1 144 ? 4.664 -9.227 -1.496 1 98.75 144 VAL B N 1
ATOM 3022 C CA . VAL B 1 144 ? 4.164 -8.062 -0.77 1 98.75 144 VAL B CA 1
ATOM 3023 C C . VAL B 1 144 ? 4.227 -8.328 0.733 1 98.75 144 VAL B C 1
ATOM 3025 O O . VAL B 1 144 ? 3.723 -9.344 1.214 1 98.75 144 VAL B O 1
ATOM 3028 N N . ARG B 1 145 ? 4.867 -7.465 1.483 1 98.31 145 ARG B N 1
ATOM 3029 C CA . ARG B 1 145 ? 4.91 -7.555 2.939 1 98.31 145 ARG B CA 1
ATOM 3030 C C . ARG B 1 145 ? 4.191 -6.375 3.584 1 98.31 145 ARG B C 1
ATOM 3032 O O . ARG B 1 145 ? 4.383 -5.227 3.178 1 98.31 145 ARG B O 1
ATOM 3039 N N . GLN B 1 146 ? 3.293 -6.629 4.48 1 98.12 146 GLN B N 1
ATOM 3040 C CA . GLN B 1 146 ? 2.662 -5.602 5.301 1 98.12 146 GLN B CA 1
ATOM 3041 C C . GLN B 1 146 ? 3.168 -5.656 6.738 1 98.12 146 GLN B C 1
ATOM 3043 O O . GLN B 1 146 ? 3.307 -6.738 7.312 1 98.12 146 GLN B O 1
ATOM 3048 N N . GLN B 1 147 ? 3.518 -4.543 7.27 1 96.38 147 GLN B N 1
ATOM 3049 C CA . GLN B 1 147 ? 3.914 -4.387 8.664 1 96.38 147 GLN B CA 1
ATOM 3050 C C . GLN B 1 147 ? 3.307 -3.127 9.273 1 96.38 147 GLN B C 1
ATOM 3052 O O . GLN B 1 147 ? 3.26 -2.08 8.625 1 96.38 147 GLN B O 1
ATOM 3057 N N . HIS B 1 148 ? 2.822 -3.25 10.484 1 95.81 148 HIS B N 1
ATOM 3058 C CA . HIS B 1 148 ? 2.32 -2.096 11.219 1 95.81 148 HIS B CA 1
ATOM 3059 C C . HIS B 1 148 ? 3.318 -1.643 12.281 1 95.81 148 HIS B C 1
ATOM 3061 O O . HIS B 1 148 ? 4.172 -2.422 12.711 1 95.81 148 HIS B O 1
ATOM 3067 N N . LYS B 1 149 ? 3.289 -0.282 12.672 1 91.69 149 LYS B N 1
ATOM 3068 C CA . LYS B 1 149 ? 4.102 0.309 13.727 1 91.69 149 LYS B CA 1
ATOM 3069 C C . LYS B 1 149 ? 5.586 0.254 13.383 1 91.69 149 LYS B C 1
ATOM 3071 O O . LYS B 1 149 ? 6.426 0.018 14.25 1 91.69 149 LYS B O 1
ATOM 3076 N N . HIS B 1 150 ? 5.867 0.253 12.109 1 89.31 150 HIS B N 1
ATOM 3077 C CA . HIS B 1 150 ? 7.254 0.418 11.68 1 89.31 150 HIS B CA 1
ATOM 3078 C C . HIS B 1 150 ? 7.824 1.747 12.164 1 89.31 150 HIS B C 1
ATOM 3080 O O . HIS B 1 150 ? 7.23 2.803 11.938 1 89.31 150 HIS B O 1
ATOM 3086 N N . PRO B 1 151 ? 8.898 1.771 12.883 1 83.44 151 PRO B N 1
ATOM 3087 C CA . PRO B 1 151 ? 9.438 3.01 13.445 1 83.44 151 PRO B CA 1
ATOM 3088 C C . PRO B 1 151 ? 9.656 4.098 12.398 1 83.44 151 PRO B C 1
ATOM 3090 O O . PRO B 1 151 ? 9.508 5.285 12.688 1 83.44 151 PRO B O 1
ATOM 3093 N N . GLY B 1 152 ? 9.945 3.797 11.172 1 86.81 152 GLY B N 1
ATOM 3094 C CA . GLY B 1 152 ? 10.203 4.773 10.125 1 86.81 152 GLY B CA 1
ATOM 3095 C C . GLY B 1 152 ? 8.961 5.16 9.344 1 86.81 152 GLY B C 1
ATOM 3096 O O . GLY B 1 152 ? 9.047 5.922 8.383 1 86.81 152 GLY B O 1
ATOM 3097 N N . ALA B 1 153 ? 7.793 4.82 9.867 1 91.94 153 ALA B N 1
ATOM 3098 C CA . ALA B 1 153 ? 6.582 5.059 9.086 1 91.94 153 ALA B CA 1
ATOM 3099 C C . ALA B 1 153 ? 5.66 6.051 9.797 1 91.94 153 ALA B C 1
ATOM 3101 O O . ALA B 1 153 ? 4.496 6.207 9.422 1 91.94 153 ALA B O 1
ATOM 3102 N N . PHE B 1 154 ? 6.129 6.676 10.945 1 94 154 PHE B N 1
ATOM 3103 C CA . PHE B 1 154 ? 5.453 7.773 11.633 1 94 154 PHE B CA 1
ATOM 3104 C C . PHE B 1 154 ? 4.035 7.375 12.016 1 94 154 PHE B C 1
ATOM 3106 O O . PHE B 1 154 ? 3.092 8.141 11.805 1 94 154 PHE B O 1
ATOM 3113 N N . GLY B 1 155 ? 3.887 6.152 12.422 1 93.56 155 GLY B N 1
ATOM 3114 C CA . GLY B 1 155 ? 2.605 5.672 12.906 1 93.56 155 GLY B CA 1
ATOM 3115 C C . GLY B 1 155 ? 1.746 5.051 11.82 1 93.56 155 GLY B C 1
ATOM 3116 O O . GLY B 1 155 ? 0.681 4.5 12.109 1 93.56 155 GLY B O 1
ATOM 3117 N N . LYS B 1 156 ? 2.166 5.16 10.594 1 96.88 156 LYS B N 1
ATOM 3118 C CA . LYS B 1 156 ? 1.451 4.57 9.469 1 96.88 156 LYS B CA 1
ATOM 3119 C C . LYS B 1 156 ? 1.938 3.148 9.195 1 96.88 156 LYS B C 1
ATOM 3121 O O . LYS B 1 156 ? 2.926 2.701 9.789 1 96.88 156 LYS B O 1
ATOM 3126 N N . SER B 1 157 ? 1.189 2.439 8.438 1 97.56 157 SER B N 1
ATOM 3127 C CA . SER B 1 157 ? 1.595 1.092 8.055 1 97.56 157 SER B CA 1
ATOM 3128 C C . SER B 1 157 ? 2.619 1.124 6.926 1 97.56 157 SER B C 1
ATOM 3130 O O . SER B 1 157 ? 2.758 2.135 6.234 1 97.56 157 SER B O 1
ATOM 3132 N N . ASP B 1 158 ? 3.348 0.027 6.852 1 97 158 ASP B N 1
ATOM 3133 C CA . ASP B 1 158 ? 4.422 -0.106 5.871 1 97 158 ASP B CA 1
ATOM 3134 C C . ASP B 1 158 ? 4.176 -1.29 4.941 1 97 158 ASP B C 1
ATOM 3136 O O . ASP B 1 158 ? 3.895 -2.398 5.398 1 97 158 ASP B O 1
ATOM 3140 N N . MET B 1 159 ? 4.184 -1.017 3.65 1 98.12 159 MET B N 1
ATOM 3141 C CA . MET B 1 159 ? 4.199 -2.061 2.629 1 98.12 159 MET B CA 1
ATOM 3142 C C . MET B 1 159 ? 5.57 -2.156 1.973 1 98.12 159 MET B C 1
ATOM 3144 O O . MET B 1 159 ? 6.199 -1.136 1.686 1 98.12 159 MET B O 1
ATOM 3148 N N . TYR B 1 160 ? 6.008 -3.33 1.824 1 98.25 160 TYR B N 1
ATOM 3149 C CA . TYR B 1 160 ? 7.281 -3.6 1.167 1 98.25 160 TYR B CA 1
ATOM 3150 C C . TYR B 1 160 ? 7.109 -4.605 0.034 1 98.25 160 TYR B C 1
ATOM 3152 O O . TYR B 1 160 ? 6.766 -5.766 0.273 1 98.25 160 TYR B O 1
ATOM 3160 N N . ILE B 1 161 ? 7.32 -4.152 -1.254 1 98.88 161 ILE B N 1
ATOM 3161 C CA . ILE B 1 161 ? 7.113 -5 -2.422 1 98.88 161 ILE B CA 1
ATOM 3162 C C . ILE B 1 161 ? 8.461 -5.355 -3.049 1 98.88 161 ILE B C 1
ATOM 3164 O O . ILE B 1 161 ? 9.289 -4.473 -3.291 1 98.88 161 ILE B O 1
ATOM 3168 N N . VAL B 1 162 ? 8.688 -6.645 -3.236 1 98.94 162 VAL B N 1
ATOM 3169 C CA . VAL B 1 162 ? 9.891 -7.086 -3.943 1 98.94 162 VAL B CA 1
ATOM 3170 C C . VAL B 1 162 ? 9.539 -7.438 -5.387 1 98.94 162 VAL B C 1
ATOM 3172 O O . VAL B 1 162 ? 8.633 -8.234 -5.637 1 98.94 162 VAL B O 1
ATOM 3175 N N . CYS B 1 163 ? 10.266 -6.844 -6.309 1 98.94 163 CYS B N 1
ATOM 3176 C CA . CYS B 1 163 ? 10.062 -7.07 -7.734 1 98.94 163 CYS B CA 1
ATOM 3177 C C . CYS B 1 163 ? 11.141 -7.992 -8.297 1 98.94 163 CYS B C 1
ATOM 3179 O O . CYS B 1 163 ? 12.273 -7.988 -7.824 1 98.94 163 CYS B O 1
ATOM 3181 N N . ARG B 1 164 ? 10.758 -8.766 -9.289 1 98.94 164 ARG B N 1
ATOM 3182 C CA . ARG B 1 164 ? 11.75 -9.445 -10.109 1 98.94 164 ARG B CA 1
ATOM 3183 C C . ARG B 1 164 ? 12.227 -8.539 -11.242 1 98.94 164 ARG B C 1
ATOM 3185 O O . ARG B 1 164 ? 11.422 -8.008 -12.008 1 98.94 164 ARG B O 1
ATOM 3192 N N . LEU B 1 165 ? 13.508 -8.336 -11.312 1 98.94 165 LEU B N 1
ATOM 3193 C CA . LEU B 1 165 ? 14.094 -7.5 -12.352 1 98.94 165 LEU B CA 1
ATOM 3194 C C . LEU B 1 165 ? 15.102 -8.289 -13.18 1 98.94 165 LEU B C 1
ATOM 3196 O O . LEU B 1 165 ? 15.734 -9.227 -12.672 1 98.94 165 LEU B O 1
ATOM 3200 N N . GLU B 1 166 ? 15.211 -7.91 -14.398 1 98.88 166 GLU B N 1
ATOM 3201 C CA . GLU B 1 166 ? 16.219 -8.438 -15.312 1 98.88 166 GLU B CA 1
ATOM 3202 C C . GLU B 1 166 ? 17.297 -7.402 -15.609 1 98.88 166 GLU B C 1
ATOM 3204 O O . GLU B 1 166 ? 17 -6.301 -16.078 1 98.88 166 GLU B O 1
ATOM 3209 N N . PRO B 1 167 ? 18.562 -7.758 -15.344 1 98.81 167 PRO B N 1
ATOM 3210 C CA . PRO B 1 167 ? 19.625 -6.781 -15.57 1 98.81 167 PRO B CA 1
ATOM 3211 C C . PRO B 1 167 ? 19.969 -6.613 -17.047 1 98.81 167 PRO B C 1
ATOM 3213 O O . PRO B 1 167 ? 19.891 -7.574 -17.812 1 98.81 167 PRO B O 1
ATOM 3216 N N . SER B 1 168 ? 20.375 -5.395 -17.391 1 98.62 168 SER B N 1
ATOM 3217 C CA . SER B 1 168 ? 20.922 -5.121 -18.719 1 98.62 168 SER B CA 1
ATOM 3218 C C . SER B 1 168 ? 22.359 -4.609 -18.625 1 98.62 168 SER B C 1
ATOM 3220 O O . SER B 1 168 ? 23 -4.375 -19.641 1 98.62 168 SER B O 1
ATOM 3222 N N . SER B 1 169 ? 22.844 -4.344 -17.453 1 98.44 169 SER B N 1
ATOM 3223 C CA . SER B 1 169 ? 24.25 -4.074 -17.156 1 98.44 169 SER B CA 1
ATOM 3224 C C . SER B 1 169 ? 24.719 -4.871 -15.938 1 98.44 169 SER B C 1
ATOM 3226 O O . SER B 1 169 ? 23.891 -5.367 -15.164 1 98.44 169 SER B O 1
ATOM 3228 N N . PHE B 1 170 ? 26.078 -4.973 -15.797 1 98.12 170 PHE B N 1
ATOM 3229 C CA . PHE B 1 170 ? 26.5 -5.957 -14.812 1 98.12 170 PHE B CA 1
ATOM 3230 C C . PHE B 1 170 ? 27.656 -5.41 -13.969 1 98.12 170 PHE B C 1
ATOM 3232 O O . PHE B 1 170 ? 28.062 -6.039 -12.992 1 98.12 170 PHE B O 1
ATOM 3239 N N . THR B 1 171 ? 28.125 -4.258 -14.273 1 98.12 171 THR B N 1
ATOM 3240 C CA . THR B 1 171 ? 29.203 -3.652 -13.5 1 98.12 171 THR B CA 1
ATOM 3241 C C . THR B 1 171 ? 28.656 -2.857 -12.32 1 98.12 171 THR B C 1
ATOM 3243 O O . THR B 1 171 ? 27.938 -1.864 -12.516 1 98.12 171 THR B O 1
ATOM 3246 N N . ILE B 1 172 ? 29.047 -3.174 -11.172 1 98.12 172 ILE B N 1
ATOM 3247 C CA . ILE B 1 172 ? 28.547 -2.549 -9.953 1 98.12 172 ILE B CA 1
ATOM 3248 C C . ILE B 1 172 ? 29.281 -1.227 -9.719 1 98.12 172 ILE B C 1
ATOM 3250 O O . ILE B 1 172 ? 30.5 -1.164 -9.805 1 98.12 172 ILE B O 1
ATOM 3254 N N . SER B 1 173 ? 28.656 -0.244 -9.477 1 97.19 173 SER B N 1
ATOM 3255 C CA . SER B 1 173 ? 29.094 1.046 -8.945 1 97.19 173 SER B CA 1
ATOM 3256 C C . SER B 1 173 ? 28.141 1.532 -7.852 1 97.19 173 SER B C 1
ATOM 3258 O O . SER B 1 173 ? 27.234 2.33 -8.117 1 97.19 173 SER B O 1
ATOM 3260 N N . PHE B 1 174 ? 28.406 1.057 -6.625 1 93.19 174 PHE B N 1
ATOM 3261 C CA . PHE B 1 174 ? 27.375 1.238 -5.613 1 93.19 174 PHE B CA 1
ATOM 3262 C C . PHE B 1 174 ? 27.625 2.516 -4.816 1 93.19 174 PHE B C 1
ATOM 3264 O O . PHE B 1 174 ? 28.75 2.992 -4.727 1 93.19 174 PHE B O 1
ATOM 3271 N N . CYS B 1 175 ? 26.656 3.074 -4.316 1 91.31 175 CYS B N 1
ATOM 3272 C CA . CYS B 1 175 ? 26.672 4.297 -3.521 1 91.31 175 CYS B CA 1
ATOM 3273 C C . CYS B 1 175 ? 27.266 4.043 -2.143 1 91.31 175 CYS B C 1
ATOM 3275 O O . CYS B 1 175 ? 26.609 3.463 -1.275 1 91.31 175 CYS B O 1
ATOM 3277 N N . GLN B 1 176 ? 28.312 4.555 -1.846 1 89.81 176 GLN B N 1
ATOM 3278 C CA . GLN B 1 176 ? 29.047 4.285 -0.614 1 89.81 176 GLN B CA 1
ATOM 3279 C C . GLN B 1 176 ? 28.391 4.973 0.581 1 89.81 176 GLN B C 1
ATOM 3281 O O . GLN B 1 176 ? 28.641 4.605 1.729 1 89.81 176 GLN B O 1
ATOM 3286 N N . GLN B 1 177 ? 27.594 5.906 0.342 1 85.44 177 GLN B N 1
ATOM 3287 C CA . GLN B 1 177 ? 26.906 6.594 1.43 1 85.44 177 GLN B CA 1
ATOM 3288 C C . GLN B 1 177 ? 25.781 5.742 1.991 1 85.44 177 GLN B C 1
ATOM 3290 O O . GLN B 1 177 ? 25.453 5.832 3.178 1 85.44 177 GLN B O 1
ATOM 3295 N N . GLU B 1 178 ? 25.234 4.852 1.146 1 87.75 178 GLU B N 1
ATOM 3296 C CA . GLU B 1 178 ? 24.062 4.086 1.534 1 87.75 178 GLU B CA 1
ATOM 3297 C C . GLU B 1 178 ? 24.422 2.629 1.815 1 87.75 178 GLU B C 1
ATOM 3299 O O . GLU B 1 178 ? 23.781 1.978 2.646 1 87.75 178 GLU B O 1
ATOM 3304 N N . CYS B 1 179 ? 25.422 2.182 1.044 1 91.94 179 CYS B N 1
ATOM 3305 C CA . CYS B 1 179 ? 25.703 0.75 1.085 1 91.94 179 CYS B CA 1
ATOM 3306 C C . CYS B 1 179 ? 27.125 0.485 1.562 1 91.94 179 CYS B C 1
ATOM 3308 O O . CYS B 1 179 ? 28.062 1.169 1.145 1 91.94 179 CYS B O 1
ATOM 3310 N N . LEU B 1 180 ? 27.219 -0.488 2.402 1 93.12 180 LEU B N 1
ATOM 3311 C CA . LEU B 1 180 ? 28.516 -0.959 2.859 1 93.12 180 LEU B CA 1
ATOM 3312 C C . LEU B 1 180 ? 29.156 -1.896 1.835 1 93.12 180 LEU B C 1
ATOM 3314 O O . LEU B 1 180 ? 30.359 -1.851 1.609 1 93.12 180 LEU B O 1
ATOM 3318 N N . ARG B 1 181 ? 28.297 -2.764 1.307 1 95.12 181 ARG B N 1
ATOM 3319 C CA . ARG B 1 181 ? 28.734 -3.756 0.323 1 95.12 181 ARG B CA 1
ATOM 3320 C C . ARG B 1 181 ? 27.641 -3.98 -0.729 1 95.12 181 ARG B C 1
ATOM 3322 O O . ARG B 1 181 ? 26.469 -3.75 -0.471 1 95.12 181 ARG B O 1
ATOM 3329 N N . CYS B 1 182 ? 28.062 -4.332 -1.83 1 97.19 182 CYS B N 1
ATOM 3330 C CA . CYS B 1 182 ? 27.219 -4.719 -2.947 1 97.19 182 CYS B CA 1
ATOM 3331 C C . CYS B 1 182 ? 27.875 -5.812 -3.779 1 97.19 182 CYS B C 1
ATOM 3333 O O . CYS B 1 182 ? 29.031 -5.684 -4.184 1 97.19 182 CYS B O 1
ATOM 3335 N N . GLU B 1 183 ? 27.141 -6.895 -4.031 1 97.56 183 GLU B N 1
ATOM 3336 C CA . GLU B 1 183 ? 27.75 -8 -4.75 1 97.56 183 GLU B CA 1
ATOM 3337 C C . GLU B 1 183 ? 26.719 -8.773 -5.574 1 97.56 183 GLU B C 1
ATOM 3339 O O . GLU B 1 183 ? 25.531 -8.703 -5.293 1 97.56 183 GLU B O 1
ATOM 3344 N N . TRP B 1 184 ? 27.312 -9.352 -6.637 1 98.75 184 TRP B N 1
ATOM 3345 C CA . TRP B 1 184 ? 26.594 -10.461 -7.254 1 98.75 184 TRP B CA 1
ATOM 3346 C C . TRP B 1 184 ? 26.812 -11.75 -6.465 1 98.75 184 TRP B C 1
ATOM 3348 O O . TRP B 1 184 ? 27.922 -12.25 -6.379 1 98.75 184 TRP B O 1
ATOM 3358 N N . MET B 1 185 ? 25.766 -12.234 -5.902 1 98.69 185 MET B N 1
ATOM 3359 C CA . MET B 1 185 ? 25.844 -13.438 -5.078 1 98.69 185 MET B CA 1
ATOM 3360 C C . MET B 1 185 ? 25.125 -14.609 -5.738 1 98.69 185 MET B C 1
ATOM 3362 O O . MET B 1 185 ? 24.078 -14.422 -6.367 1 98.69 185 MET B O 1
ATOM 3366 N N . ASP B 1 186 ? 25.719 -15.805 -5.582 1 98.81 186 ASP B N 1
ATOM 3367 C CA . ASP B 1 186 ? 24.984 -16.984 -6.051 1 98.81 186 ASP B CA 1
ATOM 3368 C C . ASP B 1 186 ? 23.625 -17.094 -5.375 1 98.81 186 ASP B C 1
ATOM 3370 O O . ASP B 1 186 ? 23.516 -16.984 -4.152 1 98.81 186 ASP B O 1
ATOM 3374 N N . LEU B 1 187 ? 22.625 -17.266 -6.195 1 98.69 187 LEU B N 1
ATOM 3375 C CA . LEU B 1 187 ? 21.266 -17.297 -5.672 1 98.69 187 LEU B CA 1
ATOM 3376 C C . LEU B 1 187 ? 21.094 -18.438 -4.664 1 98.69 187 LEU B C 1
ATOM 3378 O O . LEU B 1 187 ? 20.438 -18.266 -3.637 1 98.69 187 LEU B O 1
ATOM 3382 N N . ASP B 1 188 ? 21.703 -19.562 -4.945 1 98.25 188 ASP B N 1
ATOM 3383 C CA . ASP B 1 188 ? 21.656 -20.688 -4.023 1 98.25 188 ASP B CA 1
ATOM 3384 C C . ASP B 1 188 ? 22.297 -20.328 -2.684 1 98.25 188 ASP B C 1
ATOM 3386 O O . ASP B 1 188 ? 21.781 -20.688 -1.624 1 98.25 188 ASP B O 1
ATOM 3390 N N . GLU B 1 189 ? 23.359 -19.641 -2.74 1 98.31 189 GLU B N 1
ATOM 3391 C CA . GLU B 1 189 ? 24.031 -19.188 -1.53 1 98.31 189 GLU B CA 1
ATOM 3392 C C . GLU B 1 189 ? 23.156 -18.234 -0.728 1 98.31 189 GLU B C 1
ATOM 3394 O O . GLU B 1 189 ? 23.047 -18.375 0.493 1 98.31 189 GLU B O 1
ATOM 3399 N N . LEU B 1 190 ? 22.531 -17.312 -1.404 1 98.31 190 LEU B N 1
ATOM 3400 C CA . LEU B 1 190 ? 21.656 -16.359 -0.712 1 98.31 190 LEU B CA 1
ATOM 3401 C C . LEU B 1 190 ? 20.5 -17.094 -0.043 1 98.31 190 LEU B C 1
ATOM 3403 O O . LEU B 1 190 ? 20.109 -16.75 1.076 1 98.31 190 LEU B O 1
ATOM 3407 N N . ALA B 1 191 ? 19.953 -18.062 -0.707 1 98 191 ALA B N 1
ATOM 3408 C CA . ALA B 1 191 ? 18.797 -18.812 -0.192 1 98 191 ALA B CA 1
ATOM 3409 C C . ALA B 1 191 ? 19.172 -19.594 1.064 1 98 191 ALA B C 1
ATOM 3411 O O . ALA B 1 191 ? 18.312 -19.891 1.892 1 98 191 ALA B O 1
ATOM 3412 N N . ARG B 1 192 ? 20.438 -19.812 1.238 1 97.38 192 ARG B N 1
ATOM 3413 C CA . ARG B 1 192 ? 20.859 -20.688 2.32 1 97.38 192 ARG B CA 1
ATOM 3414 C C . ARG B 1 192 ? 21.516 -19.891 3.445 1 97.38 192 ARG B C 1
ATOM 3416 O O . ARG B 1 192 ? 21.578 -20.344 4.586 1 97.38 192 ARG B O 1
ATOM 3423 N N . THR B 1 193 ? 21.969 -18.797 3.154 1 95.56 193 THR B N 1
ATOM 3424 C CA . THR B 1 193 ? 22.766 -18.047 4.117 1 95.56 193 THR B CA 1
ATOM 3425 C C . THR B 1 193 ? 21.922 -17.609 5.309 1 95.56 193 THR B C 1
ATOM 3427 O O . THR B 1 193 ? 20.734 -17.344 5.164 1 95.56 193 THR B O 1
ATOM 3430 N N . LYS B 1 194 ? 22.531 -17.484 6.406 1 92.56 194 LYS B N 1
ATOM 3431 C CA . LYS B 1 194 ? 21.875 -16.984 7.609 1 92.56 194 LYS B CA 1
ATOM 3432 C C . LYS B 1 194 ? 22.125 -15.477 7.77 1 92.56 194 LYS B C 1
ATOM 3434 O O . LYS B 1 194 ? 21.625 -14.867 8.719 1 92.56 194 LYS B O 1
ATOM 3439 N N . HIS B 1 195 ? 22.797 -14.898 6.855 1 93.81 195 HIS B N 1
ATOM 3440 C CA . HIS B 1 195 ? 23.203 -13.5 6.941 1 93.81 195 HIS B CA 1
ATOM 3441 C C . HIS B 1 195 ? 22.375 -12.633 6.004 1 93.81 195 HIS B C 1
ATOM 3443 O O . HIS B 1 195 ? 22.906 -11.766 5.316 1 93.81 195 HIS B O 1
ATOM 3449 N N . ALA B 1 196 ? 21.109 -12.953 5.816 1 94.75 196 ALA B N 1
ATOM 3450 C CA . ALA B 1 196 ? 20.156 -12.156 5.051 1 94.75 196 ALA B CA 1
ATOM 3451 C C . ALA B 1 196 ? 18.953 -11.781 5.902 1 94.75 196 ALA B C 1
ATOM 3453 O O . ALA B 1 196 ? 18.625 -12.469 6.875 1 94.75 196 ALA B O 1
ATOM 3454 N N . THR B 1 197 ? 18.344 -10.664 5.629 1 93.88 197 THR B N 1
ATOM 3455 C CA . THR B 1 197 ? 17.125 -10.312 6.332 1 93.88 197 THR B CA 1
ATOM 3456 C C . THR B 1 197 ? 16.047 -11.367 6.113 1 93.88 197 THR B C 1
ATOM 3458 O O . THR B 1 197 ? 16.078 -12.094 5.117 1 93.88 197 THR B O 1
ATOM 3461 N N . PRO B 1 198 ? 15.07 -11.461 6.98 1 93.31 198 PRO B N 1
ATOM 3462 C CA . PRO B 1 198 ? 14.031 -12.477 6.844 1 93.31 198 PRO B CA 1
ATOM 3463 C C . PRO B 1 198 ? 13.281 -12.383 5.516 1 93.31 198 PRO B C 1
ATOM 3465 O O . PRO B 1 198 ? 12.992 -13.406 4.887 1 93.31 198 PRO B O 1
ATOM 3468 N N . ILE B 1 199 ? 12.969 -11.234 5.07 1 95.62 199 ILE B N 1
ATOM 3469 C CA . ILE B 1 199 ? 12.266 -11.055 3.807 1 95.62 199 ILE B CA 1
ATOM 3470 C C . ILE B 1 199 ? 13.148 -11.516 2.648 1 95.62 199 ILE B C 1
ATOM 3472 O O . ILE B 1 199 ? 12.688 -12.25 1.765 1 95.62 199 ILE B O 1
ATOM 3476 N N . THR B 1 200 ? 14.383 -11.086 2.703 1 97.19 200 THR B N 1
ATOM 3477 C CA . THR B 1 200 ? 15.312 -11.469 1.646 1 97.19 200 THR B CA 1
ATOM 3478 C C . THR B 1 200 ? 15.469 -12.984 1.587 1 97.19 200 THR B C 1
ATOM 3480 O O . THR B 1 200 ? 15.469 -13.57 0.503 1 97.19 200 THR B O 1
ATOM 3483 N N . SER B 1 201 ? 15.57 -13.578 2.703 1 96.44 201 SER B N 1
ATOM 3484 C CA . SER B 1 201 ? 15.711 -15.031 2.77 1 96.44 201 SER B CA 1
ATOM 3485 C C . SER B 1 201 ? 14.508 -15.727 2.146 1 96.44 201 SER B C 1
ATOM 3487 O O . SER B 1 201 ? 14.664 -16.625 1.321 1 96.44 201 SER B O 1
ATOM 3489 N N . ASN B 1 202 ? 13.344 -15.312 2.498 1 96.94 202 ASN B N 1
ATOM 3490 C CA . ASN B 1 202 ? 12.133 -15.922 1.967 1 96.94 202 ASN B CA 1
ATOM 3491 C C . ASN B 1 202 ? 12.008 -15.711 0.46 1 96.94 202 ASN B C 1
ATOM 3493 O O . ASN B 1 202 ? 11.711 -16.641 -0.282 1 96.94 202 ASN B O 1
ATOM 3497 N N . VAL B 1 203 ? 12.289 -14.523 0.031 1 98.31 203 VAL B N 1
ATOM 3498 C CA . VAL B 1 203 ? 12.117 -14.188 -1.379 1 98.31 203 VAL B CA 1
ATOM 3499 C C . VAL B 1 203 ? 13.211 -14.867 -2.205 1 98.31 203 VAL B C 1
ATOM 3501 O O . VAL B 1 203 ? 12.977 -15.266 -3.346 1 98.31 203 VAL B O 1
ATOM 3504 N N . ALA B 1 204 ? 14.422 -14.992 -1.604 1 98.69 204 ALA B N 1
ATOM 3505 C CA . ALA B 1 204 ? 15.484 -15.711 -2.295 1 98.69 204 ALA B CA 1
ATOM 3506 C C . ALA B 1 204 ? 15.078 -17.156 -2.586 1 98.69 204 ALA B C 1
ATOM 3508 O O . ALA B 1 204 ? 15.336 -17.672 -3.672 1 98.69 204 ALA B O 1
ATOM 3509 N N . LYS B 1 205 ? 14.477 -17.797 -1.634 1 98.62 205 LYS B N 1
ATOM 3510 C CA . LYS B 1 205 ? 13.992 -19.156 -1.828 1 98.62 205 LYS B CA 1
ATOM 3511 C C . LYS B 1 205 ? 12.914 -19.203 -2.91 1 98.62 205 LYS B C 1
ATOM 3513 O O . LYS B 1 205 ? 12.898 -20.125 -3.738 1 98.62 205 LYS B O 1
ATOM 3518 N N . LEU B 1 206 ? 12.023 -18.25 -2.869 1 98.62 206 LEU B N 1
ATOM 3519 C CA . LEU B 1 206 ? 11 -18.156 -3.9 1 98.62 206 LEU B CA 1
ATOM 3520 C C . LEU B 1 206 ? 11.625 -17.969 -5.277 1 98.62 206 LEU B C 1
ATOM 3522 O O . LEU B 1 206 ? 11.234 -18.641 -6.238 1 98.62 206 LEU B O 1
ATOM 3526 N N . LEU B 1 207 ? 12.578 -17.047 -5.34 1 98.75 207 LEU B N 1
ATOM 3527 C CA . LEU B 1 207 ? 13.273 -16.75 -6.586 1 98.75 207 LEU B CA 1
ATOM 3528 C C . LEU B 1 207 ? 14.016 -17.984 -7.094 1 98.75 207 LEU B C 1
ATOM 3530 O O . LEU B 1 207 ? 14.023 -18.25 -8.297 1 98.75 207 LEU B O 1
ATOM 3534 N N . LEU B 1 208 ? 14.602 -18.688 -6.168 1 98.69 208 LEU B N 1
ATOM 3535 C CA . LEU B 1 208 ? 15.289 -19.922 -6.527 1 98.69 208 LEU B CA 1
ATOM 3536 C C . LEU B 1 208 ? 14.32 -20.922 -7.137 1 98.69 208 LEU B C 1
ATOM 3538 O O . LEU B 1 208 ? 14.641 -21.578 -8.141 1 98.69 208 LEU B O 1
ATOM 3542 N N . TYR B 1 209 ? 13.211 -21.078 -6.547 1 98.69 209 TYR B N 1
ATOM 3543 C CA . TYR B 1 209 ? 12.164 -21.938 -7.086 1 98.69 209 TYR B CA 1
ATOM 3544 C C . TYR B 1 209 ? 11.812 -21.531 -8.508 1 98.69 209 TYR B C 1
ATOM 3546 O O . TYR B 1 209 ? 11.781 -22.375 -9.414 1 98.69 209 TYR B O 1
ATOM 3554 N N . GLY B 1 210 ? 11.562 -20.266 -8.695 1 98.56 210 GLY B N 1
ATOM 3555 C CA . GLY B 1 210 ? 11.266 -19.781 -10.031 1 98.56 210 GLY B CA 1
ATOM 3556 C C . GLY B 1 210 ? 12.391 -20.016 -11.023 1 98.56 210 GLY B C 1
ATOM 3557 O O . GLY B 1 210 ? 12.148 -20.406 -12.164 1 98.56 210 GLY B O 1
ATOM 3558 N N . TYR B 1 211 ? 13.5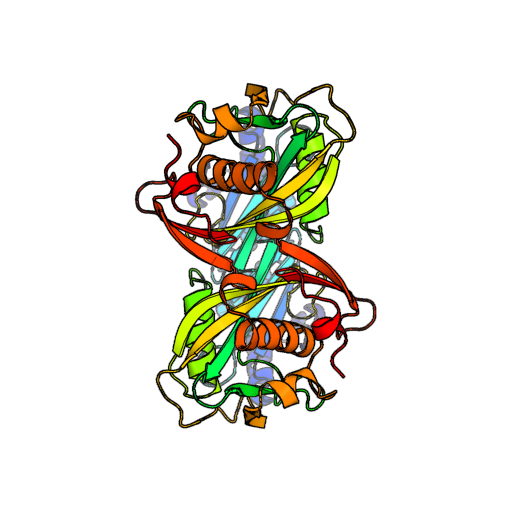86 -19.75 -10.562 1 98.62 211 TYR B N 1
ATOM 3559 C CA . TYR B 1 211 ? 14.766 -19.906 -11.398 1 98.62 211 TYR B CA 1
ATOM 3560 C C . TYR B 1 211 ? 14.922 -21.359 -11.867 1 98.62 211 TYR B C 1
ATOM 3562 O O . TYR B 1 211 ? 15.266 -21.609 -13.023 1 98.62 211 TYR B O 1
ATOM 3570 N N . ARG B 1 212 ? 14.609 -22.297 -11.031 1 98.25 212 ARG B N 1
ATOM 3571 C CA . ARG B 1 212 ? 14.828 -23.719 -11.312 1 98.25 212 ARG B CA 1
ATOM 3572 C C . ARG B 1 212 ? 13.625 -24.328 -12.031 1 98.25 212 ARG B C 1
ATOM 3574 O O . ARG B 1 212 ? 13.789 -25.188 -12.898 1 98.25 212 ARG B O 1
ATOM 3581 N N . GLU B 1 213 ? 12.422 -23.938 -11.656 1 98.06 213 GLU B N 1
ATOM 3582 C CA . GLU B 1 213 ? 11.227 -24.641 -12.117 1 98.06 213 GLU B CA 1
ATOM 3583 C C . GLU B 1 213 ? 10.414 -23.766 -13.07 1 98.06 213 GLU B C 1
ATOM 3585 O O . GLU B 1 213 ? 9.484 -24.25 -13.727 1 98.06 213 GLU B O 1
ATOM 3590 N N . GLY B 1 214 ? 10.695 -22.531 -13.164 1 98.19 214 GLY B N 1
ATOM 3591 C CA . GLY B 1 214 ? 9.977 -21.625 -14.047 1 98.19 214 GLY B CA 1
ATOM 3592 C C . GLY B 1 214 ? 9.367 -20.438 -13.312 1 98.19 214 GLY B C 1
ATOM 3593 O O . GLY B 1 214 ? 8.633 -20.625 -12.344 1 98.19 214 GLY B O 1
ATOM 3594 N N . PHE B 1 215 ? 9.586 -19.219 -13.859 1 98.38 215 PHE B N 1
ATOM 3595 C CA . PHE B 1 215 ? 9.141 -18 -13.188 1 98.38 215 PHE B CA 1
ATOM 3596 C C . PHE B 1 215 ? 7.621 -17.891 -13.25 1 98.38 215 PHE B C 1
ATOM 3598 O O . PHE B 1 215 ? 7.023 -17.156 -12.461 1 98.38 215 PHE B O 1
ATOM 3605 N N . GLU B 1 216 ? 6.953 -18.531 -14.211 1 96.88 216 GLU B N 1
ATOM 3606 C CA . GLU B 1 216 ? 5.496 -18.516 -14.297 1 96.88 216 GLU B CA 1
ATOM 3607 C C . GLU B 1 216 ? 4.863 -19.078 -13.031 1 96.88 216 GLU B C 1
ATOM 3609 O O . GLU B 1 216 ? 3.688 -18.828 -12.75 1 96.88 216 GLU B O 1
ATOM 3614 N N . LYS B 1 217 ? 5.648 -19.812 -12.266 1 97.19 217 LYS B N 1
ATOM 3615 C CA . LYS B 1 217 ? 5.137 -20.438 -11.047 1 97.19 217 LYS B CA 1
ATOM 3616 C C . LYS B 1 217 ? 5.133 -19.438 -9.891 1 97.19 217 LYS B C 1
ATOM 3618 O O . LYS B 1 217 ? 4.453 -19.656 -8.883 1 97.19 217 LYS B O 1
ATOM 3623 N N . ILE B 1 218 ? 5.875 -18.328 -10.039 1 98.19 218 ILE B N 1
ATOM 3624 C CA . ILE B 1 218 ? 6.023 -17.5 -8.859 1 98.19 218 ILE B CA 1
ATOM 3625 C C . ILE B 1 218 ? 5.656 -16.047 -9.203 1 98.19 218 ILE B C 1
ATOM 3627 O O . ILE B 1 218 ? 5.34 -15.258 -8.312 1 98.19 218 ILE B O 1
ATOM 3631 N N . ASP B 1 219 ? 5.641 -15.656 -10.477 1 98.69 219 ASP B N 1
ATOM 3632 C CA . ASP B 1 219 ? 5.469 -14.273 -10.914 1 98.69 219 ASP B CA 1
ATOM 3633 C C . ASP B 1 219 ? 4.043 -13.797 -10.656 1 98.69 219 ASP B C 1
ATOM 3635 O O . ASP B 1 219 ? 3.078 -14.5 -10.969 1 98.69 219 ASP B O 1
ATOM 3639 N N . ILE B 1 220 ? 3.914 -12.695 -10.062 1 98.62 220 ILE B N 1
ATOM 3640 C CA . ILE B 1 220 ? 2.682 -11.914 -10.078 1 98.62 220 ILE B CA 1
ATOM 3641 C C . ILE B 1 220 ? 2.76 -10.844 -11.164 1 98.62 220 ILE B C 1
ATOM 3643 O O . ILE B 1 220 ? 3.438 -9.828 -11 1 98.62 220 ILE B O 1
ATOM 3647 N N . THR B 1 221 ? 2.062 -11.07 -12.211 1 97.62 221 THR B N 1
ATOM 3648 C CA . THR B 1 221 ? 2.25 -10.305 -13.438 1 97.62 221 THR B CA 1
ATOM 3649 C C . THR B 1 221 ? 1.473 -8.992 -13.383 1 97.62 221 THR B C 1
ATOM 3651 O O . THR B 1 221 ? 0.57 -8.836 -12.562 1 97.62 221 THR B O 1
ATOM 3654 N N . MET B 1 222 ? 1.89 -8.102 -14.234 1 97.12 222 MET B N 1
ATOM 3655 C CA . MET B 1 222 ? 1.282 -6.773 -14.297 1 97.12 222 MET B CA 1
ATOM 3656 C C . MET B 1 222 ? 0.545 -6.566 -15.609 1 97.12 222 MET B C 1
ATOM 3658 O O . MET B 1 222 ? 1.046 -6.941 -16.672 1 97.12 222 MET B O 1
ATOM 3662 N N . ARG B 1 223 ? -0.614 -6.031 -15.508 1 95.19 223 ARG B N 1
ATOM 3663 C CA . ARG B 1 223 ? -1.343 -5.547 -16.672 1 95.19 223 ARG B CA 1
ATOM 3664 C C . ARG B 1 223 ? -1.783 -4.102 -16.484 1 95.19 223 ARG B C 1
ATOM 3666 O O . ARG B 1 223 ? -2.211 -3.715 -15.398 1 95.19 223 ARG B O 1
ATOM 3673 N N . GLU B 1 224 ? -1.629 -3.35 -17.562 1 94.44 224 GLU B N 1
ATOM 3674 C CA . GLU B 1 224 ? -2.088 -1.964 -17.547 1 94.44 224 GLU B CA 1
ATOM 3675 C C . GLU B 1 224 ? -3.328 -1.787 -18.422 1 94.44 224 GLU B C 1
ATOM 3677 O O . GLU B 1 224 ? -3.395 -2.318 -19.531 1 94.44 224 GLU B O 1
ATOM 3682 N N . PHE B 1 225 ? -4.359 -1.12 -17.906 1 91.38 225 PHE B N 1
ATOM 3683 C CA . PHE B 1 225 ? -5.547 -0.817 -18.703 1 91.38 225 PHE B CA 1
ATOM 3684 C C . PHE B 1 225 ? -6.246 0.432 -18.172 1 91.38 225 PHE B C 1
ATOM 3686 O O . PHE B 1 225 ? -5.934 0.907 -17.078 1 91.38 225 PHE B O 1
ATOM 3693 N N . PRO B 1 226 ? -7.113 1.016 -18.938 1 88.31 226 PRO B N 1
ATOM 3694 C CA . PRO B 1 226 ? -7.742 2.279 -18.547 1 88.31 226 PRO B CA 1
ATOM 3695 C C . PRO B 1 226 ? -8.57 2.16 -17.266 1 88.31 226 PRO B C 1
ATOM 3697 O O . PRO B 1 226 ? -9.242 1.147 -17.047 1 88.31 226 PRO B O 1
ATOM 3700 N N . ALA B 1 227 ? -8.461 3.203 -16.484 1 87.94 227 ALA B N 1
ATOM 3701 C CA . ALA B 1 227 ? -9.266 3.293 -15.273 1 87.94 2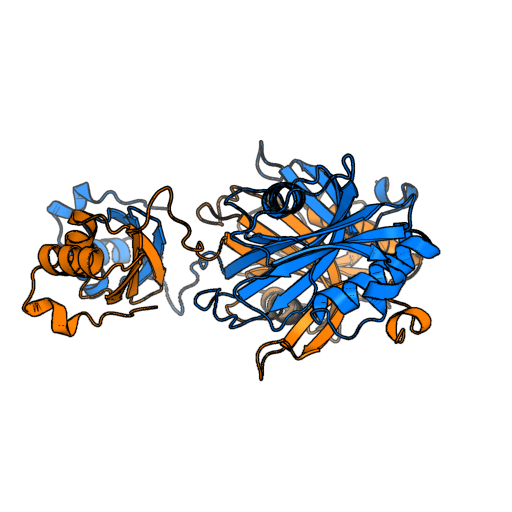27 ALA B CA 1
ATOM 3702 C C . ALA B 1 227 ? -10.656 3.838 -15.578 1 87.94 227 ALA B C 1
ATOM 3704 O O . ALA B 1 227 ? -10.969 4.148 -16.734 1 87.94 227 ALA B O 1
ATOM 3705 N N . VAL B 1 228 ? -11.453 3.797 -14.477 1 80.25 228 VAL B N 1
ATOM 3706 C CA . VAL B 1 228 ? -12.812 4.309 -14.609 1 80.25 228 VAL B CA 1
ATOM 3707 C C . VAL B 1 228 ? -12.773 5.809 -14.891 1 80.25 228 VAL B C 1
ATOM 3709 O O . VAL B 1 228 ? -13.562 6.316 -15.688 1 80.25 228 VAL B O 1
ATOM 3712 N N . TYR B 1 229 ? -11.773 6.445 -14.289 1 78.94 229 TYR B N 1
ATOM 3713 C CA . TYR B 1 229 ? -11.617 7.875 -14.523 1 78.94 229 TYR B CA 1
ATOM 3714 C C . TYR B 1 229 ? -10.828 8.125 -15.805 1 78.94 229 TYR B C 1
ATOM 3716 O O . TYR B 1 229 ? -9.758 7.547 -16.016 1 78.94 229 TYR B O 1
ATOM 3724 N N . THR B 1 230 ? -11.352 8.969 -16.578 1 80.44 230 THR B N 1
ATOM 3725 C CA . THR B 1 230 ? -10.797 9.219 -17.891 1 80.44 230 THR B CA 1
ATOM 3726 C C . THR B 1 230 ? -9.359 9.711 -17.797 1 80.44 230 THR B C 1
ATOM 3728 O O . THR B 1 230 ? -9.047 10.586 -16.984 1 80.44 230 THR B O 1
ATOM 3731 N N . GLY B 1 231 ? -8.492 9.125 -18.578 1 83.25 231 GLY B N 1
ATOM 3732 C CA . GLY B 1 231 ? -7.105 9.562 -18.672 1 83.25 231 GLY B CA 1
ATOM 3733 C C . GLY B 1 231 ? -6.199 8.883 -17.672 1 83.25 231 GLY B C 1
ATOM 3734 O O . GLY B 1 231 ? -4.984 9.086 -17.688 1 83.25 231 GLY B O 1
ATOM 3735 N N . LEU B 1 232 ? -6.824 8.18 -16.812 1 87 232 LEU B N 1
ATOM 3736 C CA . LEU B 1 232 ? -6.035 7.477 -15.805 1 87 232 LEU B CA 1
ATOM 3737 C C . LEU B 1 232 ? -5.961 5.984 -16.125 1 87 232 LEU B C 1
ATOM 3739 O O . LEU B 1 232 ? -6.773 5.469 -16.891 1 87 232 LEU B O 1
ATOM 3743 N N . PHE B 1 233 ? -4.902 5.328 -15.555 1 90.62 233 PHE B N 1
ATOM 3744 C CA . PHE B 1 233 ? -4.684 3.912 -15.82 1 90.62 233 PHE B CA 1
ATOM 3745 C C . PHE B 1 233 ? -4.52 3.139 -14.516 1 90.62 233 PHE B C 1
ATOM 3747 O O . PHE B 1 233 ? -4.051 3.688 -13.516 1 90.62 233 PHE B O 1
ATOM 3754 N N . TYR B 1 234 ? -4.918 1.899 -14.625 1 93.06 234 TYR B N 1
ATOM 3755 C CA . TYR B 1 234 ? -4.656 0.935 -13.562 1 93.06 234 TYR B CA 1
ATOM 3756 C C . TYR B 1 234 ? -3.42 0.101 -13.875 1 93.06 234 TYR B C 1
ATOM 3758 O O . TYR B 1 234 ? -3.197 -0.284 -15.023 1 93.06 234 TYR B O 1
ATOM 3766 N N . LYS B 1 235 ? -2.635 -0.097 -12.898 1 96.75 235 LYS B N 1
ATOM 3767 C CA . LYS B 1 235 ? -1.719 -1.233 -12.898 1 96.75 235 LYS B CA 1
ATOM 3768 C C . LYS B 1 235 ? -2.244 -2.363 -12.016 1 96.75 235 LYS B C 1
ATOM 3770 O O . LYS B 1 235 ? -2.328 -2.217 -10.797 1 96.75 235 LYS B O 1
ATOM 3775 N N . LEU B 1 236 ? -2.627 -3.393 -12.672 1 98 236 LEU B N 1
ATOM 3776 C CA . LEU B 1 236 ? -3.217 -4.535 -11.977 1 98 236 LEU B CA 1
ATOM 3777 C C . LEU B 1 236 ? -2.236 -5.699 -11.922 1 98 236 LEU B C 1
ATOM 3779 O O . LEU B 1 236 ? -1.681 -6.102 -12.945 1 98 236 LEU B O 1
ATOM 3783 N N . TYR B 1 237 ? -2.008 -6.191 -10.688 1 98.75 237 TYR B N 1
ATOM 3784 C CA . TYR B 1 237 ? -1.073 -7.285 -10.453 1 98.75 237 TYR B CA 1
ATOM 3785 C C . TYR B 1 237 ? -1.804 -8.531 -9.953 1 98.75 237 TYR B C 1
ATOM 3787 O O . TYR B 1 237 ? -2.512 -8.484 -8.945 1 98.75 237 TYR B O 1
ATOM 3795 N N . HIS B 1 238 ? -1.693 -9.609 -10.617 1 98.38 238 HIS B N 1
ATOM 3796 C CA . HIS B 1 238 ? -2.207 -10.914 -10.211 1 98.38 238 HIS B CA 1
ATOM 3797 C C . HIS B 1 238 ? -1.524 -12.039 -10.984 1 98.38 238 HIS B C 1
ATOM 3799 O O . HIS B 1 238 ? -0.675 -11.789 -11.836 1 98.38 238 HIS B O 1
ATOM 3805 N N . ARG B 1 239 ? -1.82 -13.273 -10.586 1 97.88 239 ARG B N 1
ATOM 3806 C CA . ARG B 1 239 ? -1.276 -14.422 -11.297 1 97.88 239 ARG B CA 1
ATOM 3807 C C . ARG B 1 239 ? -1.716 -14.422 -12.758 1 97.88 239 ARG B C 1
ATOM 3809 O O . ARG B 1 239 ? -2.832 -14 -13.07 1 97.88 239 ARG B O 1
ATOM 3816 N N . GLU B 1 240 ? -0.795 -14.898 -13.555 1 95.69 240 GLU B N 1
ATOM 3817 C CA . GLU B 1 240 ? -1.1 -14.906 -14.984 1 95.69 240 GLU B CA 1
ATOM 3818 C C . GLU B 1 240 ? -2.381 -15.688 -15.266 1 95.69 240 GLU B C 1
ATOM 3820 O O . GLU B 1 240 ? -2.572 -16.781 -14.742 1 95.69 240 GLU B O 1
ATOM 3825 N N . LEU B 1 241 ? -3.191 -15.117 -16.031 1 96 241 LEU B N 1
ATOM 3826 C CA . LEU B 1 241 ? -4.457 -15.711 -16.453 1 96 241 LEU B CA 1
ATOM 3827 C C . LEU B 1 241 ? -4.355 -16.266 -17.859 1 96 241 LEU B C 1
ATOM 3829 O O . LEU B 1 241 ? -3.988 -15.547 -18.797 1 96 241 LEU B O 1
ATOM 3833 N N . PRO B 1 242 ? -4.652 -17.562 -18.031 1 95.81 242 PRO B N 1
ATOM 3834 C CA . PRO B 1 242 ? -4.641 -18.109 -19.391 1 95.81 242 PRO B CA 1
ATOM 3835 C C . PRO B 1 242 ? -5.566 -17.359 -20.344 1 95.81 242 PRO B C 1
ATOM 3837 O O . PRO B 1 242 ? -6.621 -16.875 -19.922 1 95.81 242 PRO B O 1
ATOM 3840 N N . ALA B 1 243 ? -5.215 -17.328 -21.562 1 94 243 ALA B N 1
ATOM 3841 C CA . ALA B 1 243 ? -5.953 -16.594 -22.594 1 94 243 ALA B CA 1
ATOM 3842 C C . ALA B 1 243 ? -7.402 -17.047 -22.656 1 94 243 ALA B C 1
ATOM 3844 O O . ALA B 1 243 ? -8.305 -16.25 -22.922 1 94 243 ALA B O 1
ATOM 3845 N N . SER B 1 244 ? -7.672 -18.312 -22.422 1 94.38 244 SER B N 1
ATOM 3846 C CA . SER B 1 244 ? -9.016 -18.875 -22.5 1 94.38 244 SER B CA 1
ATOM 3847 C C . SER B 1 244 ? -9.938 -18.25 -21.453 1 94.38 244 SER B C 1
ATOM 3849 O O . SER B 1 244 ? -11.148 -18.156 -21.656 1 94.38 244 SER B O 1
ATOM 3851 N N . TYR B 1 245 ? -9.375 -17.828 -20.344 1 95.38 245 TYR B N 1
ATOM 3852 C CA . TYR B 1 245 ? -10.156 -17.172 -19.297 1 95.38 245 TYR B CA 1
ATOM 3853 C C . TYR B 1 245 ? -10.164 -15.664 -19.484 1 95.38 245 TYR B C 1
ATOM 3855 O O . TYR B 1 245 ? -11.18 -15.008 -19.234 1 95.38 245 TYR B O 1
ATOM 3863 N N . ARG B 1 246 ? -9.094 -15.109 -19.953 1 92.94 246 ARG B N 1
ATOM 3864 C CA . ARG B 1 246 ? -8.961 -13.672 -20.172 1 92.94 246 ARG B CA 1
ATOM 3865 C C . ARG B 1 246 ? -9.961 -13.172 -21.203 1 92.94 246 ARG B C 1
ATOM 3867 O O . ARG B 1 246 ? -10.453 -12.039 -21.109 1 92.94 246 ARG B O 1
ATOM 3874 N N . ASN B 1 247 ? -10.344 -14 -22.109 1 90.25 247 ASN B N 1
ATOM 3875 C CA . ASN B 1 247 ? -11.18 -13.602 -23.234 1 90.25 247 ASN B CA 1
ATOM 3876 C C . ASN B 1 247 ? -12.641 -13.984 -23.016 1 90.25 247 ASN B C 1
ATOM 3878 O O . ASN B 1 247 ? -13.445 -13.93 -23.953 1 90.25 247 ASN B O 1
ATOM 3882 N N . ILE B 1 248 ? -12.875 -14.422 -21.859 1 89.44 248 ILE B N 1
ATOM 3883 C CA . ILE B 1 248 ? -14.258 -14.766 -21.547 1 89.44 248 ILE B CA 1
ATOM 3884 C C . ILE B 1 248 ? -15.148 -13.531 -21.734 1 89.44 248 ILE B C 1
ATOM 3886 O O . ILE B 1 248 ? -14.812 -12.445 -21.266 1 89.44 248 ILE B O 1
ATOM 3890 N N . THR B 1 249 ? -16.172 -13.664 -22.609 1 82.06 249 THR B N 1
ATOM 3891 C CA . THR B 1 249 ? -17.188 -12.641 -22.844 1 82.06 249 THR B CA 1
ATOM 3892 C C . THR B 1 249 ? -18.594 -13.227 -22.656 1 82.06 249 THR B C 1
ATOM 3894 O O . THR B 1 249 ? -18.797 -14.422 -22.828 1 82.06 249 THR B O 1
#

Secondary structure (DSSP, 8-state):
--B--GGGGGTS-HHHHHHHHHHTT-SEEEEEEEGGGTHHHHHHHHTT-EEEEEEBTEEEEEEE-SSSS--------EEEEEEEEEEETTTTEEEEEEESSSSSS-EE--EEEPPTT--HHHHHHHHHHHHH---EEEEEEEEEEEESS-GGGTTSEEEEEEEEEEES-------TTTEEEEEEEEHHHHHH-SSB-HHHHHHHHHHHHHHHH-GGGT-EEEEEEE-SSTT-EEEEEEEPPPHHHHT--/--B--GGGGGTS-HHHHHHHHHHTT-SEEEEEEEGGGTHHHHHHHTTT-EEEEEEBTEEEEEEE-SSSS--PPP---EEEEEEEEEEETTTTEEEEEEESSSSSS-EE--EEEPPTT--HHHHHHHHHHHHH---EEEEEEEEEEEESS-GGGTTSEEEEEEEEEEES-------TTTEEEEEEEEHHHHHH-SSB-HHHHHHHHHHHHHHHH-GGGT-EEEEEEE-SSTT-EEEEEEEPPPHHHHT--

pLDDT: mean 92.48, std 12.68, range [29.78, 98.94]

Nearest PDB structures (foldseek):
  3h95-assembly1_A-2  TM=9.114E-01  e=3.343E-26  Homo sapiens
  4zbp-assembly2_C-2  TM=9.062E-01  e=4.775E-21  Arabidopsis thaliana
  4zbp-assembly1_B  TM=8.285E-01  e=6.396E-21  Arabidopsis thaliana
  4zb3-assembly1_A-2  TM=6.312E-01  e=3.645E-22  Arabidopsis thaliana
  4kyx-assembly1_A  TM=8.167E-01  e=8.596E-08  Rickettsia felis URRWXCal2

Radius of gyration: 24.73 Å; Cα contacts (8 Å, |Δi|>4): 1135; chains: 2; bounding box: 58×68×49 Å

Solvent-accessible surface area (backbone atoms only — not comparable to full-atom values): 25897 Å² total; per-residue (Å²): 130,67,72,62,62,68,70,69,47,74,82,42,55,67,67,55,48,52,53,48,39,52,72,73,62,43,48,61,46,48,40,75,38,46,33,78,49,20,47,52,51,17,56,40,36,76,73,62,33,30,35,55,36,30,52,47,58,30,33,32,30,36,32,71,60,47,83,74,75,76,82,72,80,73,63,52,44,21,30,48,32,24,20,22,46,31,42,41,78,91,78,47,26,28,44,33,28,21,52,60,81,72,62,75,85,29,33,32,50,36,45,44,70,51,56,91,78,51,52,68,54,55,34,12,38,49,29,28,26,64,49,29,46,32,45,52,42,72,70,28,39,46,35,41,32,44,32,57,70,40,85,86,36,81,77,24,23,36,33,42,35,35,26,38,25,41,57,80,48,84,64,76,53,57,34,69,86,56,32,69,44,73,45,79,37,51,38,70,53,51,29,38,48,84,52,38,38,73,67,41,30,54,49,33,28,49,49,48,49,17,72,75,76,37,48,84,70,38,39,26,31,73,47,76,48,78,40,93,52,86,96,37,55,34,41,38,30,28,42,76,67,57,66,80,47,68,64,51,100,131,65,72,62,65,68,72,69,47,75,81,42,55,67,66,54,47,52,52,48,39,53,72,73,60,42,48,61,46,45,39,72,39,47,34,79,48,20,46,54,50,18,56,40,34,76,75,62,32,30,35,54,36,29,51,45,58,30,34,33,32,36,34,71,59,48,82,75,76,76,82,72,80,74,62,53,45,20,30,48,33,24,20,22,46,32,41,41,77,90,79,46,27,27,43,33,29,21,51,60,82,72,59,75,87,30,33,31,50,35,44,44,70,53,56,91,78,51,52,69,57,54,34,12,38,50,29,28,27,65,48,30,47,32,46,53,42,70,68,27,38,46,35,42,31,44,32,58,71,39,85,86,35,82,76,23,22,38,35,41,34,35,25,36,25,41,58,80,46,84,65,77,52,57,35,69,87,57,31,67,44,73,46,79,36,50,39,69,53,52,29,38,47,85,52,37,40,72,66,40,30,55,49,32,29,47,49,49,48,17,73,76,75,37,49,85,70,39,40,27,31,73,46,76,48,77,39,95,52,85,94,39,55,32,40,38,30,27,42,76,65,58,66,81,48,69,66,51,100

Organism: NCBI:txid321084

InterPro domains:
  IPR000086 NUDIX hydrolase domain [PF00293] (82-196)
  IPR000086 NUDIX hydrolase domain [PS51462] (77-212)
  IPR003293 Nudix hydrolase 6-like [PR01356] (37-55)
  IPR003293 Nudix hydrolase 6-like [PR01356] (59-75)
  IPR003293 Nudix hydrolase 6-like [PR01356] (75-93)
  IPR003293 Nudix hydrolase 6-like [PR01356] (93-110)
  IPR003293 Nudix hydrolase 6-like [PR01356] (135-158)
  IPR003293 Nudix hydrolase 6-like [PR01356] (163-187)
  IPR003293 Nudix hydrolase 6-like [PR01356] (196-215)
  IPR003293 Nudix hydrolase 6-like [PR01356] (215-239)
  IPR003293 Nudix hydrolase 6-like [PTHR13994] (13-230)
  IPR015797 NUDIX hydrolase-like domain superfamily [SSF55811] (46-239)
  IPR020084 NUDIX hydrolase, conserved site [PS00893] (112-133)
  IPR040618 Pre-nudix hydrolase domain [PF18290] (13-65)

Foldseek 3Di:
DCQPDPPVCVVPQPLRVVVVCLVVVPQKDKYKAFPVRCVVVVSVVVNPWDWQADDDTITMIMDGNHPDDDPDDGDDFEWEKEFEFEADLVVQWTKWFAWDPDDDQAIDGFIGTDDVPDDRQRRHQVRCCQFWVWGKGFFFWQDKDKDAPDVVTVRGIYIYIYTYIYTPDDHTDGDVVTTVDMDTGRLVCQCPDPRHDPVSNVSSVLVVCCSVPNVLVRGFGWDWDDDPDPPDIDIDTGRDDDPVVVPDD/DPQPDPPVCVVPQPLRVVVVCLVVVPQKDKYKAFPVRCVVVVSVVVNPWDWQADDDTITMIMDGNHPDDDPDDGDDFEWEKEFEFEADLVVQWTKWFAWDPDDDQAIDGFIGTDDVPDDRQRRHQVRCCQFWVWGKGFFFWQDKDKDAPDVVTVRGIYIYIYTYIYTPDDDTDGDVVTTPDMDTGRLVCQCPDPRHDPVSNVSSVLVVCCSVPNVLVRGFGWDWDDDPDPPDIDIDTGRDDDPVVVPDD